Protein AF-0000000087148010 (afdb_homodimer)

Radius of gyration: 25.34 Å; Cα contacts (8 Å, |Δi|>4): 1682; chains: 2; bounding box: 48×74×64 Å

Solvent-accessible surface area (backbone atoms only — not comparable to full-atom values): 30166 Å² total; per-residue (Å²): 120,82,41,73,61,56,65,69,56,42,43,64,47,46,55,69,43,31,36,27,88,56,93,44,54,75,36,42,54,46,77,65,46,60,39,18,32,32,58,48,65,84,44,32,41,23,38,14,45,39,72,41,71,82,51,84,67,62,45,24,39,51,25,52,31,53,16,34,27,38,19,10,29,33,23,17,49,55,39,36,29,35,41,37,40,38,26,46,55,89,53,60,67,60,49,45,51,38,33,48,30,35,16,53,45,26,34,74,71,56,21,22,44,33,32,51,40,74,43,32,37,86,54,32,72,58,55,34,37,33,23,34,19,34,19,52,18,96,44,81,26,42,40,35,42,50,44,66,61,15,31,31,34,40,28,72,26,33,10,31,37,35,23,18,46,42,44,58,83,41,36,90,59,48,91,63,55,70,66,46,41,51,54,16,43,51,28,60,78,48,34,55,31,49,70,59,25,65,68,38,41,86,63,37,36,11,24,41,57,16,36,78,7,0,44,52,30,37,47,32,33,31,12,56,46,31,53,20,18,34,42,37,44,64,86,46,54,48,60,46,69,45,31,51,52,54,27,56,51,72,71,44,58,48,45,29,16,35,6,35,25,18,38,38,34,22,23,49,60,90,43,42,66,60,52,49,49,56,35,45,74,72,71,39,57,64,41,72,26,36,35,30,33,80,49,69,46,19,28,37,39,86,91,41,76,43,74,70,86,54,76,34,50,59,56,63,66,75,72,107,121,81,42,74,63,58,64,69,55,42,43,64,46,45,54,68,42,33,35,26,89,57,92,45,55,74,36,42,53,45,76,65,46,60,39,17,32,31,60,48,65,86,45,30,42,22,38,17,44,39,73,41,70,83,50,83,70,61,45,25,39,50,25,52,30,53,18,34,27,37,19,10,29,33,23,18,48,53,41,37,31,34,40,36,40,39,26,47,54,88,52,60,68,59,50,45,50,38,33,49,31,34,16,52,44,24,34,74,71,57,20,20,45,33,32,52,40,72,42,31,36,85,54,32,71,58,54,34,36,32,21,33,20,35,19,52,17,95,45,83,27,42,42,34,44,50,46,67,60,16,32,30,34,41,29,72,25,33,12,32,37,34,23,18,46,43,44,59,82,40,37,88,58,48,92,63,54,69,68,46,40,52,54,14,43,51,29,59,80,47,33,56,31,51,72,61,24,66,69,38,42,86,62,36,37,10,24,41,58,16,36,77,6,0,45,52,30,37,48,33,32,32,11,56,46,32,54,21,19,35,40,38,44,65,87,47,54,47,60,46,68,45,32,51,52,51,28,56,53,71,72,45,56,48,46,29,16,35,5,35,24,18,39,39,34,22,24,49,59,89,44,42,65,59,51,50,49,55,36,44,76,73,71,41,54,64,39,71,26,38,34,30,33,80,50,72,46,20,28,37,42,86,91,39,78,42,73,70,87,56,77,35,51,60,56,63,66,74,72,107

Sequence (640 aa):
MTGKLDPSVLSDLILSRTGASNPNLLAGPAFGEDAAAIRIDGGTLIASTDPISLAAERIGQLAVAVASNDVAAAGGRPEYLLSTVLLPDADVDRLETITGQLDAEADRLGLTIAGGHTEVVAGLERPLCSLTCLGMADRFVTTGGAAPGDRILLTKGAGIEATGVLATDFRDRLDLSADALDRATAAFDDLSVMPEAAVLAPTATAMHDPTEGGVLEGLIEMALAGGVTLAVDRDAVHVREETRAACAAVGVDPLRVLGSGALLATVDPDDASTALAALHDEGIDAVDVGRVEAGDPAVAMGGARYTDPIRDDMYALWDEMTGKLDPSVLSDLILSRTGASNPNLLAGPAFGEDAAAIRIDGGTLIASTDPISLAAERIGQLAVAVASNDVAAAGGRPEYLLSTVLLPDADVDRLETITGQLDAEADRLGLTIAGGHTEVVAGLERPLCSLTCLGMADRFVTTGGAAPGDRILLTKGAGIEATGVLATDFRDRLDLSADALDRATAAFDDLSVMPEAAVLAPTATAMHDPTEGGVLEGLIEMALAGGVTLAVDRDAVHVREETRAACAAVGVDPLRVLGSGALLATVDPDDASTALAALHDEGIDAVDVGRVEAGDPAVAMGGARYTDPIRDDMYALWDE

Nearest PDB structures (foldseek):
  3vyt-assembly1_C  TM=8.420E-01  e=5.588E-27  Thermococcus kodakarensis KOD1
  2z1u-assembly1_A-2  TM=7.555E-01  e=1.067E-25  Nitratidesulfovibrio vulgaris str. Hildenborough
  3vti-assembly1_C  TM=8.229E-01  e=5.327E-24  Caldanaerobacter subterraneus subsp. tengcongensis MB4
  2z1t-assembly1_A-2  TM=7.813E-01  e=3.382E-25  Nitratidesulfovibrio vulgaris str. Hildenborough
  3mcq-assembly1_A-2  TM=7.908E-01  e=1.610E-20  Methylobacillus flagellatus KT

Foldseek 3Di:
DVDDDDPVCCCVPPVVPDPDDDPQWPDDDDQQQAWTWGDDPPAIKIKGKDKDDPDQPLRLLLQVQVQCQNQLQFQFQWAEKEKEKEAQDPDVVVVCRNVVSNVVNCVVSNHYHPYYYYDYDHPDPGMMMMMMIMGGHRDTAALQQADFQWWKKKWPFFQLVVLLCLLPVVVVLAPDDPVLSVVSVCSSVLQHCNVLSNLCSVFFRGKHQAFAQIQQLSLLSSLQSNQWEWEFEPVQGDDDPSRVRSCVSVVHDRRGAGGRNMMMTIGRPVCVVVSCVSCVVVVIDMTGTTGIRHDGRWYHYPNDTHNDHGHRPCVVVVVD/DVDDDDVVCCCVPPVVPDPDDDPQWPDDDDQQQAWTWGDDPPAIKIKGKDKDDPDQPLRLLLQVQVQCQNQLQFQFQWAEKEKEKEAQDPDVVVVCRNVVSNVVNCVVSNHYHPYYYYDYDHPDPGMMMMMMIMGGHRDTAALQQADFQWWKKKWPFFQLVVLLCLLPVVVVLAPDDPVLSVVSVCSSVLQHCNVLSNLCSVFFRGKHQAFAQIQQLSLLSSLQSNQWEWEFEPVQGDDDPSRVRSCVSVVHDRRGAGGGNMMMTIGRPVCVVVSCVSCVVVVIGMTGTTGIRHDGRWYHYPNDTHNDHGHRPCVVVVVD

Structure (mmCIF, N/CA/C/O backbone):
data_AF-0000000087148010-model_v1
#
loop_
_entity.id
_entity.type
_entity.pdbx_description
1 polymer 'Hydrogenase expression protein'
#
loop_
_atom_site.group_PDB
_atom_site.id
_atom_site.type_symbol
_atom_site.label_atom_id
_atom_site.label_alt_id
_atom_site.label_comp_id
_atom_site.label_asym_id
_atom_site.label_entity_id
_atom_site.label_seq_id
_atom_site.pdbx_PDB_ins_code
_atom_site.Cartn_x
_atom_site.Cartn_y
_atom_site.Cartn_z
_atom_site.occupancy
_atom_site.B_iso_or_equiv
_atom_site.auth_seq_id
_atom_site.auth_comp_id
_atom_site.auth_asym_id
_atom_site.auth_atom_id
_atom_site.pdbx_PDB_model_num
ATOM 1 N N . MET A 1 1 ? -16.766 7.176 15.984 1 29.47 1 MET A N 1
ATOM 2 C CA . MET A 1 1 ? -15.344 7.254 16.344 1 29.47 1 MET A CA 1
ATOM 3 C C . MET A 1 1 ? -14.492 6.41 15.398 1 29.47 1 MET A C 1
ATOM 5 O O . MET A 1 1 ? -14.578 5.18 15.422 1 29.47 1 MET A O 1
ATOM 9 N N . THR A 1 2 ? -14.242 6.625 14.188 1 39.03 2 THR A N 1
ATOM 10 C CA . THR A 1 2 ? -13.492 5.812 13.227 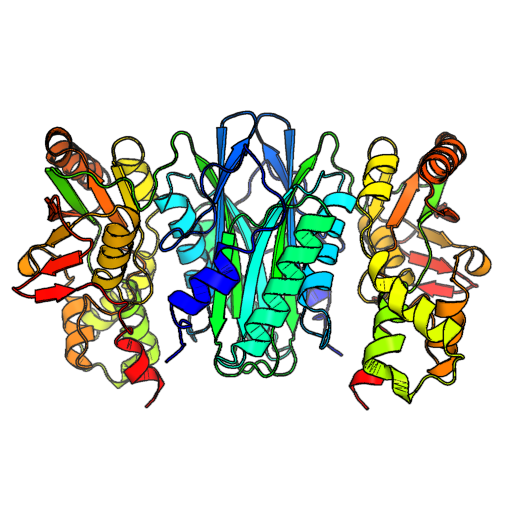1 39.03 2 THR A CA 1
ATOM 11 C C . THR A 1 2 ? -12.18 5.336 13.844 1 39.03 2 THR A C 1
ATOM 13 O O . THR A 1 2 ? -11.297 6.145 14.133 1 39.03 2 THR A O 1
ATOM 16 N N . GLY A 1 3 ? -12.18 4.477 14.883 1 49.12 3 GLY A N 1
ATOM 17 C CA . GLY A 1 3 ? -11.805 4.086 16.234 1 49.12 3 GLY A CA 1
ATOM 18 C C . GLY A 1 3 ? -10.414 3.494 16.328 1 49.12 3 GLY A C 1
ATOM 19 O O . GLY A 1 3 ? -10.117 2.492 15.664 1 49.12 3 GLY A O 1
ATOM 20 N N . LYS A 1 4 ? -9.531 4.547 16.391 1 54.06 4 LYS A N 1
ATOM 21 C CA . LYS A 1 4 ? -8.219 3.994 16.734 1 54.06 4 LYS A CA 1
ATOM 22 C C . LYS A 1 4 ? -8.32 3.049 17.922 1 54.06 4 LYS A C 1
ATOM 24 O O . LYS A 1 4 ? -9.148 3.248 18.812 1 54.06 4 LYS A O 1
ATOM 29 N N . LEU A 1 5 ? -8.062 1.884 17.781 1 61.28 5 LEU A N 1
ATOM 30 C CA . LEU A 1 5 ? -7.891 0.881 18.828 1 61.28 5 LEU A CA 1
ATOM 31 C C . LEU A 1 5 ? -7.105 1.451 20 1 61.28 5 LEU A C 1
ATOM 33 O O . LEU A 1 5 ? -6.391 2.447 19.859 1 61.28 5 LEU A O 1
ATOM 37 N N . ASP A 1 6 ? -7.484 1.076 21.172 1 64.75 6 ASP A N 1
ATOM 38 C CA . ASP A 1 6 ? -6.688 1.39 22.359 1 64.75 6 ASP A CA 1
ATOM 39 C C . ASP A 1 6 ? -5.195 1.312 22.062 1 64.75 6 ASP A C 1
ATOM 41 O O . ASP A 1 6 ? -4.723 0.329 21.484 1 64.75 6 ASP A O 1
ATOM 45 N N . PRO A 1 7 ? -4.609 2.447 22.312 1 67.44 7 PRO A N 1
ATOM 46 C CA . PRO A 1 7 ? -3.184 2.518 21.984 1 67.44 7 PRO A CA 1
ATOM 47 C C . PRO A 1 7 ? -2.387 1.344 22.547 1 67.44 7 PRO A C 1
ATOM 49 O O . PRO A 1 7 ? -1.438 0.875 21.922 1 67.44 7 PRO A O 1
ATOM 52 N N . SER A 1 8 ? -2.793 0.945 23.75 1 71.12 8 SER A N 1
ATOM 53 C CA . SER A 1 8 ? -2.076 -0.187 24.344 1 71.12 8 SER A CA 1
ATOM 54 C C . SER A 1 8 ? -2.283 -1.453 23.516 1 71.12 8 SER A C 1
ATOM 56 O O . SER A 1 8 ? -1.353 -2.24 23.328 1 71.12 8 SER A O 1
ATOM 58 N N . VAL A 1 9 ? -3.465 -1.545 23.062 1 74.94 9 VAL A N 1
ATOM 59 C CA . VAL A 1 9 ? -3.793 -2.697 22.234 1 74.94 9 VAL A CA 1
ATOM 60 C C . VAL A 1 9 ? -3.029 -2.617 20.906 1 74.94 9 VAL A C 1
ATOM 62 O O . VAL A 1 9 ? -2.459 -3.611 20.453 1 74.94 9 VAL A O 1
ATOM 65 N N . LEU A 1 10 ? -2.939 -1.438 20.438 1 75.25 10 LEU A N 1
ATOM 66 C CA . LEU A 1 10 ? -2.236 -1.238 19.172 1 75.25 10 LEU A CA 1
ATOM 67 C C . LEU A 1 10 ? -0.753 -1.56 19.328 1 75.25 10 LEU A C 1
ATOM 69 O O . LEU A 1 10 ? -0.174 -2.236 18.469 1 75.25 10 LEU A O 1
ATOM 73 N N . SER A 1 11 ? -0.289 -1.103 20.422 1 76.38 11 SER A N 1
ATOM 74 C CA . SER A 1 11 ? 1.135 -1.327 20.656 1 76.38 11 SER A CA 1
ATOM 75 C C . SER A 1 11 ? 1.453 -2.816 20.734 1 76.38 11 SER A C 1
ATOM 77 O O . SER A 1 11 ? 2.363 -3.301 20.062 1 76.38 11 SER A O 1
ATOM 79 N N . ASP A 1 12 ? 0.721 -3.545 21.453 1 81.06 12 ASP A N 1
ATOM 80 C CA . ASP A 1 12 ? 0.998 -4.957 21.688 1 81.06 12 ASP A CA 1
ATOM 81 C C . ASP A 1 12 ? 0.714 -5.797 20.453 1 81.06 12 ASP A C 1
ATOM 83 O O . ASP A 1 12 ? 1.472 -6.711 20.125 1 81.06 12 ASP A O 1
ATOM 87 N N . LEU A 1 13 ? -0.253 -5.398 19.719 1 87.12 13 LEU A N 1
ATOM 88 C CA . LEU A 1 13 ? -0.731 -6.301 18.688 1 87.12 13 LEU A CA 1
ATOM 89 C C . LEU A 1 13 ? -0.214 -5.871 17.312 1 87.12 13 LEU A C 1
ATOM 91 O O . LEU A 1 13 ? -0.272 -6.645 16.359 1 87.12 13 LEU A O 1
ATOM 95 N N . ILE A 1 14 ? 0.37 -4.699 17.25 1 86.38 14 ILE A N 1
ATOM 96 C CA . ILE A 1 14 ? 0.789 -4.211 15.93 1 86.38 14 ILE A CA 1
ATOM 97 C C . ILE A 1 14 ? 2.279 -3.877 15.961 1 86.38 14 ILE A C 1
ATOM 99 O O . ILE A 1 14 ? 3.062 -4.453 15.203 1 86.38 14 ILE A O 1
ATOM 103 N N . LEU A 1 15 ? 2.742 -3.146 16.906 1 84.56 15 LEU A N 1
ATOM 104 C CA . LEU A 1 15 ? 4.094 -2.592 16.891 1 84.56 15 LEU A CA 1
ATOM 105 C C . LEU A 1 15 ? 5.117 -3.654 17.281 1 84.56 15 LEU A C 1
ATOM 107 O O . LEU A 1 15 ? 6.297 -3.537 16.938 1 84.56 15 LEU A O 1
ATOM 111 N N . SER A 1 16 ? 4.645 -4.699 17.922 1 87.31 16 SER A N 1
ATOM 112 C CA . SER A 1 16 ? 5.559 -5.766 18.328 1 87.31 16 SER A CA 1
ATOM 113 C C . SER A 1 16 ? 5.555 -6.902 17.312 1 87.31 16 SER A C 1
ATOM 115 O O . SER A 1 16 ? 6.352 -7.836 17.406 1 87.31 16 SER A O 1
ATOM 117 N N . ARG A 1 17 ? 4.703 -6.855 16.375 1 93.69 17 ARG A N 1
ATOM 118 C CA . ARG A 1 17 ? 4.543 -7.91 15.383 1 93.69 17 ARG A CA 1
ATOM 119 C C . ARG A 1 17 ? 5.02 -7.445 14.008 1 93.69 17 ARG A C 1
ATOM 121 O O . ARG A 1 17 ? 4.215 -7.039 13.164 1 93.69 17 ARG A O 1
ATOM 128 N N . THR A 1 18 ? 6.344 -7.559 13.867 1 95.25 18 THR A N 1
ATOM 129 C CA . THR A 1 18 ? 6.926 -6.914 12.695 1 95.25 18 THR A CA 1
ATOM 130 C C . THR A 1 18 ? 7.688 -7.922 11.844 1 95.25 18 THR A C 1
ATOM 132 O O . THR A 1 18 ? 8.492 -7.543 10.992 1 95.25 18 THR A O 1
ATOM 135 N N . GLY A 1 19 ? 7.445 -9.211 12.062 1 97.5 19 GLY A N 1
ATOM 136 C CA . GLY A 1 19 ? 8.125 -10.242 11.289 1 97.5 19 GLY A CA 1
ATOM 137 C C . GLY A 1 19 ? 9.602 -10.359 11.617 1 97.5 19 GLY A C 1
ATOM 138 O O . GLY A 1 19 ? 9.984 -10.328 12.789 1 97.5 19 GLY A O 1
ATOM 139 N N . ALA A 1 20 ? 10.398 -10.57 10.602 1 97.62 20 ALA A N 1
ATOM 140 C CA . ALA A 1 20 ? 11.828 -10.766 10.789 1 97.62 20 ALA A CA 1
ATOM 141 C C . ALA A 1 20 ? 12.539 -9.438 11.016 1 97.62 20 ALA A C 1
ATOM 143 O O . ALA A 1 20 ? 12.172 -8.414 10.43 1 97.62 20 ALA A O 1
ATOM 144 N N . SER A 1 21 ? 13.594 -9.438 11.805 1 95.56 21 SER A N 1
ATOM 145 C CA . SER A 1 21 ? 14.406 -8.242 12.016 1 95.56 21 SER A CA 1
ATOM 146 C C . SER A 1 21 ? 15.289 -7.957 10.805 1 95.56 21 SER A C 1
ATOM 148 O O . SER A 1 21 ? 15.68 -8.875 10.078 1 95.56 21 SER A O 1
ATOM 150 N N . ASN A 1 22 ? 15.508 -6.723 10.57 1 96.69 22 ASN A N 1
ATOM 151 C CA . ASN A 1 22 ? 16.391 -6.258 9.5 1 96.69 22 ASN A CA 1
ATOM 152 C C . ASN A 1 22 ? 17.219 -5.051 9.938 1 96.69 22 ASN A C 1
ATOM 154 O O . ASN A 1 22 ? 16.656 -3.998 10.25 1 96.69 22 ASN A O 1
ATOM 158 N N . PRO A 1 23 ? 18.516 -5.141 9.922 1 95.81 23 PRO A N 1
ATOM 159 C CA . PRO A 1 23 ? 19.375 -4.047 10.406 1 95.81 23 PRO A CA 1
ATOM 160 C C . PRO A 1 23 ? 19.312 -2.814 9.508 1 95.81 23 PRO A C 1
ATOM 162 O O . PRO A 1 23 ? 19.75 -1.732 9.914 1 95.81 23 PRO A O 1
ATOM 165 N N . ASN A 1 24 ? 18.797 -2.996 8.305 1 96.62 24 ASN A N 1
ATOM 166 C CA . ASN A 1 24 ? 18.734 -1.871 7.375 1 96.62 24 ASN A CA 1
ATOM 167 C C . ASN A 1 24 ? 17.469 -1.038 7.598 1 96.62 24 ASN A C 1
ATOM 169 O O . ASN A 1 24 ? 17.312 0.025 6.992 1 96.62 24 ASN A O 1
ATOM 173 N N . LEU A 1 25 ? 16.609 -1.536 8.398 1 96.44 25 LEU A N 1
ATOM 174 C CA . LEU A 1 25 ? 15.453 -0.729 8.781 1 96.44 25 LEU A CA 1
ATOM 175 C C . LEU A 1 25 ? 15.844 0.325 9.812 1 96.44 25 LEU A C 1
ATOM 177 O O . LEU A 1 25 ? 16.078 0.002 10.977 1 96.44 25 LEU A O 1
ATOM 181 N N . LEU A 1 26 ? 15.898 1.563 9.391 1 94.56 26 LEU A N 1
ATOM 182 C CA . LEU A 1 26 ? 16.328 2.666 10.242 1 94.56 26 LEU A CA 1
ATOM 183 C C . LEU A 1 26 ? 15.18 3.131 11.141 1 94.56 26 LEU A C 1
ATOM 185 O O . LEU A 1 26 ? 15.398 3.529 12.281 1 94.56 26 LEU A O 1
ATOM 189 N N . ALA A 1 27 ? 13.984 3.164 10.625 1 93.44 27 ALA A N 1
ATOM 190 C CA . ALA A 1 27 ? 12.75 3.502 11.328 1 93.44 27 ALA A CA 1
ATOM 191 C C . ALA A 1 27 ? 11.594 2.635 10.844 1 93.44 27 ALA A C 1
ATOM 193 O O . ALA A 1 27 ? 11.359 2.514 9.641 1 93.44 27 ALA A O 1
ATOM 194 N N . GLY A 1 28 ? 10.992 1.993 11.766 1 91.94 28 GLY A N 1
ATOM 195 C CA . GLY A 1 28 ? 9.852 1.126 11.492 1 91.94 28 GLY A CA 1
ATOM 196 C C . GLY A 1 28 ? 8.609 1.509 12.273 1 91.94 28 GLY A C 1
ATOM 197 O O . GLY A 1 28 ? 8.438 2.67 12.648 1 91.94 28 GLY A O 1
ATOM 198 N N . PRO A 1 29 ? 7.75 0.575 12.461 1 88 29 PRO A N 1
ATOM 199 C CA . PRO A 1 29 ? 6.492 0.872 13.148 1 88 29 PRO A CA 1
ATOM 200 C C . PRO A 1 29 ? 6.703 1.402 14.562 1 88 29 PRO A C 1
ATOM 202 O O . PRO A 1 29 ? 7.406 0.778 15.359 1 88 29 PRO A O 1
ATOM 205 N N . ALA A 1 30 ? 6.16 2.506 14.773 1 82.94 30 ALA A N 1
ATOM 206 C CA . ALA A 1 30 ? 6.172 3.148 16.078 1 82.94 30 ALA A CA 1
ATOM 207 C C . ALA A 1 30 ? 5.07 4.199 16.188 1 82.94 30 ALA A C 1
ATOM 209 O O . ALA A 1 30 ? 4.535 4.652 15.172 1 82.94 30 ALA A O 1
ATOM 210 N N . PHE A 1 31 ? 4.73 4.543 17.391 1 79.12 31 PHE A N 1
ATOM 211 C CA . PHE A 1 31 ? 3.719 5.574 17.594 1 79.12 31 PHE A CA 1
ATOM 212 C C . PHE A 1 31 ? 4.152 6.887 16.953 1 79.12 31 PHE A C 1
ATOM 214 O O . PHE A 1 31 ? 5.277 7.344 17.156 1 79.12 31 PHE A O 1
ATOM 221 N N . GLY A 1 32 ? 3.322 7.375 16.125 1 76.75 32 GLY A N 1
ATOM 222 C CA . GLY A 1 32 ? 3.572 8.672 15.508 1 76.75 32 GLY A CA 1
ATOM 223 C C . GLY A 1 32 ? 4.438 8.586 14.266 1 76.75 32 GLY A C 1
ATOM 224 O O . GLY A 1 32 ? 4.652 9.586 13.578 1 76.75 32 GLY A O 1
ATOM 225 N N . GLU A 1 33 ? 4.961 7.426 14.008 1 83 33 GLU A N 1
ATOM 226 C CA . GLU A 1 33 ? 5.777 7.25 12.805 1 83 33 GLU A CA 1
ATOM 227 C C . GLU A 1 33 ? 4.93 6.809 11.617 1 83 33 GLU A C 1
ATOM 229 O O . GLU A 1 33 ? 4.387 5.703 11.617 1 83 33 GLU A O 1
ATOM 234 N N . ASP A 1 34 ? 4.93 7.625 10.602 1 88.69 34 ASP A N 1
ATOM 235 C CA . ASP A 1 34 ? 4.004 7.398 9.492 1 88.69 34 ASP A CA 1
ATOM 236 C C . ASP A 1 34 ? 4.738 6.879 8.266 1 88.69 34 ASP A C 1
ATOM 238 O O . ASP A 1 34 ? 4.121 6.637 7.223 1 88.69 34 ASP A O 1
ATOM 242 N N . ALA A 1 35 ? 6.039 6.82 8.391 1 95.12 35 ALA A N 1
ATOM 243 C CA . ALA A 1 35 ? 6.816 6.324 7.258 1 95.12 35 ALA A CA 1
ATOM 244 C C . ALA A 1 35 ? 7.953 5.422 7.727 1 95.12 35 ALA A C 1
ATOM 246 O O . ALA A 1 35 ? 8.461 5.586 8.844 1 95.12 35 ALA A O 1
ATOM 247 N N . ALA A 1 36 ? 8.281 4.523 6.922 1 97 36 ALA A N 1
ATOM 248 C CA . ALA A 1 36 ? 9.461 3.691 7.145 1 97 36 ALA A CA 1
ATOM 249 C C . ALA A 1 36 ? 10.695 4.293 6.473 1 97 36 ALA A C 1
ATOM 251 O O . ALA A 1 36 ? 10.586 4.93 5.422 1 97 36 ALA A O 1
ATOM 252 N N . ALA A 1 37 ? 11.797 4.137 7.098 1 97.81 37 ALA A N 1
ATOM 253 C CA . ALA A 1 37 ? 13.086 4.496 6.52 1 97.81 37 ALA A CA 1
ATOM 254 C C . ALA A 1 37 ? 13.992 3.271 6.395 1 97.81 37 ALA A C 1
ATOM 256 O O . ALA A 1 37 ? 14.305 2.619 7.395 1 97.81 37 ALA A O 1
ATOM 257 N N . ILE A 1 38 ? 14.383 2.98 5.176 1 97.62 38 ILE A N 1
ATOM 258 C CA . ILE A 1 38 ? 15.156 1.78 4.879 1 97.62 38 ILE A CA 1
ATOM 259 C C . ILE A 1 38 ? 16.469 2.168 4.223 1 97.62 38 ILE A C 1
ATOM 261 O O . ILE A 1 38 ? 16.484 2.844 3.189 1 97.62 38 ILE A O 1
ATOM 265 N N . ARG A 1 39 ? 17.578 1.774 4.816 1 96.31 39 ARG A N 1
ATOM 266 C CA . ARG A 1 39 ? 18.875 1.989 4.195 1 96.31 39 ARG A CA 1
ATOM 267 C C . ARG A 1 39 ? 19.062 1.095 2.973 1 96.31 39 ARG A C 1
ATOM 269 O O . ARG A 1 39 ? 18.875 -0.123 3.059 1 96.31 39 ARG A O 1
ATOM 276 N N . ILE A 1 40 ? 19.234 1.629 1.823 1 93.44 40 ILE A N 1
ATOM 277 C CA . ILE A 1 40 ? 19.562 0.877 0.617 1 93.44 40 ILE A CA 1
ATOM 278 C C . ILE A 1 40 ? 20.844 1.44 -0.008 1 93.44 40 ILE A C 1
ATOM 280 O O . ILE A 1 40 ? 21.344 2.48 0.422 1 93.44 40 ILE A O 1
ATOM 284 N N . ASP A 1 41 ? 21.375 0.711 -1.005 1 87.25 41 ASP A N 1
ATOM 285 C CA . ASP A 1 41 ? 22.562 1.236 -1.688 1 87.25 41 ASP A CA 1
ATOM 286 C C . ASP A 1 41 ? 22.25 2.574 -2.357 1 87.25 41 ASP A C 1
ATOM 288 O O . ASP A 1 41 ? 21.297 2.688 -3.125 1 87.25 41 ASP A O 1
ATOM 292 N N . GLY A 1 42 ? 22.922 3.656 -1.993 1 83.31 42 GLY A N 1
ATOM 293 C CA . GLY A 1 42 ? 22.734 4.957 -2.609 1 83.31 42 GLY A CA 1
ATOM 294 C C . GLY A 1 42 ? 21.922 5.91 -1.753 1 83.31 42 GLY A C 1
ATOM 295 O O . GLY A 1 42 ? 21.688 7.059 -2.139 1 83.31 42 GLY A O 1
ATOM 296 N N . GLY A 1 43 ? 21.406 5.414 -0.645 1 90.5 43 GLY A N 1
ATOM 297 C CA . GLY A 1 43 ? 20.703 6.34 0.229 1 90.5 43 GLY A CA 1
ATOM 298 C C . GLY A 1 43 ? 19.672 5.66 1.108 1 90.5 43 GLY A C 1
ATOM 299 O O . GLY A 1 43 ? 19.875 4.527 1.552 1 90.5 43 GLY A O 1
ATOM 300 N N . THR A 1 44 ? 18.656 6.438 1.494 1 96.31 44 THR A N 1
ATOM 301 C CA . THR A 1 44 ? 17.562 5.969 2.354 1 96.31 44 THR A CA 1
ATOM 302 C C . THR A 1 44 ? 16.234 6.004 1.612 1 96.31 44 THR A C 1
ATOM 304 O O . THR A 1 44 ? 15.844 7.043 1.075 1 96.31 44 THR A O 1
ATOM 307 N N . LEU A 1 45 ? 15.617 4.863 1.507 1 97.81 45 LEU A N 1
ATOM 308 C CA . LEU A 1 45 ? 14.273 4.781 0.945 1 97.81 45 LEU A CA 1
ATOM 309 C C . LEU A 1 45 ? 13.219 5.051 2.014 1 97.81 45 LEU A C 1
ATOM 311 O O . LEU A 1 45 ? 13.219 4.41 3.066 1 97.81 45 LEU A O 1
ATOM 315 N N . ILE A 1 46 ? 12.391 6.039 1.763 1 98.38 46 ILE A N 1
ATOM 316 C CA . ILE A 1 46 ? 11.242 6.312 2.617 1 98.38 46 ILE A CA 1
ATOM 317 C C . ILE A 1 46 ? 9.977 5.738 1.979 1 98.38 46 ILE A C 1
ATOM 319 O O . ILE A 1 46 ? 9.742 5.914 0.782 1 98.38 46 ILE A O 1
ATOM 323 N N . ALA A 1 47 ? 9.188 5.008 2.75 1 98.56 47 ALA A N 1
ATOM 324 C CA . ALA A 1 47 ? 7.953 4.395 2.273 1 98.56 47 ALA A CA 1
ATOM 325 C C . ALA A 1 47 ? 6.812 4.617 3.264 1 98.56 47 ALA A C 1
ATOM 327 O O . ALA A 1 47 ? 7 4.488 4.477 1 98.56 47 ALA A O 1
ATOM 328 N N . SER A 1 48 ? 5.688 4.977 2.768 1 98 48 SER A N 1
ATOM 329 C CA . SER A 1 48 ? 4.5 5.168 3.596 1 98 48 SER A CA 1
ATOM 330 C C . SER A 1 48 ? 3.246 4.664 2.891 1 98 48 SER A C 1
ATOM 332 O O . SER A 1 48 ? 3.146 4.734 1.665 1 98 48 SER A O 1
ATOM 334 N N . THR A 1 49 ? 2.316 4.109 3.652 1 97.5 49 THR A N 1
ATOM 335 C CA . THR A 1 49 ? 1.009 3.723 3.133 1 97.5 49 THR A CA 1
ATOM 336 C C . THR A 1 49 ? -0.107 4.277 4.016 1 97.5 49 THR A C 1
ATOM 338 O O . THR A 1 49 ? 0.031 4.328 5.238 1 97.5 49 THR A O 1
ATOM 341 N N . ASP A 1 50 ? -1.117 4.742 3.365 1 94.81 50 ASP A N 1
ATOM 342 C CA . ASP A 1 50 ? -2.227 5.344 4.098 1 94.81 50 ASP A CA 1
ATOM 343 C C . ASP A 1 50 ? -3.533 5.219 3.316 1 94.81 50 ASP A C 1
ATOM 345 O O . ASP A 1 50 ? -3.59 5.57 2.137 1 94.81 50 ASP A O 1
ATOM 349 N N . PRO A 1 51 ? -4.566 4.742 3.975 1 93.44 51 PRO A N 1
ATOM 350 C CA . PRO A 1 51 ? -5.891 4.688 3.348 1 93.44 51 PRO A CA 1
ATOM 351 C C . PRO A 1 51 ? -6.719 5.945 3.607 1 93.44 51 PRO A C 1
ATOM 353 O O . PRO A 1 51 ? -6.543 6.602 4.637 1 93.44 51 PRO A O 1
ATOM 356 N N . ILE A 1 52 ? -7.539 6.297 2.656 1 87.25 52 ILE A N 1
ATOM 357 C CA . ILE A 1 52 ? -8.562 7.324 2.809 1 87.25 52 ILE A CA 1
ATOM 358 C C . ILE A 1 52 ? -9.953 6.68 2.756 1 87.25 52 ILE A C 1
ATOM 360 O O . ILE A 1 52 ? -10.328 6.09 1.739 1 87.25 52 ILE A O 1
ATOM 364 N N . SER A 1 53 ? -10.742 6.789 3.871 1 77.31 53 SER A N 1
ATOM 365 C CA . SER A 1 53 ? -12.016 6.078 3.943 1 77.31 53 SER A CA 1
ATOM 366 C C . SER A 1 53 ? -13.164 7.039 4.219 1 77.31 53 SER A C 1
ATOM 368 O O . SER A 1 53 ? -14.336 6.691 4.027 1 77.31 53 SER A O 1
ATOM 370 N N . LEU A 1 54 ? -12.898 8.227 4.641 1 65.12 54 LEU A N 1
ATOM 371 C CA . LEU A 1 54 ? -13.969 9.094 5.125 1 65.12 54 LEU A CA 1
ATOM 372 C C . LEU A 1 54 ? -14.352 10.125 4.066 1 65.12 54 LEU A C 1
ATOM 374 O O . LEU A 1 54 ? -15.406 10.758 4.164 1 65.12 54 LEU A O 1
ATOM 378 N N . ALA A 1 55 ? -13.547 10.242 3.107 1 64.5 55 ALA A N 1
ATOM 379 C CA . ALA A 1 55 ? -13.828 11.312 2.154 1 64.5 55 ALA A CA 1
ATOM 380 C C . ALA A 1 55 ? -14.836 10.859 1.104 1 64.5 55 ALA A C 1
ATOM 382 O O . ALA A 1 55 ? -14.695 9.789 0.514 1 64.5 55 ALA A O 1
ATOM 383 N N . ALA A 1 56 ? -15.805 11.617 1.063 1 64.38 56 ALA A N 1
ATOM 384 C CA . ALA A 1 56 ? -16.828 11.305 0.075 1 64.38 56 ALA A CA 1
ATOM 385 C C . ALA A 1 56 ? -16.5 11.914 -1.281 1 64.38 56 ALA A C 1
ATOM 387 O O . ALA A 1 56 ? -16.672 11.281 -2.32 1 64.38 56 ALA A O 1
ATOM 388 N N . GLU A 1 57 ? -16.016 13.148 -1.031 1 81.5 57 GLU A N 1
ATOM 389 C CA . GLU A 1 57 ? -15.633 13.836 -2.26 1 81.5 57 GLU A CA 1
ATOM 390 C C . GLU A 1 57 ? -14.117 13.984 -2.363 1 81.5 57 GLU A C 1
ATOM 392 O O . GLU A 1 57 ? -13.414 13.93 -1.353 1 81.5 57 GLU A O 1
ATOM 397 N N . ARG A 1 58 ? -13.453 13.867 -3.477 1 91.12 58 ARG A N 1
ATOM 398 C CA . ARG A 1 58 ? -12.055 14.141 -3.812 1 91.12 58 ARG A CA 1
ATOM 399 C C . ARG A 1 58 ? -11.133 13.078 -3.223 1 91.12 58 ARG A C 1
ATOM 401 O O . ARG A 1 58 ? -10.016 13.383 -2.805 1 91.12 58 ARG A O 1
ATOM 408 N N . ILE A 1 59 ? -11.648 11.891 -2.971 1 92.81 59 ILE A N 1
ATOM 409 C CA . ILE A 1 59 ? -10.914 10.812 -2.318 1 92.81 59 ILE A CA 1
ATOM 410 C C . ILE A 1 59 ? -9.57 10.602 -3.023 1 92.81 59 ILE A C 1
ATOM 412 O O . ILE A 1 59 ? -8.547 10.375 -2.371 1 92.81 59 ILE A O 1
ATOM 416 N N . GLY A 1 60 ? -9.531 10.719 -4.363 1 95.25 60 GLY A N 1
ATOM 417 C CA . GLY A 1 60 ? -8.297 10.531 -5.109 1 95.25 60 GLY A CA 1
ATOM 418 C C . GLY A 1 60 ? -7.266 11.617 -4.84 1 95.25 60 GLY A C 1
ATOM 419 O O . GLY A 1 60 ? -6.086 11.32 -4.645 1 95.25 60 GLY A O 1
ATOM 420 N N . GLN A 1 61 ? -7.719 12.828 -4.82 1 96 61 GLN A N 1
ATOM 421 C CA . GLN A 1 61 ? -6.844 13.961 -4.543 1 96 61 GLN A CA 1
ATOM 422 C C . GLN A 1 61 ? -6.258 13.867 -3.135 1 96 61 GLN A C 1
ATOM 424 O O . GLN A 1 61 ? -5.059 14.062 -2.943 1 96 61 GLN A O 1
ATOM 429 N N . LEU A 1 62 ? -7.102 13.578 -2.189 1 94.81 62 LEU A N 1
ATOM 430 C CA . LEU A 1 62 ? -6.684 13.484 -0.794 1 94.81 62 LEU A CA 1
ATOM 431 C C . LEU A 1 62 ? -5.699 12.336 -0.596 1 94.81 62 LEU A C 1
ATOM 433 O O . LEU A 1 62 ? -4.715 12.477 0.136 1 94.81 62 LEU A O 1
ATOM 437 N N . ALA A 1 63 ? -5.977 11.281 -1.237 1 96.06 63 ALA A N 1
ATOM 438 C CA . ALA A 1 63 ? -5.117 10.109 -1.094 1 96.06 63 ALA A CA 1
ATOM 439 C C . ALA A 1 63 ? -3.695 10.414 -1.561 1 96.06 63 ALA A C 1
ATOM 441 O O . ALA A 1 63 ? -2.725 10.062 -0.885 1 96.06 63 ALA A O 1
ATOM 442 N N . VAL A 1 64 ? -3.561 11.086 -2.693 1 97.81 64 VAL A N 1
ATOM 443 C CA . VAL A 1 64 ? -2.248 11.43 -3.23 1 97.81 64 VAL A CA 1
ATOM 444 C C . VAL A 1 64 ? -1.53 12.375 -2.277 1 97.81 64 VAL A C 1
ATOM 446 O O . VAL A 1 64 ? -0.363 12.164 -1.941 1 97.81 64 VAL A O 1
ATOM 449 N N . ALA A 1 65 ? -2.232 13.32 -1.814 1 96.75 65 ALA A N 1
ATOM 450 C CA . ALA A 1 65 ? -1.634 14.336 -0.95 1 96.75 65 ALA A CA 1
ATOM 451 C C . ALA A 1 65 ? -1.162 13.727 0.366 1 96.75 65 ALA A C 1
ATOM 453 O O . ALA A 1 65 ? -0.023 13.945 0.786 1 96.75 65 ALA A O 1
ATOM 454 N N . VAL A 1 66 ? -1.97 12.961 0.987 1 95.19 66 VAL A N 1
ATOM 455 C CA . VAL A 1 66 ? -1.678 12.422 2.312 1 95.19 66 VAL A CA 1
ATOM 456 C C . VAL A 1 66 ? -0.49 11.469 2.234 1 95.19 66 VAL A C 1
ATOM 458 O O . VAL A 1 66 ? 0.446 11.562 3.031 1 95.19 66 VAL A O 1
ATOM 461 N N . ALA A 1 67 ? -0.499 10.625 1.288 1 96.88 67 ALA A N 1
ATOM 462 C CA . ALA A 1 67 ? 0.577 9.648 1.162 1 96.88 67 ALA A CA 1
ATOM 463 C C . ALA A 1 67 ? 1.907 10.328 0.855 1 96.88 67 ALA A C 1
ATOM 465 O O . ALA A 1 67 ? 2.945 9.953 1.401 1 96.88 67 ALA A O 1
ATOM 466 N N . SER A 1 68 ? 1.907 11.281 -0.023 1 98.56 68 SER A N 1
ATOM 467 C CA . SER A 1 68 ? 3.139 11.977 -0.377 1 98.56 68 SER A CA 1
ATOM 468 C C . SER A 1 68 ? 3.623 12.859 0.769 1 98.56 68 SER A C 1
ATOM 470 O O . SER A 1 68 ? 4.828 13.016 0.974 1 98.56 68 SER A O 1
ATOM 472 N N . ASN A 1 69 ? 2.666 13.414 1.539 1 98.56 69 ASN A N 1
ATOM 473 C CA . ASN A 1 69 ? 3.027 14.219 2.699 1 98.56 69 ASN A CA 1
ATOM 474 C C . ASN A 1 69 ? 3.795 13.398 3.734 1 98.56 69 ASN A C 1
ATOM 476 O O . ASN A 1 69 ? 4.75 13.891 4.336 1 98.56 69 ASN A O 1
ATOM 480 N N . ASP A 1 70 ? 3.371 12.219 3.961 1 97.81 70 ASP A N 1
ATOM 481 C CA . ASP A 1 70 ? 4.043 11.344 4.914 1 97.81 70 ASP A CA 1
ATOM 482 C C . ASP A 1 70 ? 5.512 11.148 4.547 1 97.81 70 ASP A C 1
ATOM 484 O O . ASP A 1 70 ? 6.387 11.203 5.41 1 97.81 70 ASP A O 1
ATOM 488 N N . VAL A 1 71 ? 5.785 10.898 3.297 1 98.56 71 VAL A N 1
ATOM 489 C CA . VAL A 1 71 ? 7.148 10.68 2.818 1 98.56 71 VAL A CA 1
ATOM 490 C C . VAL A 1 71 ? 7.945 11.977 2.926 1 98.56 71 VAL A C 1
ATOM 492 O O . VAL A 1 71 ? 9.094 11.969 3.387 1 98.56 71 VAL A O 1
ATOM 495 N N . ALA A 1 72 ? 7.316 13.062 2.523 1 98.75 72 ALA A N 1
ATOM 496 C CA . ALA A 1 72 ? 7.977 14.359 2.586 1 98.75 72 ALA A CA 1
ATOM 497 C C . ALA A 1 72 ? 8.336 14.727 4.023 1 98.75 72 ALA A C 1
ATOM 499 O O . ALA A 1 72 ? 9.445 15.188 4.297 1 98.75 72 ALA A O 1
ATOM 500 N N . ALA A 1 73 ? 7.418 14.516 4.949 1 98.5 73 ALA A N 1
ATOM 501 C CA . ALA A 1 73 ? 7.613 14.875 6.352 1 98.5 73 ALA A CA 1
ATOM 502 C C . ALA A 1 73 ? 8.758 14.062 6.965 1 98.5 73 ALA A C 1
ATOM 504 O O . ALA A 1 73 ? 9.32 14.461 7.988 1 98.5 73 ALA A O 1
ATOM 505 N N . ALA A 1 74 ? 9.109 12.945 6.332 1 98.12 74 ALA A N 1
ATOM 506 C CA . ALA A 1 74 ? 10.219 12.109 6.809 1 98.12 74 ALA A CA 1
ATOM 507 C C . ALA A 1 74 ? 11.523 12.492 6.125 1 98.12 74 ALA A C 1
ATOM 509 O O . ALA A 1 74 ? 12.547 11.82 6.297 1 98.12 74 ALA A O 1
ATOM 510 N N . GLY A 1 75 ? 11.477 13.531 5.332 1 98.06 75 GLY A N 1
ATOM 511 C CA . GLY A 1 75 ? 12.672 14.023 4.668 1 98.06 75 GLY A CA 1
ATOM 512 C C . GLY A 1 75 ? 12.852 13.461 3.27 1 98.06 75 GLY A C 1
ATOM 513 O O . GLY A 1 75 ? 13.82 13.781 2.584 1 98.06 75 GLY A O 1
ATOM 514 N N . GLY A 1 76 ? 11.914 12.656 2.816 1 98.12 76 GLY A N 1
ATOM 515 C CA . GLY A 1 76 ? 12 12.047 1.498 1 98.12 76 GLY A CA 1
ATOM 516 C C . GLY A 1 76 ? 11.523 12.969 0.388 1 98.12 76 GLY A C 1
ATOM 517 O O . GLY A 1 76 ? 10.82 13.945 0.645 1 98.12 76 GLY A O 1
ATOM 518 N N . ARG A 1 77 ? 11.953 12.695 -0.795 1 97.81 77 ARG A N 1
ATOM 519 C CA . ARG A 1 77 ? 11.398 13.266 -2.018 1 97.81 77 ARG A CA 1
ATOM 520 C C . ARG A 1 77 ? 10.398 12.305 -2.66 1 97.81 77 ARG A C 1
ATOM 522 O O . ARG A 1 77 ? 10.781 11.438 -3.449 1 97.81 77 ARG A O 1
ATOM 529 N N . PRO A 1 78 ? 9.086 12.539 -2.35 1 98.69 78 PRO A N 1
ATOM 530 C CA . PRO A 1 78 ? 8.102 11.633 -2.955 1 98.69 78 PRO A CA 1
ATOM 531 C C . PRO A 1 78 ? 8.234 11.555 -4.477 1 98.69 78 PRO A C 1
ATOM 533 O O . PRO A 1 78 ? 8.367 12.578 -5.145 1 98.69 78 PRO A O 1
ATOM 536 N N . GLU A 1 79 ? 8.125 10.32 -5 1 98.56 79 GLU A N 1
ATOM 537 C CA . GLU A 1 79 ? 8.32 10.18 -6.438 1 98.56 79 GLU A CA 1
ATOM 538 C C . GLU A 1 79 ? 7.355 9.164 -7.039 1 98.56 79 GLU A C 1
ATOM 540 O O . GLU A 1 79 ? 6.871 9.352 -8.156 1 98.56 79 GLU A O 1
ATOM 545 N N . TYR A 1 80 ? 7.078 8.062 -6.363 1 98.75 80 TYR A N 1
ATOM 546 C CA . TYR A 1 80 ? 6.277 6.98 -6.918 1 98.75 80 TYR A CA 1
ATOM 547 C C . TYR A 1 80 ? 5.09 6.664 -6.016 1 98.75 80 TYR A C 1
ATOM 549 O O . TYR A 1 80 ? 5.199 6.723 -4.789 1 98.75 80 TYR A O 1
ATOM 557 N N . LEU A 1 81 ? 4 6.305 -6.625 1 98.69 81 LEU A N 1
ATOM 558 C CA . LEU A 1 81 ? 2.785 5.898 -5.93 1 98.69 81 LEU A CA 1
ATOM 559 C C . LEU A 1 81 ? 2.338 4.512 -6.387 1 98.69 81 LEU A C 1
ATOM 561 O O . LEU A 1 81 ? 2.438 4.18 -7.57 1 98.69 81 LEU A O 1
ATOM 565 N N . LEU A 1 82 ? 1.948 3.688 -5.449 1 98.38 82 LEU A N 1
ATOM 566 C CA . LEU A 1 82 ? 1.123 2.514 -5.719 1 98.38 82 LEU A CA 1
ATOM 567 C C . LEU A 1 82 ? -0.292 2.711 -5.188 1 98.38 82 LEU A C 1
ATOM 569 O O . LEU A 1 82 ? -0.478 3.025 -4.008 1 98.38 82 LEU A O 1
ATOM 573 N N . SER A 1 83 ? -1.264 2.484 -6.062 1 96.75 83 SER A N 1
ATOM 574 C CA . SER A 1 83 ? -2.635 2.828 -5.695 1 96.75 83 SER A CA 1
ATOM 575 C C . SER A 1 83 ? -3.512 1.584 -5.613 1 96.75 83 SER A C 1
ATOM 577 O O . SER A 1 83 ? -3.578 0.798 -6.562 1 96.75 83 SER A O 1
ATOM 579 N N . THR A 1 84 ? -4.16 1.402 -4.512 1 95.81 84 THR A N 1
ATOM 580 C CA . THR A 1 84 ? -5.199 0.392 -4.34 1 95.81 84 THR A CA 1
ATOM 581 C C . THR A 1 84 ? -6.574 1.044 -4.23 1 95.81 84 THR A C 1
ATOM 583 O O . THR A 1 84 ? -6.859 1.749 -3.262 1 95.81 84 THR A O 1
ATOM 586 N N . VAL A 1 85 ? -7.395 0.818 -5.238 1 94.25 85 VAL A N 1
ATOM 587 C CA . VAL A 1 85 ? -8.742 1.379 -5.273 1 94.25 85 VAL A CA 1
ATOM 588 C C . VAL A 1 85 ? -9.773 0.268 -5.07 1 94.25 85 VAL A C 1
ATOM 590 O O . VAL A 1 85 ? -9.859 -0.659 -5.879 1 94.25 85 VAL A O 1
ATOM 593 N N . LEU A 1 86 ? -10.5 0.354 -4.012 1 92.88 86 LEU A N 1
ATOM 594 C CA . LEU A 1 86 ? -11.555 -0.593 -3.676 1 92.88 86 LEU A CA 1
ATOM 595 C C . LEU A 1 86 ? -12.93 0.047 -3.836 1 92.88 86 LEU A C 1
ATOM 597 O O . LEU A 1 86 ? -13.211 1.08 -3.225 1 92.88 86 LEU A O 1
ATOM 601 N N . LEU A 1 87 ? -13.719 -0.573 -4.641 1 92.19 87 LEU A N 1
ATOM 602 C CA . LEU A 1 87 ? -15.008 0.004 -5 1 92.19 87 LEU A CA 1
ATOM 603 C C . LEU A 1 87 ? -16.156 -0.852 -4.465 1 92.19 87 LEU A C 1
ATOM 605 O O . LEU A 1 87 ? -16.047 -2.08 -4.422 1 92.19 87 LEU A O 1
ATOM 609 N N . PRO A 1 88 ? -17.297 -0.202 -4.117 1 91 88 PRO A N 1
ATOM 610 C CA . PRO A 1 88 ? -18.469 -0.961 -3.654 1 91 88 PRO A CA 1
ATOM 611 C C . PRO A 1 88 ? -19.234 -1.623 -4.801 1 91 88 PRO A C 1
ATOM 613 O O . PRO A 1 88 ? -20 -2.555 -4.574 1 91 88 PRO A O 1
ATOM 616 N N . ASP A 1 89 ? -19.062 -1.046 -6.035 1 89.44 89 ASP A N 1
ATOM 617 C CA . ASP A 1 89 ? -19.75 -1.545 -7.223 1 89.44 89 ASP A CA 1
ATOM 618 C C . ASP A 1 89 ? -18.953 -1.244 -8.484 1 89.44 89 ASP A C 1
ATOM 620 O O . ASP A 1 89 ? -17.875 -0.659 -8.422 1 89.44 89 ASP A O 1
ATOM 624 N N . ALA A 1 90 ? -19.422 -1.737 -9.555 1 87.38 90 ALA A N 1
ATOM 625 C CA . ALA A 1 90 ? -18.703 -1.579 -10.828 1 87.38 90 ALA A CA 1
ATOM 626 C C . ALA A 1 90 ? -19.156 -0.317 -11.555 1 87.38 90 ALA A C 1
ATOM 628 O O . ALA A 1 90 ? -19.219 -0.293 -12.781 1 87.38 90 ALA A O 1
ATOM 629 N N . ASP A 1 91 ? -19.531 0.712 -10.789 1 89.94 91 ASP A N 1
ATOM 630 C CA . ASP A 1 91 ? -19.938 1.982 -11.383 1 89.94 91 ASP A CA 1
ATOM 631 C C . ASP A 1 91 ? -18.766 2.674 -12.062 1 89.94 91 ASP A C 1
ATOM 633 O O . ASP A 1 91 ? -17.859 3.186 -11.398 1 89.94 91 ASP A O 1
ATOM 637 N N . VAL A 1 92 ? -18.844 2.809 -13.352 1 90.56 92 VAL A N 1
ATOM 638 C CA . VAL A 1 92 ? -17.766 3.328 -14.172 1 90.56 92 VAL A CA 1
ATOM 639 C C . VAL A 1 92 ? -17.547 4.812 -13.875 1 90.56 92 VAL A C 1
ATOM 641 O O . VAL A 1 92 ? -16.422 5.297 -13.891 1 90.56 92 VAL A O 1
ATOM 644 N N . ASP A 1 93 ? -18.609 5.504 -13.609 1 92.5 93 ASP A N 1
ATOM 645 C CA . ASP A 1 93 ? -18.5 6.93 -13.328 1 92.5 93 ASP A CA 1
ATOM 646 C C . ASP A 1 93 ? -17.703 7.176 -12.047 1 92.5 93 ASP A C 1
ATOM 648 O O . ASP A 1 93 ? -16.906 8.117 -11.977 1 92.5 93 ASP A O 1
ATOM 652 N N . ARG A 1 94 ? -17.969 6.398 -11.102 1 91.44 94 ARG A N 1
ATOM 653 C CA . ARG A 1 94 ? -17.219 6.492 -9.844 1 91.44 94 ARG A CA 1
ATOM 654 C C . ARG A 1 94 ? -15.742 6.215 -10.062 1 91.44 94 ARG A C 1
ATOM 656 O O . ARG A 1 94 ? -14.883 6.926 -9.539 1 91.44 94 ARG A O 1
ATOM 663 N N . LEU A 1 95 ? -15.508 5.184 -10.797 1 92.31 95 LEU A N 1
ATOM 664 C CA . LEU A 1 95 ? -14.125 4.836 -11.125 1 92.31 95 LEU A CA 1
ATOM 665 C C . LEU A 1 95 ? -13.438 5.969 -11.875 1 92.31 95 LEU A C 1
ATOM 667 O O . LEU A 1 95 ? -12.305 6.332 -11.555 1 92.31 95 LEU A O 1
ATOM 671 N N . GLU A 1 96 ? -14.102 6.469 -12.867 1 93.69 96 GLU A N 1
ATOM 672 C CA . GLU A 1 96 ? -13.57 7.574 -13.656 1 93.69 96 GLU A CA 1
ATOM 673 C C . GLU A 1 96 ? -13.227 8.773 -12.781 1 93.69 96 GLU A C 1
ATOM 675 O O . GLU A 1 96 ? -12.188 9.398 -12.953 1 93.69 96 GLU A O 1
ATOM 680 N N . THR A 1 97 ? -14.094 9.047 -11.875 1 93.94 97 THR A N 1
ATOM 681 C CA . THR A 1 97 ? -13.898 10.18 -10.977 1 93.94 97 THR A CA 1
ATOM 682 C C . THR A 1 97 ? -12.656 9.961 -10.102 1 93.94 97 THR A C 1
ATOM 684 O O . THR A 1 97 ? -11.789 10.836 -10.031 1 93.94 97 THR A O 1
ATOM 687 N N . ILE A 1 98 ? -12.578 8.852 -9.492 1 94.19 98 ILE A N 1
ATOM 688 C CA . ILE A 1 98 ? -11.5 8.57 -8.547 1 94.19 98 ILE A CA 1
ATOM 689 C C . ILE A 1 98 ? -10.164 8.531 -9.281 1 94.19 98 ILE A C 1
ATOM 691 O O . ILE A 1 98 ? -9.195 9.164 -8.867 1 94.19 98 ILE A O 1
ATOM 695 N N . THR A 1 99 ? -10.094 7.824 -10.391 1 95.56 99 THR A N 1
ATOM 696 C CA . THR A 1 99 ? -8.844 7.691 -11.117 1 95.56 99 THR A CA 1
ATOM 697 C C . THR A 1 99 ? -8.461 9.016 -11.773 1 95.56 99 THR A C 1
ATOM 699 O O . THR A 1 99 ? -7.273 9.32 -11.914 1 95.56 99 THR A O 1
ATOM 702 N N . GLY A 1 100 ? -9.461 9.742 -12.211 1 96.69 100 GLY A N 1
ATOM 703 C CA . GLY A 1 100 ? -9.18 11.086 -12.695 1 96.69 100 GLY A CA 1
ATOM 704 C C . GLY A 1 100 ? -8.531 11.969 -11.648 1 96.69 100 GLY A C 1
ATOM 705 O O . GLY A 1 100 ? -7.59 12.703 -11.953 1 96.69 100 GLY A O 1
ATOM 706 N N . GLN A 1 101 ? -9.047 11.945 -10.461 1 96.44 101 GLN A N 1
ATOM 707 C CA . GLN A 1 101 ? -8.484 12.703 -9.352 1 96.44 101 GLN A CA 1
ATOM 708 C C . GLN A 1 101 ? -7.059 12.258 -9.047 1 96.44 101 GLN A C 1
ATOM 710 O O . GLN A 1 101 ? -6.176 13.094 -8.836 1 96.44 101 GLN A O 1
ATOM 715 N N . LEU A 1 102 ? -6.867 10.93 -9.016 1 97.44 102 LEU A N 1
ATOM 716 C CA . LEU A 1 102 ? -5.535 10.383 -8.773 1 97.44 102 LEU A CA 1
ATOM 717 C C . LEU A 1 102 ? -4.547 10.891 -9.82 1 97.44 102 LEU A C 1
ATOM 719 O O . LEU A 1 102 ? -3.467 11.375 -9.477 1 97.44 102 LEU A O 1
ATOM 723 N N . ASP A 1 103 ? -4.953 10.797 -11.039 1 98 103 ASP A N 1
ATOM 724 C CA . ASP A 1 103 ? -4.117 11.188 -12.164 1 98 103 ASP A CA 1
ATOM 725 C C . ASP A 1 103 ? -3.779 12.672 -12.117 1 98 103 ASP A C 1
ATOM 727 O O . ASP A 1 103 ? -2.607 13.055 -12.195 1 98 103 ASP A O 1
ATOM 731 N N . ALA A 1 104 ? -4.73 13.453 -11.977 1 97.81 104 ALA A N 1
ATOM 732 C CA . ALA A 1 104 ? -4.559 14.906 -12 1 97.81 104 ALA A CA 1
ATOM 733 C C . ALA A 1 104 ? -3.682 15.375 -10.844 1 97.81 104 ALA A C 1
ATOM 735 O O . ALA A 1 104 ? -2.785 16.203 -11.031 1 97.81 104 ALA A O 1
ATOM 736 N N . GLU A 1 105 ? -3.938 14.883 -9.672 1 97.94 105 GLU A N 1
ATOM 737 C CA . GLU A 1 105 ? -3.176 15.32 -8.508 1 97.94 105 GLU A CA 1
ATOM 738 C C . GLU A 1 105 ? -1.738 14.812 -8.57 1 97.94 105 GLU A C 1
ATOM 740 O O . GLU A 1 105 ? -0.804 15.539 -8.219 1 97.94 105 GLU A O 1
ATOM 745 N N . ALA A 1 106 ? -1.558 13.555 -8.969 1 98.56 106 ALA A N 1
ATOM 746 C CA . ALA A 1 106 ? -0.209 13.023 -9.125 1 98.56 106 ALA A CA 1
ATO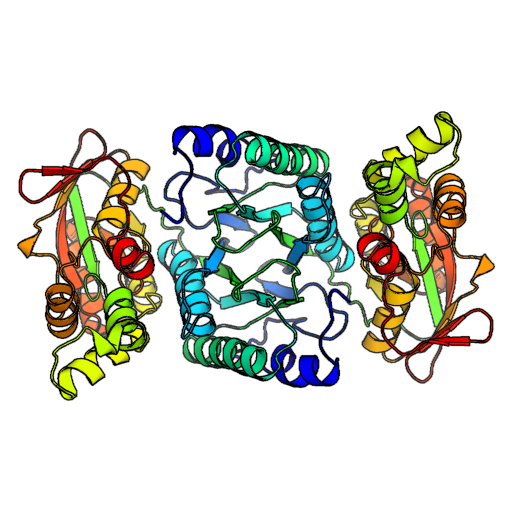M 747 C C . ALA A 1 106 ? 0.585 13.828 -10.148 1 98.56 106 ALA A C 1
ATOM 749 O O . ALA A 1 106 ? 1.744 14.18 -9.906 1 98.56 106 ALA A O 1
ATOM 750 N N . ASP A 1 107 ? -0.049 14.109 -11.203 1 98.44 107 ASP A N 1
ATOM 751 C CA . ASP A 1 107 ? 0.601 14.914 -12.234 1 98.44 107 ASP A CA 1
ATOM 752 C C . ASP A 1 107 ? 0.975 16.297 -11.703 1 98.44 107 ASP A C 1
ATOM 754 O O . ASP A 1 107 ? 2.094 16.766 -11.914 1 98.44 107 ASP A O 1
ATOM 758 N N . ARG A 1 108 ? 0.06 16.891 -11.07 1 98 108 ARG A N 1
ATOM 759 C CA . ARG A 1 108 ? 0.27 18.219 -10.508 1 98 108 ARG A CA 1
ATOM 760 C C . ARG A 1 108 ? 1.47 18.234 -9.562 1 98 108 ARG A C 1
ATOM 762 O O . ARG A 1 108 ? 2.248 19.188 -9.555 1 98 108 ARG A O 1
ATOM 769 N N . LEU A 1 109 ? 1.687 17.172 -8.828 1 98.19 109 LEU A N 1
ATOM 770 C CA . LEU A 1 109 ? 2.734 17.125 -7.812 1 98.19 109 LEU A CA 1
ATOM 771 C C . LEU A 1 109 ? 3.996 16.469 -8.367 1 98.19 109 LEU A C 1
ATOM 773 O O . LEU A 1 109 ? 4.984 16.312 -7.648 1 98.19 109 LEU A O 1
ATOM 777 N N . GLY A 1 110 ? 3.98 16.047 -9.57 1 98.31 110 GLY A N 1
ATOM 778 C CA . GLY A 1 110 ? 5.141 15.438 -10.203 1 98.31 110 GLY A CA 1
ATOM 779 C C . GLY A 1 110 ? 5.383 14.008 -9.758 1 98.31 110 GLY A C 1
ATOM 780 O O . GLY A 1 110 ? 6.527 13.555 -9.703 1 98.31 110 GLY A O 1
ATOM 781 N N . LEU A 1 111 ? 4.355 13.352 -9.391 1 98.69 111 LEU A N 1
ATOM 782 C CA . LEU A 1 111 ? 4.449 11.977 -8.906 1 98.69 111 LEU A CA 1
ATOM 783 C C . LEU A 1 111 ? 4.016 10.992 -9.992 1 98.69 111 LEU A C 1
ATOM 785 O O . LEU A 1 111 ? 3.164 11.305 -10.82 1 98.69 111 LEU A O 1
ATOM 789 N N . THR A 1 112 ? 4.566 9.82 -9.945 1 98.56 112 THR A N 1
ATOM 790 C CA . THR A 1 112 ? 4.258 8.773 -10.906 1 98.56 112 THR A CA 1
ATOM 791 C C . THR A 1 112 ? 3.512 7.621 -10.227 1 98.56 112 THR A C 1
ATOM 793 O O . THR A 1 112 ? 3.984 7.066 -9.234 1 98.56 112 THR A O 1
ATOM 796 N N . ILE A 1 113 ? 2.346 7.328 -10.727 1 98.12 113 ILE A N 1
ATOM 797 C CA . ILE A 1 113 ? 1.668 6.109 -10.305 1 98.12 113 ILE A CA 1
ATOM 798 C C . ILE A 1 113 ? 2.295 4.902 -11 1 98.12 113 ILE A C 1
ATOM 800 O O . ILE A 1 113 ? 2.062 4.672 -12.188 1 98.12 113 ILE A O 1
ATOM 804 N N . ALA A 1 114 ? 3.031 4.152 -10.219 1 97.56 114 ALA A N 1
ATOM 805 C CA . ALA A 1 114 ? 3.891 3.115 -10.781 1 97.56 114 ALA A CA 1
ATOM 806 C C . ALA A 1 114 ? 3.166 1.775 -10.852 1 97.56 114 ALA A C 1
ATOM 808 O O . ALA A 1 114 ? 3.605 0.857 -11.547 1 97.56 114 ALA A O 1
ATOM 809 N N . GLY A 1 115 ? 2.145 1.614 -10.125 1 95 115 GLY A N 1
ATOM 810 C CA . GLY A 1 115 ? 1.375 0.383 -10.055 1 95 115 GLY A CA 1
ATOM 811 C C . GLY A 1 115 ? 0.191 0.473 -9.109 1 95 115 GLY A C 1
ATOM 812 O O . GLY A 1 115 ? -0.109 1.547 -8.578 1 95 115 GLY A O 1
ATOM 813 N N . GLY A 1 116 ? -0.457 -0.718 -9.008 1 93.94 116 GLY A N 1
ATOM 814 C CA . GLY A 1 116 ? -1.597 -0.713 -8.102 1 93.94 116 GLY A CA 1
ATOM 815 C C . GLY A 1 116 ? -2.549 -1.87 -8.336 1 93.94 116 GLY A C 1
ATOM 816 O O . GLY A 1 116 ? -2.16 -2.896 -8.898 1 93.94 116 GLY A O 1
ATOM 817 N N . HIS A 1 117 ? -3.697 -1.695 -7.723 1 91.75 117 HIS A N 1
ATOM 818 C CA . HIS A 1 117 ? -4.773 -2.678 -7.785 1 91.75 117 HIS A CA 1
ATOM 819 C C . HIS A 1 117 ? -6.141 -2.008 -7.672 1 91.75 117 HIS A C 1
ATOM 821 O O . HIS A 1 117 ? -6.32 -1.089 -6.871 1 91.75 117 HIS A O 1
ATOM 827 N N . THR A 1 118 ? -7.023 -2.447 -8.5 1 90.5 118 THR A N 1
ATOM 828 C CA . THR A 1 118 ? -8.398 -1.972 -8.438 1 90.5 118 THR A CA 1
ATOM 829 C C . THR A 1 118 ? -9.375 -3.143 -8.445 1 90.5 118 THR A C 1
ATOM 831 O O . THR A 1 118 ? -9.266 -4.043 -9.281 1 90.5 118 THR A O 1
ATOM 834 N N . GLU A 1 119 ? -10.336 -3.133 -7.52 1 88.31 119 GLU A N 1
ATOM 835 C CA . GLU A 1 119 ? -11.328 -4.203 -7.504 1 88.31 119 GLU A CA 1
ATOM 836 C C . GLU A 1 119 ? -12.625 -3.748 -6.844 1 88.31 119 GLU A C 1
ATOM 838 O O . GLU A 1 119 ? -12.641 -2.752 -6.113 1 88.31 119 GLU A O 1
ATOM 843 N N . VAL A 1 120 ? -13.672 -4.441 -7.203 1 88.94 120 VAL A N 1
ATOM 844 C CA . VAL A 1 120 ? -14.938 -4.305 -6.484 1 88.94 120 VAL A CA 1
ATOM 845 C C . VAL A 1 120 ? -14.945 -5.238 -5.273 1 88.94 120 VAL A C 1
ATOM 847 O O . VAL A 1 120 ? -14.617 -6.418 -5.391 1 88.94 120 VAL A O 1
ATOM 850 N N . VAL A 1 121 ? -15.234 -4.734 -4.152 1 87.12 121 VAL A N 1
ATOM 851 C CA . VAL A 1 121 ? -15.25 -5.5 -2.912 1 87.12 121 VAL A CA 1
ATOM 852 C C . VAL A 1 121 ? -16.688 -5.609 -2.393 1 87.12 121 VAL A C 1
ATOM 854 O O . VAL A 1 121 ? -17.312 -4.598 -2.082 1 87.12 121 VAL A O 1
ATOM 857 N N . ALA A 1 122 ? -17.078 -6.852 -2.254 1 82.94 122 ALA A N 1
ATOM 858 C CA . ALA A 1 122 ? -18.406 -7.09 -1.686 1 82.94 122 ALA A CA 1
ATOM 859 C C . ALA A 1 122 ? -18.469 -6.656 -0.223 1 82.94 122 ALA A C 1
ATOM 861 O O . ALA A 1 122 ? -17.547 -6.949 0.552 1 82.94 122 ALA A O 1
ATOM 862 N N . GLY A 1 123 ? -19.516 -5.941 0.152 1 85 123 GLY A N 1
ATOM 863 C CA . GLY A 1 123 ? -19.672 -5.531 1.537 1 85 123 GLY A CA 1
ATOM 864 C C . GLY A 1 123 ? -19.016 -4.203 1.846 1 85 123 GLY A C 1
ATOM 865 O O . GLY A 1 123 ? -18.906 -3.812 3.01 1 85 123 GLY A O 1
ATOM 866 N N . LEU A 1 124 ? -18.469 -3.604 0.908 1 88.44 124 LEU A N 1
ATOM 867 C CA . LEU A 1 124 ? -17.969 -2.24 1.04 1 88.44 124 LEU A CA 1
ATOM 868 C C . LEU A 1 124 ? -19.031 -1.227 0.657 1 88.44 124 LEU A C 1
ATOM 870 O O . LEU A 1 124 ? -19.641 -1.326 -0.415 1 88.44 124 LEU A O 1
ATOM 874 N N . GLU A 1 125 ? -19.297 -0.25 1.504 1 89.25 125 GLU A N 1
ATOM 875 C CA . GLU A 1 125 ? -20.391 0.69 1.264 1 89.25 125 GLU A CA 1
ATOM 876 C C . GLU A 1 125 ? -19.891 1.926 0.516 1 89.25 125 GLU A C 1
ATOM 878 O O . GLU A 1 125 ? -20.656 2.568 -0.203 1 89.25 125 GLU A O 1
ATOM 883 N N . ARG A 1 126 ? -18.641 2.279 0.752 1 89.19 126 ARG A N 1
ATOM 884 C CA . ARG A 1 126 ? -18.047 3.449 0.127 1 89.19 126 ARG A CA 1
ATOM 885 C C . ARG A 1 126 ? -16.672 3.111 -0.45 1 89.19 126 ARG A C 1
ATOM 887 O O . ARG A 1 126 ? -16 2.191 0.027 1 89.19 126 ARG A O 1
ATOM 894 N N . PRO A 1 127 ? -16.266 3.896 -1.476 1 91.75 127 PRO A N 1
ATOM 895 C CA . PRO A 1 127 ? -14.938 3.625 -2.031 1 91.75 127 PRO A CA 1
ATOM 896 C C . PRO A 1 127 ? -13.812 3.857 -1.021 1 91.75 127 PRO A C 1
ATOM 898 O O . PRO A 1 127 ? -13.945 4.699 -0.128 1 91.75 127 PRO A O 1
ATOM 901 N N . LEU A 1 128 ? -12.797 3.088 -1.146 1 92.75 128 LEU A N 1
ATOM 902 C CA . LEU A 1 128 ? -11.562 3.246 -0.385 1 92.75 128 LEU A CA 1
ATOM 903 C C . LEU A 1 128 ? -10.359 3.371 -1.316 1 92.75 128 LEU A C 1
ATOM 905 O O . LEU A 1 128 ? -10.273 2.664 -2.322 1 92.75 128 LEU A O 1
ATOM 909 N N . CYS A 1 129 ? -9.547 4.332 -1.053 1 94.5 129 CYS A N 1
ATOM 910 C CA . CYS A 1 129 ? -8.297 4.508 -1.777 1 94.5 129 CYS A CA 1
ATOM 911 C C . CYS A 1 129 ? -7.102 4.434 -0.832 1 94.5 129 CYS A C 1
ATOM 913 O O . CYS A 1 129 ? -7 5.227 0.105 1 94.5 129 CYS A O 1
ATOM 915 N N . SER A 1 130 ? -6.285 3.473 -1.012 1 95.62 130 SER A N 1
ATOM 916 C CA . SER A 1 130 ? -5.059 3.33 -0.238 1 95.62 130 SER A CA 1
ATOM 917 C C . SER A 1 130 ? -3.826 3.521 -1.116 1 95.62 130 SER A C 1
ATOM 919 O O . SER A 1 130 ? -3.645 2.809 -2.105 1 95.62 130 SER A O 1
ATOM 921 N N . LEU A 1 131 ? -3.018 4.484 -0.736 1 97.81 131 LEU A N 1
ATOM 922 C CA . LEU A 1 131 ? -1.82 4.734 -1.529 1 97.81 131 LEU A CA 1
ATOM 923 C C . LEU A 1 131 ? -0.561 4.461 -0.714 1 97.81 131 LEU A C 1
ATOM 925 O O . LEU A 1 131 ? -0.51 4.77 0.479 1 97.81 131 LEU A O 1
ATOM 929 N N . THR A 1 132 ? 0.361 3.852 -1.351 1 98.56 132 THR A N 1
ATOM 930 C CA . THR A 1 132 ? 1.741 3.785 -0.883 1 98.56 132 THR A CA 1
ATOM 931 C C . THR A 1 132 ? 2.623 4.758 -1.663 1 98.56 132 THR A C 1
ATOM 933 O O . THR A 1 132 ? 2.562 4.809 -2.893 1 98.56 132 THR A O 1
ATOM 936 N N . CYS A 1 133 ? 3.332 5.547 -0.978 1 98.81 133 CYS A N 1
ATOM 937 C CA . CYS A 1 133 ? 4.25 6.492 -1.604 1 98.81 133 CYS A CA 1
ATOM 938 C C . CYS A 1 133 ? 5.699 6.133 -1.29 1 98.81 133 CYS A C 1
ATOM 940 O O . CYS A 1 133 ? 6.016 5.742 -0.166 1 98.81 133 CYS A O 1
ATOM 942 N N . LEU A 1 134 ? 6.57 6.207 -2.303 1 98.62 134 LEU A N 1
ATOM 943 C CA . LEU A 1 134 ? 8 5.934 -2.193 1 98.62 134 LEU A CA 1
ATOM 944 C C . LEU A 1 134 ? 8.82 7.156 -2.594 1 98.62 134 LEU A C 1
ATOM 946 O O . LEU A 1 134 ? 8.461 7.867 -3.539 1 98.62 134 LEU A O 1
ATOM 950 N N . GLY A 1 135 ? 9.891 7.355 -1.91 1 97.69 135 GLY A N 1
ATOM 951 C CA . GLY A 1 135 ? 10.836 8.406 -2.25 1 97.69 135 GLY A CA 1
ATOM 952 C C . GLY A 1 135 ? 12.18 8.242 -1.557 1 97.69 135 GLY A C 1
ATOM 953 O O . GLY A 1 135 ? 12.258 7.656 -0.473 1 97.69 135 GLY A O 1
ATOM 954 N N . MET A 1 136 ? 13.219 8.766 -2.148 1 97.12 136 MET A N 1
ATOM 955 C CA . MET A 1 136 ? 14.555 8.727 -1.558 1 97.12 136 MET A CA 1
ATOM 956 C C . MET A 1 136 ? 14.797 9.953 -0.68 1 97.12 136 MET A C 1
ATOM 958 O O . MET A 1 136 ? 14.25 11.023 -0.939 1 97.12 136 MET A O 1
ATOM 962 N N . ALA A 1 137 ? 15.531 9.781 0.323 1 97 137 ALA A N 1
ATOM 963 C CA . ALA A 1 137 ? 15.938 10.883 1.19 1 97 137 ALA A CA 1
ATOM 964 C C . ALA A 1 137 ? 17.453 10.969 1.302 1 97 137 ALA A C 1
ATOM 966 O O . ALA A 1 137 ? 18.141 9.945 1.395 1 97 137 ALA A O 1
ATOM 967 N N . ASP A 1 138 ? 18 12.172 1.242 1 94.25 138 ASP A N 1
ATOM 968 C CA . ASP A 1 138 ? 19.391 12.383 1.601 1 94.25 138 ASP A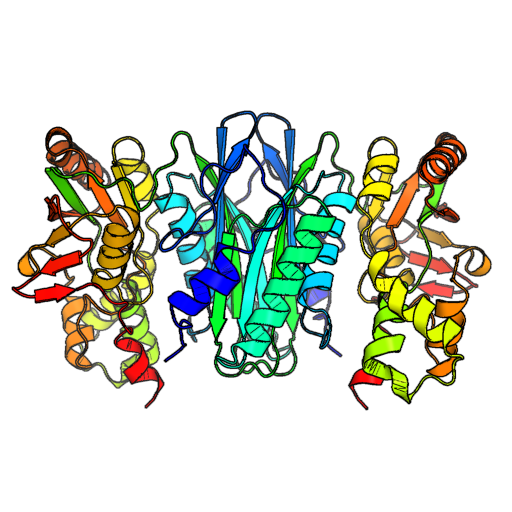 CA 1
ATOM 969 C C . ASP A 1 138 ? 19.594 12.281 3.111 1 94.25 138 ASP A C 1
ATOM 971 O O . ASP A 1 138 ? 20.594 11.727 3.574 1 94.25 138 ASP A O 1
ATOM 975 N N . ARG A 1 139 ? 18.641 12.828 3.764 1 94.31 139 ARG A N 1
ATOM 976 C CA . ARG A 1 139 ? 18.594 12.797 5.223 1 94.31 139 ARG A CA 1
ATOM 977 C C . ARG A 1 139 ? 17.203 12.453 5.727 1 94.31 139 ARG A C 1
ATOM 979 O O . ARG A 1 139 ? 16.234 13.125 5.391 1 94.31 139 ARG A O 1
ATOM 986 N N . PHE A 1 140 ? 17.234 11.367 6.512 1 95.44 140 PHE A N 1
ATOM 987 C CA . PHE A 1 140 ? 15.992 10.984 7.164 1 95.44 140 PHE A CA 1
ATOM 988 C C . PHE A 1 140 ? 15.688 11.906 8.336 1 95.44 140 PHE A C 1
ATOM 990 O O . PHE A 1 140 ? 16.562 12.195 9.156 1 95.44 140 PHE A O 1
ATOM 997 N N . VAL A 1 141 ? 14.391 12.445 8.367 1 97.25 141 VAL A N 1
ATOM 998 C CA . VAL A 1 141 ? 13.945 13.281 9.477 1 97.25 141 VAL A CA 1
ATOM 999 C C . VAL A 1 141 ? 12.867 12.547 10.273 1 97.25 141 VAL A C 1
ATOM 1001 O O . VAL A 1 141 ? 11.797 12.234 9.742 1 97.25 141 VAL A O 1
ATOM 1004 N N . THR A 1 142 ? 13.086 12.281 11.516 1 95.06 142 THR A N 1
ATOM 1005 C CA . THR A 1 142 ? 12.156 11.516 12.344 1 95.06 142 THR A CA 1
ATOM 1006 C C . THR A 1 142 ? 11.094 12.43 12.953 1 95.06 142 THR A C 1
ATOM 1008 O O . THR A 1 142 ? 11.289 13.648 13.023 1 95.06 142 THR A O 1
ATOM 1011 N N . THR A 1 143 ? 9.969 11.836 13.352 1 95.88 143 THR A N 1
ATOM 1012 C CA . THR A 1 143 ? 8.945 12.539 14.117 1 95.88 143 THR A CA 1
ATOM 1013 C C . THR A 1 143 ? 9.438 12.844 15.531 1 95.88 143 THR A C 1
ATOM 1015 O O . THR A 1 143 ? 9.07 13.859 16.125 1 95.88 143 THR A O 1
ATOM 1018 N N . GLY A 1 144 ? 10.328 12.023 16.078 1 95.75 144 GLY A N 1
ATOM 1019 C CA . GLY A 1 144 ? 10.711 12.094 17.484 1 95.75 144 GLY A CA 1
ATOM 1020 C C . GLY A 1 144 ? 12.047 12.766 17.703 1 95.75 144 GLY A C 1
ATOM 1021 O O . GLY A 1 144 ? 12.664 12.617 18.75 1 95.75 144 GLY A O 1
ATOM 1022 N N . GLY A 1 145 ? 12.5 13.516 16.734 1 96.56 145 GLY A N 1
ATOM 1023 C CA . GLY A 1 145 ? 13.844 14.07 16.828 1 96.56 145 GLY A CA 1
ATOM 1024 C C . GLY A 1 145 ? 13.898 15.406 17.547 1 96.56 145 GLY A C 1
ATOM 1025 O O . GLY A 1 145 ? 14.969 15.984 17.703 1 96.56 145 GLY A O 1
ATOM 1026 N N . ALA A 1 146 ? 12.727 15.859 18.016 1 97.88 146 ALA A N 1
ATOM 1027 C CA . ALA A 1 146 ? 12.664 17.156 18.688 1 97.88 146 ALA A CA 1
ATOM 1028 C C . ALA A 1 146 ? 13.531 17.156 19.938 1 97.88 146 ALA A C 1
ATOM 1030 O O . ALA A 1 146 ? 13.555 16.188 20.703 1 97.88 146 ALA A O 1
ATOM 1031 N N . ALA A 1 147 ? 14.242 18.234 20.125 1 97.81 147 ALA A N 1
ATOM 1032 C CA . ALA A 1 147 ? 15.125 18.359 21.281 1 97.81 147 ALA A CA 1
ATOM 1033 C C . ALA A 1 147 ? 14.789 19.609 22.094 1 97.81 147 ALA A C 1
ATOM 1035 O O . ALA A 1 147 ? 14.438 20.656 21.516 1 97.81 147 ALA A O 1
ATOM 1036 N N . PRO A 1 148 ? 14.977 19.453 23.469 1 98.62 148 PRO A N 1
ATOM 1037 C CA . PRO A 1 148 ? 14.75 20.656 24.281 1 98.62 148 PRO A CA 1
ATOM 1038 C C . PRO A 1 148 ? 15.523 21.859 23.75 1 98.62 148 PRO A C 1
ATOM 1040 O O . PRO A 1 148 ? 16.719 21.766 23.453 1 98.62 148 PRO A O 1
ATOM 1043 N N . GLY A 1 149 ? 14.828 22.984 23.641 1 98.69 149 GLY A N 1
ATOM 1044 C CA . GLY A 1 149 ? 15.422 24.188 23.109 1 98.69 149 GLY A CA 1
ATOM 1045 C C . GLY A 1 149 ? 14.992 24.484 21.672 1 98.69 149 GLY A C 1
ATOM 1046 O O . GLY A 1 149 ? 15.023 25.625 21.234 1 98.69 149 GLY A O 1
ATOM 1047 N N . ASP A 1 150 ? 14.594 23.516 20.922 1 98.88 150 ASP A N 1
ATOM 1048 C CA . ASP A 1 150 ? 14.141 23.672 19.547 1 98.88 150 ASP A CA 1
ATOM 1049 C C . ASP A 1 150 ? 12.93 24.609 19.469 1 98.88 150 ASP A C 1
ATOM 1051 O O . ASP A 1 150 ? 12.117 24.656 20.406 1 98.88 150 ASP A O 1
ATOM 1055 N N . ARG A 1 151 ? 12.875 25.328 18.391 1 98.94 151 ARG A N 1
ATOM 1056 C CA . ARG A 1 151 ? 11.664 26.078 18.062 1 98.94 151 ARG A CA 1
ATOM 1057 C C . ARG A 1 151 ? 10.695 25.203 17.266 1 98.94 151 ARG A C 1
ATOM 1059 O O . ARG A 1 151 ? 11.109 24.328 16.5 1 98.94 151 ARG A O 1
ATOM 1066 N N . ILE A 1 152 ? 9.422 25.406 17.516 1 98.94 152 ILE A N 1
ATOM 1067 C CA . ILE A 1 152 ? 8.367 24.688 16.812 1 98.94 152 ILE A CA 1
ATOM 1068 C C . ILE A 1 152 ? 7.781 25.578 15.719 1 98.94 152 ILE A C 1
ATOM 1070 O O . ILE A 1 152 ? 7.25 26.656 16 1 98.94 152 ILE A O 1
ATOM 1074 N N . LEU A 1 153 ? 7.867 25.156 14.484 1 98.94 153 LEU A N 1
ATOM 1075 C CA . LEU A 1 153 ? 7.344 25.891 13.344 1 98.94 153 LEU A CA 1
ATOM 1076 C C . LEU A 1 153 ? 6.102 25.203 12.773 1 98.94 153 LEU A C 1
ATOM 1078 O O . LEU A 1 153 ? 6.012 23.984 12.773 1 98.94 153 LEU A O 1
ATOM 1082 N N . LEU A 1 154 ? 5.168 25.969 12.359 1 98.88 154 LEU A N 1
ATOM 1083 C CA . LEU A 1 154 ? 3.967 25.531 11.664 1 98.88 154 LEU A CA 1
ATOM 1084 C C . LEU A 1 154 ? 3.844 26.234 10.312 1 98.88 154 LEU A C 1
ATOM 1086 O O . LEU A 1 154 ? 3.895 27.453 10.227 1 98.88 154 LEU A O 1
ATOM 1090 N N . THR A 1 155 ? 3.752 25.453 9.25 1 98.81 155 THR A N 1
ATOM 1091 C CA . THR A 1 155 ? 3.568 26.031 7.93 1 98.81 155 THR A CA 1
ATOM 1092 C C . THR A 1 155 ? 2.084 26.156 7.59 1 98.81 155 THR A C 1
ATOM 1094 O O . THR A 1 155 ? 1.269 25.359 8.07 1 98.81 155 THR A O 1
ATOM 1097 N N . LYS A 1 156 ? 1.656 27.234 6.766 1 98.25 156 LYS A N 1
ATOM 1098 C CA . LYS A 1 156 ? 0.353 27.562 6.191 1 98.25 156 LYS A CA 1
ATOM 1099 C C . LYS A 1 156 ? -0.677 27.828 7.285 1 98.25 156 LYS A C 1
ATOM 1101 O O . LYS A 1 156 ? -1.238 28.922 7.355 1 98.25 156 LYS A O 1
ATOM 1106 N N . GLY A 1 157 ? -0.908 26.812 8.242 1 98.19 157 GLY A N 1
ATOM 1107 C CA . GLY A 1 157 ? -1.871 27.016 9.312 1 98.19 157 GLY A CA 1
ATOM 1108 C C . GLY A 1 157 ? -2.686 25.766 9.625 1 98.19 157 GLY A C 1
ATOM 1109 O O . GLY A 1 157 ? -2.525 24.734 8.977 1 98.19 157 GLY A O 1
ATOM 1110 N N . ALA A 1 158 ? -3.576 25.891 10.594 1 98.5 158 ALA A N 1
ATOM 1111 C CA . ALA A 1 158 ? -4.383 24.766 11.07 1 98.5 158 ALA A CA 1
ATOM 1112 C C . ALA A 1 158 ? -5.633 24.578 10.211 1 98.5 158 ALA A C 1
ATOM 1114 O O . ALA A 1 158 ? -6.164 25.562 9.664 1 98.5 158 ALA A O 1
ATOM 1115 N N . GLY A 1 159 ? -6.047 23.359 10.047 1 98.19 159 GLY A N 1
ATOM 1116 C CA . GLY A 1 159 ? -7.367 23 9.555 1 98.19 159 GLY A CA 1
ATOM 1117 C C . GLY A 1 159 ? -7.516 23.203 8.055 1 98.19 159 GLY A C 1
ATOM 1118 O O . GLY A 1 159 ? -8.617 23.453 7.562 1 98.19 159 GLY A O 1
ATOM 1119 N N . ILE A 1 160 ? -6.445 23.125 7.324 1 97.62 160 ILE A N 1
ATOM 1120 C CA . ILE A 1 160 ? -6.484 23.391 5.891 1 97.62 160 ILE A CA 1
ATOM 1121 C C . ILE A 1 160 ? -7.41 22.391 5.203 1 97.62 160 ILE A C 1
ATOM 1123 O O . ILE A 1 160 ? -8.336 22.781 4.488 1 97.62 160 ILE A O 1
ATOM 1127 N N . GLU A 1 161 ? -7.219 21.141 5.402 1 96 161 GLU A N 1
ATOM 1128 C CA . GLU A 1 161 ? -8.07 20.125 4.793 1 96 161 GLU A CA 1
ATOM 1129 C C . GLU A 1 161 ? -9.516 20.266 5.258 1 96 161 GLU A C 1
ATOM 1131 O O . GLU A 1 161 ? -10.445 20.188 4.449 1 96 161 GLU A O 1
ATOM 1136 N N . ALA A 1 162 ? -9.664 20.453 6.523 1 96.12 162 ALA A N 1
ATOM 1137 C CA . ALA A 1 162 ? -11.016 20.594 7.07 1 96.12 162 ALA A CA 1
ATOM 1138 C C . ALA A 1 162 ? -11.766 21.734 6.395 1 96.12 162 ALA A C 1
ATOM 1140 O O . ALA A 1 162 ? -12.977 21.656 6.18 1 96.12 162 ALA A O 1
ATOM 1141 N N . THR A 1 163 ? -11.07 22.797 6.133 1 97.19 163 THR A N 1
ATOM 1142 C CA . THR A 1 163 ? -11.68 23.953 5.484 1 97.19 163 THR A CA 1
ATOM 1143 C C . THR A 1 163 ? -12.305 23.547 4.152 1 97.19 163 THR A C 1
ATOM 1145 O O . THR A 1 163 ? -13.453 23.906 3.867 1 97.19 163 THR A O 1
ATOM 1148 N N . GLY A 1 164 ? -11.523 22.828 3.352 1 95.5 164 GLY A N 1
ATOM 1149 C CA . GLY A 1 164 ? -12.055 22.344 2.084 1 95.5 164 GLY A CA 1
ATOM 1150 C C . GLY A 1 164 ? -13.227 21.406 2.248 1 95.5 164 GLY A C 1
ATOM 1151 O O . GLY A 1 164 ? -14.227 21.516 1.538 1 95.5 164 GLY A O 1
ATOM 1152 N N . VAL A 1 165 ? -13.102 20.453 3.15 1 93.56 165 VAL A N 1
ATOM 1153 C CA . VAL A 1 165 ? -14.141 19.469 3.381 1 93.56 165 VAL A CA 1
ATOM 1154 C C . VAL A 1 165 ? -15.422 20.156 3.836 1 93.56 165 VAL A C 1
ATOM 1156 O O . VAL A 1 165 ? -16.516 19.859 3.348 1 93.56 165 VAL A O 1
ATOM 1159 N N . LEU A 1 166 ? -15.312 21.094 4.758 1 95 166 LEU A N 1
ATOM 1160 C CA . LEU A 1 166 ? -16.469 21.844 5.238 1 95 166 LEU A CA 1
ATOM 1161 C C . LEU A 1 166 ? -17.156 22.594 4.094 1 95 166 LEU A C 1
ATOM 1163 O O . LEU A 1 166 ? -18.375 22.594 3.979 1 95 166 LEU A O 1
ATOM 1167 N N . ALA A 1 167 ? -16.406 23.188 3.191 1 95.12 167 ALA A N 1
ATOM 1168 C CA . ALA A 1 167 ? -16.906 24.031 2.113 1 95.12 167 ALA A CA 1
ATOM 1169 C C . ALA A 1 167 ? -17.609 23.188 1.042 1 95.12 167 ALA A C 1
ATOM 1171 O O . ALA A 1 167 ? -18.328 23.734 0.204 1 95.12 167 ALA A O 1
ATOM 1172 N N . THR A 1 168 ? -17.359 21.906 1.072 1 92.06 168 THR A N 1
ATOM 1173 C CA . THR A 1 168 ? -17.922 21.047 0.039 1 92.06 168 THR A CA 1
ATOM 1174 C C . THR A 1 168 ? -18.938 20.078 0.638 1 92.06 168 THR A C 1
ATOM 1176 O O . THR A 1 168 ? -20.141 20.188 0.38 1 92.06 168 THR A O 1
ATOM 1179 N N . ASP A 1 169 ? -18.516 19.266 1.58 1 88.81 169 ASP A N 1
ATOM 1180 C CA . ASP A 1 169 ? -19.359 18.203 2.121 1 88.81 169 ASP A CA 1
ATOM 1181 C C . ASP A 1 169 ? -20.406 18.766 3.072 1 88.81 169 ASP A C 1
ATOM 1183 O O . ASP A 1 169 ? -21.469 18.156 3.279 1 88.81 169 ASP A O 1
ATOM 1187 N N . PHE A 1 170 ? -20.141 19.906 3.67 1 92.31 170 PHE A N 1
ATOM 1188 C CA . PHE A 1 170 ? -21.062 20.5 4.641 1 92.31 170 PHE A CA 1
ATOM 1189 C C . PHE A 1 170 ? -21.438 21.922 4.234 1 92.31 170 PHE A C 1
ATOM 1191 O O . PHE A 1 170 ? -21.641 22.781 5.086 1 92.31 170 PHE A O 1
ATOM 1198 N N . ARG A 1 171 ? -21.469 22.156 2.986 1 92.94 171 ARG A N 1
ATOM 1199 C CA . ARG A 1 171 ? -21.703 23.484 2.439 1 92.94 171 ARG A CA 1
ATOM 1200 C C . ARG A 1 171 ? -23 24.062 2.965 1 92.94 171 ARG A C 1
ATOM 1202 O O . ARG A 1 171 ? -23.109 25.266 3.199 1 92.94 171 ARG A O 1
ATOM 1209 N N . ASP A 1 172 ? -23.969 23.281 3.164 1 93.56 172 ASP A N 1
ATOM 1210 C CA . ASP A 1 172 ? -25.312 23.719 3.58 1 93.56 172 ASP A CA 1
ATOM 1211 C C . ASP A 1 172 ? -25.281 24.25 5.008 1 93.56 172 ASP A C 1
ATOM 1213 O O . ASP A 1 172 ? -26.203 24.953 5.426 1 93.56 172 ASP A O 1
ATOM 1217 N N . ARG A 1 173 ? -24.266 23.938 5.703 1 93.81 173 ARG A N 1
ATOM 1218 C CA . ARG A 1 173 ? -24.156 24.359 7.094 1 93.81 173 ARG A CA 1
ATOM 1219 C C . ARG A 1 173 ? -23.344 25.641 7.215 1 93.81 173 ARG A C 1
ATOM 1221 O O . ARG A 1 173 ? -23.219 26.203 8.305 1 93.81 173 ARG A O 1
ATOM 1228 N N . LEU A 1 174 ? -22.859 26.047 6.141 1 95.19 174 LEU A N 1
ATOM 1229 C CA . LEU A 1 174 ? -21.984 27.203 6.168 1 95.19 174 LEU A CA 1
ATOM 1230 C C . LEU A 1 174 ? -22.719 28.469 5.723 1 95.19 174 LEU A C 1
ATOM 1232 O O . LEU A 1 174 ? -23.188 28.547 4.586 1 95.19 174 LEU A O 1
ATOM 1236 N N . ASP A 1 175 ? -22.906 29.359 6.652 1 93.75 175 ASP A N 1
ATOM 1237 C CA . ASP A 1 175 ? -23.422 30.688 6.305 1 93.75 175 ASP A CA 1
ATOM 1238 C C . ASP A 1 175 ? -22.297 31.656 5.98 1 93.75 175 ASP A C 1
ATOM 1240 O O . ASP A 1 175 ? -21.969 32.531 6.777 1 93.75 175 ASP A O 1
ATOM 1244 N N . LEU A 1 176 ? -21.656 31.438 4.844 1 95.12 176 LEU A N 1
ATOM 1245 C CA . LEU A 1 176 ? -20.516 32.25 4.41 1 95.12 176 LEU A CA 1
ATOM 1246 C C . LEU A 1 176 ? -20.812 32.906 3.078 1 95.12 176 LEU A C 1
ATOM 1248 O O . LEU A 1 176 ? -21.656 32.469 2.314 1 95.12 176 LEU A O 1
ATOM 1252 N N . SER A 1 177 ? -20.172 34 2.83 1 94.81 177 SER A N 1
ATOM 1253 C CA . SER A 1 177 ? -20.266 34.656 1.53 1 94.81 177 SER A CA 1
ATOM 1254 C C . SER A 1 177 ? -19.75 33.75 0.417 1 94.81 177 SER A C 1
ATOM 1256 O O . SER A 1 177 ? -19 32.812 0.677 1 94.81 177 SER A O 1
ATOM 1258 N N . ALA A 1 178 ? -20.109 34.031 -0.786 1 94.38 178 ALA A N 1
ATOM 1259 C CA . ALA A 1 178 ? -19.641 33.281 -1.944 1 94.38 178 ALA A CA 1
ATOM 1260 C C . ALA A 1 178 ? -18.125 33.344 -2.053 1 94.38 178 ALA A C 1
ATOM 1262 O O . ALA A 1 178 ? -17.484 32.312 -2.359 1 94.38 178 ALA A O 1
ATOM 1263 N N . ASP A 1 179 ? -17.656 34.438 -1.793 1 95.19 179 ASP A N 1
ATOM 1264 C CA . ASP A 1 179 ? -16.203 34.594 -1.854 1 95.19 179 ASP A CA 1
ATOM 1265 C C . ASP A 1 179 ? -15.5 33.75 -0.804 1 95.19 179 ASP A C 1
ATOM 1267 O O . ASP A 1 179 ? -14.477 33.125 -1.088 1 95.19 179 ASP A O 1
ATOM 1271 N N . ALA A 1 180 ? -16 33.75 0.376 1 94.31 180 ALA A N 1
ATOM 1272 C CA . ALA A 1 180 ? -15.438 32.938 1.457 1 94.31 180 ALA A CA 1
ATOM 1273 C C . ALA A 1 180 ? -15.531 31.453 1.144 1 94.31 180 ALA A C 1
ATOM 1275 O O . ALA A 1 180 ? -14.617 30.688 1.452 1 94.31 180 ALA A O 1
ATOM 1276 N N . LEU A 1 181 ? -16.594 31.125 0.531 1 96 181 LEU A N 1
ATOM 1277 C CA . LEU A 1 181 ? -16.797 29.734 0.154 1 96 181 LEU A CA 1
ATOM 1278 C C . LEU A 1 181 ? -15.805 29.312 -0.936 1 96 181 LEU A C 1
ATOM 1280 O O . LEU A 1 181 ? -15.297 28.203 -0.92 1 96 181 LEU A O 1
ATOM 1284 N N . ASP A 1 182 ? -15.625 30.172 -1.834 1 96.31 182 ASP A N 1
ATOM 1285 C CA . ASP A 1 182 ? -14.664 29.906 -2.895 1 96.31 182 ASP A CA 1
ATOM 1286 C C . ASP A 1 182 ? -13.258 29.734 -2.328 1 96.31 182 ASP A C 1
ATOM 1288 O O . ASP A 1 182 ? -12.531 28.812 -2.713 1 96.31 182 ASP A O 1
ATOM 1292 N N . ARG A 1 183 ? -12.883 30.578 -1.445 1 96.12 183 ARG A N 1
ATOM 1293 C CA . ARG A 1 183 ? -11.578 30.484 -0.8 1 96.12 183 ARG A CA 1
ATOM 1294 C C . ARG A 1 183 ? -11.453 29.203 0.015 1 96.12 183 ARG A C 1
ATOM 1296 O O . ARG A 1 183 ? -10.406 28.547 0.015 1 96.12 183 ARG A O 1
ATOM 1303 N N . ALA A 1 184 ? -12.516 28.906 0.725 1 96.94 184 ALA A N 1
ATOM 1304 C CA . ALA A 1 184 ? -12.523 27.688 1.529 1 96.94 184 ALA A CA 1
ATOM 1305 C C . ALA A 1 184 ? -12.375 26.453 0.651 1 96.94 184 ALA A C 1
ATOM 1307 O O . ALA A 1 184 ? -11.641 25.531 0.993 1 96.94 184 ALA A O 1
ATOM 1308 N N . THR A 1 185 ? -13.023 26.484 -0.441 1 95.31 185 THR A N 1
ATOM 1309 C CA . THR A 1 185 ? -12.93 25.359 -1.371 1 95.31 185 THR A CA 1
ATOM 1310 C C . THR A 1 185 ? -11.516 25.25 -1.942 1 95.31 185 THR A C 1
ATOM 1312 O O . THR A 1 185 ? -11.008 24.141 -2.15 1 95.31 185 THR A O 1
ATOM 1315 N N . ALA A 1 186 ? -10.875 26.359 -2.154 1 96.19 186 ALA A N 1
ATOM 1316 C CA . ALA A 1 186 ? -9.539 26.406 -2.742 1 96.19 186 ALA A CA 1
ATOM 1317 C C . ALA A 1 186 ? -8.484 25.875 -1.767 1 96.19 186 ALA A C 1
ATOM 1319 O O . ALA A 1 186 ? -7.34 25.625 -2.15 1 96.19 186 ALA A O 1
ATOM 1320 N N . ALA A 1 187 ? -8.922 25.609 -0.512 1 96.38 187 ALA A N 1
ATOM 1321 C CA . ALA A 1 187 ? -8.008 25.062 0.487 1 96.38 187 ALA A CA 1
ATOM 1322 C C . ALA A 1 187 ? -7.453 23.719 0.038 1 96.38 187 ALA A C 1
ATOM 1324 O O . ALA A 1 187 ? -6.332 23.344 0.395 1 96.38 187 ALA A O 1
ATOM 1325 N N . PHE A 1 188 ? -8.133 23.016 -0.839 1 94.81 188 PHE A N 1
ATOM 1326 C CA . PHE A 1 188 ? -7.695 21.719 -1.348 1 94.81 188 PHE A CA 1
ATOM 1327 C C . PHE A 1 188 ? -6.422 21.859 -2.17 1 94.81 188 PHE A C 1
ATOM 1329 O O . PHE A 1 188 ? -5.645 20.906 -2.297 1 94.81 188 PHE A O 1
ATOM 1336 N N . ASP A 1 189 ? -6.172 23.031 -2.678 1 95.38 189 ASP A N 1
ATOM 1337 C CA . ASP A 1 189 ? -4.984 23.281 -3.49 1 95.38 189 ASP A CA 1
ATOM 1338 C C . ASP A 1 189 ? -3.727 23.328 -2.625 1 95.38 189 ASP A C 1
ATOM 1340 O O . ASP A 1 189 ? -2.609 23.25 -3.141 1 95.38 189 ASP A O 1
ATOM 1344 N N . ASP A 1 190 ? -3.945 23.391 -1.313 1 97.19 190 ASP A N 1
ATOM 1345 C CA . ASP A 1 190 ? -2.822 23.609 -0.408 1 97.19 190 ASP A CA 1
ATOM 1346 C C . ASP A 1 190 ? -2.582 22.391 0.475 1 97.19 190 ASP A C 1
ATOM 1348 O O . ASP A 1 190 ? -1.961 22.484 1.534 1 97.19 190 ASP A O 1
ATOM 1352 N N . LEU A 1 191 ? -2.949 21.234 0.031 1 97.25 191 LEU A N 1
ATOM 1353 C CA . LEU A 1 191 ? -2.904 20.047 0.868 1 97.25 191 LEU A CA 1
ATOM 1354 C C . LEU A 1 191 ? -1.488 19.484 0.931 1 97.25 191 LEU A C 1
ATOM 1356 O O . LEU A 1 191 ? -1.132 18.797 1.892 1 97.25 191 LEU A O 1
ATOM 1360 N N . SER A 1 192 ? -0.672 19.719 -0.06 1 98.44 192 SER A N 1
ATOM 1361 C CA . SER A 1 192 ? 0.67 19.156 -0.111 1 98.44 192 SER A CA 1
ATOM 1362 C C . SER A 1 192 ? 1.637 19.938 0.771 1 98.44 192 SER A C 1
ATOM 1364 O O . SER A 1 192 ? 1.585 21.172 0.819 1 98.44 192 SER A O 1
ATOM 1366 N N . VAL A 1 193 ? 2.564 19.219 1.397 1 98.75 193 VAL A N 1
ATOM 1367 C CA . VAL A 1 193 ? 3.6 19.875 2.191 1 98.75 193 VAL A CA 1
ATOM 1368 C C . VAL A 1 193 ? 4.973 19.578 1.585 1 98.75 193 VAL A C 1
ATOM 1370 O O . VAL A 1 193 ? 6 19.781 2.236 1 98.75 193 VAL A O 1
ATOM 1373 N N . MET A 1 194 ? 5.023 19.078 0.362 1 98.56 194 MET A N 1
ATOM 1374 C CA . MET A 1 194 ? 6.277 18.688 -0.284 1 98.56 194 MET A CA 1
ATOM 1375 C C . MET A 1 194 ? 7.23 19.875 -0.375 1 98.56 194 MET A C 1
ATOM 1377 O O . MET A 1 194 ? 8.406 19.766 -0.041 1 98.56 194 MET A O 1
ATOM 1381 N N . PRO A 1 195 ? 6.77 21.109 -0.768 1 98.38 195 PRO A N 1
ATOM 1382 C CA . PRO A 1 195 ? 7.703 22.234 -0.817 1 98.38 195 PRO A CA 1
ATOM 1383 C C . PRO A 1 195 ? 8.227 22.625 0.562 1 98.38 195 PRO A C 1
ATOM 1385 O O . PRO A 1 195 ? 9.422 22.922 0.714 1 98.38 195 PRO A O 1
ATOM 1388 N N . GLU A 1 196 ? 7.371 22.641 1.564 1 98.75 196 GLU A N 1
ATOM 1389 C CA . GLU A 1 196 ? 7.77 22.953 2.936 1 98.75 196 GLU A CA 1
ATOM 1390 C C . GLU A 1 196 ? 8.844 21.984 3.424 1 98.75 196 GLU A C 1
ATOM 1392 O O . GLU A 1 196 ? 9.859 22.406 3.984 1 98.75 196 GLU A O 1
ATOM 1397 N N . ALA A 1 197 ? 8.586 20.688 3.209 1 98.75 197 ALA A N 1
ATOM 1398 C CA . ALA A 1 197 ? 9.5 19.656 3.666 1 98.75 197 ALA A CA 1
ATOM 1399 C C . ALA A 1 197 ? 10.852 19.766 2.975 1 98.75 197 ALA A C 1
ATOM 1401 O O . ALA A 1 197 ? 11.898 19.547 3.598 1 98.75 197 ALA A O 1
ATOM 1402 N N . ALA A 1 198 ? 10.828 20.078 1.687 1 98.25 198 ALA A N 1
ATOM 1403 C CA . ALA A 1 198 ? 12.07 20.234 0.938 1 98.25 198 ALA A CA 1
ATOM 1404 C C . ALA A 1 198 ? 12.938 21.344 1.533 1 98.25 198 ALA A C 1
ATOM 1406 O O . ALA A 1 198 ? 14.156 21.219 1.611 1 98.25 198 ALA A O 1
ATOM 1407 N N . VAL A 1 199 ? 12.312 22.406 1.952 1 98.5 199 VAL A N 1
ATOM 1408 C CA . VAL A 1 199 ? 13.023 23.547 2.518 1 98.5 199 VAL A CA 1
ATOM 1409 C C . VAL A 1 199 ? 13.562 23.188 3.898 1 98.5 199 VAL A C 1
ATOM 1411 O O . VAL A 1 199 ? 14.695 23.547 4.242 1 98.5 199 VAL A O 1
ATOM 1414 N N . LEU A 1 200 ? 12.844 22.438 4.684 1 98.75 200 LEU A N 1
ATOM 1415 C CA . LEU A 1 200 ? 13.141 22.281 6.102 1 98.75 200 LEU A CA 1
ATOM 1416 C C . LEU A 1 200 ? 13.977 21.031 6.352 1 98.75 200 LEU A C 1
ATOM 1418 O O . LEU A 1 200 ? 14.688 20.953 7.355 1 98.75 200 LEU A O 1
ATOM 1422 N N . ALA A 1 201 ? 13.914 20.016 5.496 1 98.12 201 ALA A N 1
ATOM 1423 C CA . ALA A 1 201 ? 14.5 18.703 5.707 1 98.12 201 ALA A CA 1
ATOM 1424 C C . ALA A 1 201 ? 15.992 18.812 6.012 1 98.12 201 ALA A C 1
ATOM 1426 O O . ALA A 1 201 ? 16.516 18.078 6.867 1 98.12 201 ALA A O 1
ATOM 1427 N N . PRO A 1 202 ? 16.734 19.766 5.398 1 97.25 202 PRO A N 1
ATOM 1428 C CA . PRO A 1 202 ? 18.172 19.828 5.652 1 97.25 202 PRO A CA 1
ATOM 1429 C C . PRO A 1 202 ? 18.5 20.234 7.086 1 97.25 202 PRO A C 1
ATOM 1431 O O . PRO A 1 202 ? 19.594 19.922 7.59 1 97.25 202 PRO A O 1
ATOM 1434 N N . THR A 1 203 ? 17.531 20.875 7.805 1 97.5 203 THR A N 1
ATOM 1435 C CA . THR A 1 203 ? 17.938 21.453 9.078 1 97.5 203 THR A CA 1
ATOM 1436 C C . THR A 1 203 ? 16.984 21.047 10.195 1 97.5 203 THR A C 1
ATOM 1438 O O . THR A 1 203 ? 17.312 21.141 11.375 1 97.5 203 THR A O 1
ATOM 1441 N N . ALA A 1 204 ? 15.805 20.547 9.883 1 98.62 204 ALA A N 1
ATOM 1442 C CA . ALA A 1 204 ? 14.797 20.234 10.891 1 98.62 204 ALA A CA 1
ATOM 1443 C C . ALA A 1 204 ? 15.258 19.094 11.789 1 98.62 204 ALA A C 1
ATOM 1445 O O . ALA A 1 204 ? 15.859 18.125 11.312 1 98.62 204 ALA A O 1
ATOM 1446 N N . THR A 1 205 ? 14.961 19.188 13.039 1 98.69 205 THR A N 1
ATOM 1447 C CA . THR A 1 205 ? 15.227 18.109 13.977 1 98.69 205 THR A CA 1
ATOM 1448 C C . THR A 1 205 ? 14.086 17.094 13.961 1 98.69 205 THR A C 1
ATOM 1450 O O . THR A 1 205 ? 14.305 15.906 14.227 1 98.69 205 THR A O 1
ATOM 1453 N N . ALA A 1 206 ? 12.938 17.547 13.719 1 98.44 206 ALA A N 1
ATOM 1454 C CA . ALA A 1 206 ? 11.75 16.703 13.555 1 98.44 206 ALA A CA 1
ATOM 1455 C C . ALA A 1 206 ? 10.766 17.344 12.586 1 98.44 206 ALA A C 1
ATOM 1457 O O . ALA A 1 206 ? 10.727 18.562 12.438 1 98.44 206 ALA A O 1
ATOM 1458 N N . MET A 1 207 ? 10.031 16.562 11.922 1 98.69 207 MET A N 1
ATOM 1459 C CA . MET A 1 207 ? 8.914 17.016 11.094 1 98.69 207 MET A CA 1
ATOM 1460 C C . MET A 1 207 ? 7.73 16.062 11.227 1 98.69 207 MET A C 1
ATOM 1462 O O . MET A 1 207 ? 7.914 14.867 11.5 1 98.69 207 MET A O 1
ATOM 1466 N N . HIS A 1 208 ? 6.566 16.531 11.055 1 98.25 208 HIS A N 1
ATOM 1467 C CA . HIS A 1 208 ? 5.332 15.766 11.094 1 98.25 208 HIS A CA 1
ATOM 1468 C C . HIS A 1 208 ? 4.199 16.484 10.375 1 98.25 208 HIS A C 1
ATOM 1470 O O . HIS A 1 208 ? 4.055 17.703 10.516 1 98.25 208 HIS A O 1
ATOM 1476 N N . ASP A 1 209 ? 3.498 15.812 9.586 1 97.88 209 ASP A N 1
ATOM 1477 C CA . ASP A 1 209 ? 2.326 16.406 8.945 1 97.88 209 ASP A CA 1
ATOM 1478 C C . ASP A 1 209 ? 1.043 15.992 9.672 1 97.88 209 ASP A C 1
ATOM 1480 O O . ASP A 1 209 ? 0.604 14.844 9.562 1 97.88 209 ASP A O 1
ATOM 1484 N N . PRO A 1 210 ? 0.377 16.938 10.305 1 95.94 210 PRO A N 1
ATOM 1485 C CA . PRO A 1 210 ? -0.869 16.625 11.008 1 95.94 210 PRO A CA 1
ATOM 1486 C C . PRO A 1 210 ? -1.979 16.156 10.062 1 95.94 210 PRO A C 1
ATOM 1488 O O . PRO A 1 210 ? -2.117 16.703 8.961 1 95.94 210 PRO A O 1
ATOM 1491 N N . THR A 1 211 ? -2.705 15.164 10.43 1 93.19 211 THR A N 1
ATOM 1492 C CA . THR A 1 211 ? -3.873 14.68 9.695 1 93.19 211 THR A CA 1
ATOM 1493 C C . THR A 1 211 ? -5.105 14.672 10.602 1 93.19 211 THR A C 1
ATOM 1495 O O . THR A 1 211 ? -5.629 15.727 10.953 1 93.19 211 THR A O 1
ATOM 1498 N N . GLU A 1 212 ? -5.551 13.5 11.016 1 91.38 212 GLU A N 1
ATOM 1499 C CA . GLU A 1 212 ? -6.684 13.414 11.938 1 91.38 212 GLU A CA 1
ATOM 1500 C C . GLU A 1 212 ? -6.336 13.992 13.305 1 91.38 212 GLU A C 1
ATOM 1502 O O . GLU A 1 212 ? -5.254 13.734 13.836 1 91.38 212 GLU A O 1
ATOM 1507 N N . GLY A 1 213 ? -7.211 14.758 13.812 1 94.62 213 GLY A N 1
ATOM 1508 C CA . GLY A 1 213 ? -6.98 15.406 15.102 1 94.62 213 GLY A CA 1
ATOM 1509 C C . GLY A 1 213 ? -6.277 16.75 14.977 1 94.62 213 GLY A C 1
ATOM 1510 O O . GLY A 1 213 ? -6.168 17.484 15.953 1 94.62 213 GLY A O 1
ATOM 1511 N N . GLY A 1 214 ? -5.793 17.047 13.758 1 97 214 GLY A N 1
ATOM 1512 C CA . GLY A 1 214 ? -5.281 18.359 13.406 1 97 214 GLY A CA 1
ATOM 1513 C C . GLY A 1 214 ? -3.916 18.656 14.008 1 97 214 GLY A C 1
ATOM 1514 O O . GLY A 1 214 ? -3.16 17.734 14.312 1 97 214 GLY A O 1
ATOM 1515 N N . VAL A 1 215 ? -3.648 19.953 14.086 1 98.38 215 VAL A N 1
ATOM 1516 C CA . VAL A 1 215 ? -2.355 20.422 14.57 1 98.38 215 VAL A CA 1
ATOM 1517 C C . VAL A 1 215 ? -2.121 19.938 15.992 1 98.38 215 VAL A C 1
ATOM 1519 O O . VAL A 1 215 ? -1.01 19.531 16.344 1 98.38 215 VAL A O 1
ATOM 1522 N N . LEU A 1 216 ? -3.158 19.938 16.797 1 98.12 216 LEU A N 1
ATOM 1523 C CA . LEU A 1 216 ? -3.006 19.5 18.188 1 98.12 216 LEU A CA 1
ATOM 1524 C C . LEU A 1 216 ? -2.582 18.047 18.25 1 98.12 216 LEU A C 1
ATOM 1526 O O . LEU A 1 216 ? -1.643 17.703 18.969 1 98.12 216 LEU A O 1
ATOM 1530 N N . GLU A 1 217 ? -3.246 17.188 17.547 1 96.31 217 GLU A N 1
ATOM 1531 C CA . GLU A 1 217 ? -2.867 15.781 17.531 1 96.31 217 GLU A CA 1
ATOM 1532 C C . GLU A 1 217 ? -1.449 15.594 17 1 96.31 217 GLU A C 1
ATOM 1534 O O . GLU A 1 217 ? -0.691 14.773 17.516 1 96.31 217 GLU A O 1
ATOM 1539 N N . GLY A 1 218 ? -1.115 16.312 15.922 1 97 218 GLY A N 1
ATOM 1540 C CA . GLY A 1 218 ? 0.243 16.25 15.414 1 97 218 GLY A CA 1
ATOM 1541 C C . GLY A 1 218 ? 1.291 16.594 16.453 1 97 218 GLY A C 1
ATOM 1542 O O . GLY A 1 218 ? 2.316 15.922 16.562 1 97 218 GLY A O 1
ATOM 1543 N N . LEU A 1 219 ? 1.009 17.609 17.219 1 98.38 219 LEU A N 1
ATOM 1544 C CA . LEU A 1 219 ? 1.916 18 18.281 1 98.38 219 LEU A CA 1
ATOM 1545 C C . LEU A 1 219 ? 2.02 16.922 19.344 1 98.38 219 LEU A C 1
ATOM 1547 O O . LEU A 1 219 ? 3.109 16.641 19.844 1 98.38 219 LEU A O 1
ATOM 1551 N N . ILE A 1 220 ? 0.932 16.312 19.688 1 96.69 220 ILE A N 1
ATOM 1552 C CA . ILE A 1 220 ? 0.917 15.258 20.688 1 96.69 220 ILE A CA 1
ATOM 1553 C C . ILE A 1 220 ? 1.771 14.086 20.203 1 96.69 220 ILE A C 1
ATOM 1555 O O . ILE A 1 220 ? 2.582 13.547 20.969 1 96.69 220 ILE A O 1
ATOM 1559 N N . GLU A 1 221 ? 1.606 13.766 18.984 1 95.38 221 GLU A N 1
ATOM 1560 C CA . GLU A 1 221 ? 2.377 12.664 18.406 1 95.38 221 GLU A CA 1
ATOM 1561 C C . GLU A 1 221 ? 3.871 12.969 18.438 1 95.38 221 GLU A C 1
ATOM 1563 O O . GLU A 1 221 ? 4.684 12.086 18.734 1 95.38 221 GLU A O 1
ATOM 1568 N N . MET A 1 222 ? 4.227 14.18 18.094 1 97.19 222 MET A N 1
ATOM 1569 C CA . MET A 1 222 ? 5.629 14.586 18.141 1 97.19 222 MET A CA 1
ATOM 1570 C C . MET A 1 222 ? 6.168 14.531 19.562 1 97.19 222 MET A C 1
ATOM 1572 O O . MET A 1 222 ? 7.285 14.062 19.797 1 97.19 222 MET A O 1
ATOM 1576 N N . ALA A 1 223 ? 5.383 14.984 20.516 1 97.44 223 ALA A N 1
ATOM 1577 C CA . ALA A 1 223 ? 5.793 14.969 21.922 1 97.44 223 ALA A CA 1
ATOM 1578 C C . ALA A 1 223 ? 6.031 13.547 22.406 1 97.44 223 ALA A C 1
ATOM 1580 O O . ALA A 1 223 ? 7.051 13.266 23.047 1 97.44 223 ALA A O 1
ATOM 1581 N N . LEU A 1 224 ? 5.125 12.711 22.094 1 93.56 224 LEU A N 1
ATOM 1582 C CA . LEU A 1 224 ? 5.211 11.32 22.516 1 93.56 224 LEU A CA 1
ATOM 1583 C C . LEU A 1 224 ? 6.402 10.625 21.859 1 93.56 224 LEU A C 1
ATOM 1585 O O . LEU A 1 224 ? 7.152 9.914 22.531 1 93.56 224 LEU A O 1
ATOM 1589 N N . ALA A 1 225 ? 6.578 10.875 20.625 1 92.94 225 ALA A N 1
ATOM 1590 C CA . ALA A 1 225 ? 7.668 10.25 19.891 1 92.94 225 ALA A CA 1
ATOM 1591 C C . ALA A 1 225 ? 9.023 10.727 20.406 1 92.94 225 ALA A C 1
ATOM 1593 O O . ALA A 1 225 ? 9.977 9.938 20.484 1 92.94 225 ALA A O 1
ATOM 1594 N N . GLY A 1 226 ? 9.117 11.953 20.75 1 94.94 226 GLY A N 1
ATOM 1595 C CA . GLY A 1 226 ? 10.391 12.531 21.156 1 94.94 226 GLY A CA 1
ATOM 1596 C C . GLY A 1 226 ? 10.633 12.438 22.656 1 94.94 226 GLY A C 1
ATOM 1597 O O . GLY A 1 226 ? 11.758 12.648 23.109 1 94.94 226 GLY A O 1
ATOM 1598 N N . GLY A 1 227 ? 9.609 12.102 23.359 1 95.88 227 GLY A N 1
ATOM 1599 C CA . GLY A 1 227 ? 9.734 12.094 24.812 1 95.88 227 GLY A CA 1
ATOM 1600 C C . GLY A 1 227 ? 9.992 13.469 25.391 1 95.88 227 GLY A C 1
ATOM 1601 O O . GLY A 1 227 ? 10.859 13.625 26.266 1 95.88 227 GLY A O 1
ATOM 1602 N N . VAL A 1 228 ? 9.266 14.469 24.922 1 98.12 228 VAL A N 1
ATOM 1603 C CA . VAL A 1 228 ? 9.516 15.852 25.312 1 98.12 228 VAL A CA 1
ATOM 1604 C C . VAL A 1 228 ? 8.188 16.562 25.547 1 98.12 228 VAL A C 1
ATOM 1606 O O . VAL A 1 228 ? 7.117 16.016 25.25 1 98.12 228 VAL A O 1
ATOM 1609 N N . THR A 1 229 ? 8.258 17.719 26.094 1 98.69 229 THR A N 1
ATOM 1610 C CA . THR A 1 229 ? 7.109 18.609 26.203 1 98.69 229 THR A CA 1
ATOM 1611 C C . THR A 1 229 ? 7.172 19.703 25.141 1 98.69 229 THR A C 1
ATOM 1613 O O . THR A 1 229 ? 8.203 20.359 24.969 1 98.69 229 THR A O 1
ATOM 1616 N N . LEU A 1 230 ? 6.121 19.844 24.422 1 98.88 230 LEU A N 1
ATOM 1617 C CA . LEU A 1 230 ? 5.996 20.953 23.469 1 98.88 230 LEU A CA 1
ATOM 1618 C C . LEU A 1 230 ? 5.184 22.094 24.078 1 98.88 230 LEU A C 1
ATOM 1620 O O . LEU A 1 230 ? 3.979 21.953 24.281 1 98.88 230 LEU A O 1
ATOM 1624 N N . ALA A 1 231 ? 5.836 23.156 24.359 1 98.88 231 ALA A N 1
ATOM 1625 C CA . ALA A 1 231 ? 5.164 24.375 24.828 1 98.88 231 ALA A CA 1
ATOM 1626 C C . ALA A 1 231 ? 4.738 25.25 23.656 1 98.88 231 ALA A C 1
ATOM 1628 O O . ALA A 1 231 ? 5.578 25.828 22.969 1 98.88 231 ALA A O 1
ATOM 1629 N N . VAL A 1 232 ? 3.41 25.391 23.5 1 98.81 232 VAL A N 1
ATOM 1630 C CA . VAL A 1 232 ? 2.877 26.031 22.297 1 98.81 232 VAL A CA 1
ATOM 1631 C C . VAL A 1 232 ? 2.033 27.25 22.688 1 98.81 232 VAL A C 1
ATOM 1633 O O . VAL A 1 232 ? 1.225 27.172 23.625 1 98.81 232 VAL A O 1
ATOM 1636 N N . ASP A 1 233 ? 2.225 28.375 22.031 1 98.56 233 ASP A N 1
ATOM 1637 C CA . ASP A 1 233 ? 1.344 29.531 22.141 1 98.56 233 ASP A CA 1
ATOM 1638 C C . ASP A 1 233 ? 0.15 29.391 21.188 1 98.56 233 ASP A C 1
ATOM 1640 O O . ASP A 1 233 ? 0.284 29.594 19.984 1 98.56 233 ASP A O 1
ATOM 1644 N N . ARG A 1 234 ? -0.961 29.141 21.781 1 97.75 234 ARG A N 1
ATOM 1645 C CA . ARG A 1 234 ? -2.16 28.891 20.984 1 97.75 234 ARG A CA 1
ATOM 1646 C C . ARG A 1 234 ? -2.445 30.078 20.047 1 97.75 234 ARG A C 1
ATOM 1648 O O . ARG A 1 234 ? -2.893 29.875 18.922 1 97.75 234 ARG A O 1
ATOM 1655 N N . ASP A 1 235 ? -2.213 31.281 20.516 1 97.19 235 ASP A N 1
ATOM 1656 C CA . ASP A 1 235 ? -2.514 32.469 19.75 1 97.19 235 ASP A CA 1
ATOM 1657 C C . ASP A 1 235 ? -1.555 32.625 18.562 1 97.19 235 ASP A C 1
ATOM 1659 O O . ASP A 1 235 ? -1.845 33.375 17.609 1 97.19 235 ASP A O 1
ATOM 1663 N N . ALA A 1 236 ? -0.437 31.969 18.656 1 98.06 236 ALA A N 1
ATOM 1664 C CA . ALA A 1 236 ? 0.548 32.062 17.578 1 98.06 236 ALA A CA 1
ATOM 1665 C C . ALA A 1 236 ? 0.194 31.109 16.438 1 98.06 236 ALA A C 1
ATOM 1667 O O . ALA A 1 236 ? 0.717 31.234 15.328 1 98.06 236 ALA A O 1
ATOM 1668 N N . VAL A 1 237 ? -0.656 30.125 16.688 1 98.5 237 VAL A N 1
ATOM 1669 C CA . VAL A 1 237 ? -1.04 29.172 15.656 1 98.5 237 VAL A CA 1
ATOM 1670 C C . VAL A 1 237 ? -1.869 29.875 14.586 1 98.5 237 VAL A C 1
ATOM 1672 O O . VAL A 1 237 ? -2.969 30.359 14.859 1 98.5 237 VAL A O 1
ATOM 1675 N N . HIS A 1 238 ? -1.331 29.922 13.445 1 98.12 238 HIS A N 1
ATOM 1676 C CA . HIS A 1 238 ? -2.01 30.594 12.344 1 98.12 238 HIS A CA 1
ATOM 1677 C C . HIS A 1 238 ? -3.27 29.844 11.922 1 98.12 238 HIS A C 1
ATOM 1679 O O . HIS A 1 238 ? -3.246 28.625 11.781 1 98.12 238 HIS A O 1
ATOM 1685 N N . VAL A 1 239 ? -4.34 30.5 11.82 1 98.5 239 VAL A N 1
ATOM 1686 C CA . VAL A 1 239 ? -5.605 30.031 11.258 1 98.5 239 VAL A CA 1
ATOM 1687 C C . VAL A 1 239 ? -6.094 31.016 10.195 1 98.5 239 VAL A C 1
ATOM 1689 O O . VAL A 1 239 ? -6.352 32.188 10.484 1 98.5 239 VAL A O 1
ATOM 1692 N N . ARG A 1 240 ? -6.195 30.531 8.977 1 97.69 240 ARG A N 1
ATOM 1693 C CA . ARG A 1 240 ? -6.652 31.391 7.887 1 97.69 240 ARG A CA 1
ATOM 1694 C C . ARG A 1 240 ? -8.07 31.891 8.141 1 97.69 240 ARG A C 1
ATOM 1696 O O . ARG A 1 240 ? -8.844 31.25 8.852 1 97.69 240 ARG A O 1
ATOM 1703 N N . GLU A 1 241 ? -8.406 33 7.508 1 97 241 GLU A N 1
ATOM 1704 C CA . GLU A 1 241 ? -9.703 33.625 7.711 1 97 241 GLU A CA 1
ATOM 1705 C C . GLU A 1 241 ? -10.844 32.688 7.309 1 97 241 GLU A C 1
ATOM 1707 O O . GLU A 1 241 ? -11.82 32.531 8.039 1 97 241 GLU A O 1
ATOM 1712 N N . GLU A 1 242 ? -10.711 32.125 6.164 1 97.12 242 GLU A N 1
ATOM 1713 C CA . GLU A 1 242 ? -11.75 31.203 5.684 1 97.12 242 GLU A CA 1
ATOM 1714 C C . GLU A 1 242 ? -11.875 29.984 6.578 1 97.12 242 GLU A C 1
ATOM 1716 O O . GLU A 1 242 ? -12.969 29.438 6.742 1 97.12 242 GLU A O 1
ATOM 1721 N N . THR A 1 243 ? -10.734 29.516 7.16 1 97.94 243 THR A N 1
ATOM 1722 C CA . THR A 1 243 ? -10.758 28.391 8.094 1 97.94 243 THR A CA 1
ATOM 1723 C C . THR A 1 243 ? -11.5 28.766 9.375 1 97.94 243 THR A C 1
ATOM 1725 O O . THR A 1 243 ? -12.344 28.016 9.852 1 97.94 243 THR A O 1
ATOM 1728 N N . ARG A 1 244 ? -11.156 29.906 9.875 1 97.56 244 ARG A N 1
ATOM 1729 C CA . ARG A 1 244 ? -11.828 30.406 11.078 1 97.56 244 ARG A CA 1
ATOM 1730 C C . ARG A 1 244 ? -13.336 30.5 10.859 1 97.56 244 ARG A C 1
ATOM 1732 O O . ARG A 1 244 ? -14.117 30.062 11.703 1 97.56 244 ARG A O 1
ATOM 1739 N N . ALA A 1 245 ? -13.703 31.062 9.781 1 97.25 245 ALA A N 1
ATOM 1740 C CA . ALA A 1 245 ? -15.117 31.266 9.469 1 97.25 245 ALA A CA 1
ATOM 1741 C C . ALA A 1 245 ? -15.844 29.938 9.32 1 97.25 245 ALA A C 1
ATOM 1743 O O . ALA A 1 245 ? -16.922 29.75 9.875 1 97.25 245 ALA A O 1
ATOM 1744 N N . ALA A 1 246 ? -15.258 29.047 8.562 1 97.56 246 ALA A N 1
ATOM 1745 C CA . ALA A 1 246 ? -15.883 27.75 8.305 1 97.56 246 ALA A CA 1
ATOM 1746 C C . ALA A 1 246 ? -16.016 26.953 9.602 1 97.56 246 ALA A C 1
ATOM 1748 O O . ALA A 1 246 ? -17.078 26.375 9.867 1 97.56 246 ALA A O 1
ATOM 1749 N N . CYS A 1 247 ? -14.961 26.891 10.375 1 97.69 247 CYS A N 1
ATOM 1750 C CA . CYS A 1 247 ? -14.984 26.141 11.633 1 97.69 247 CYS A CA 1
ATOM 1751 C C . CYS A 1 247 ? -15.984 26.75 12.609 1 97.69 247 CYS A C 1
ATOM 1753 O O . CYS A 1 247 ? -16.719 26.031 13.289 1 97.69 247 CYS A O 1
ATOM 1755 N N . ALA A 1 248 ? -16.016 28.031 12.688 1 97.25 248 ALA A N 1
ATOM 1756 C CA . ALA A 1 248 ? -16.938 28.719 13.578 1 97.25 248 ALA A CA 1
ATOM 1757 C C . ALA A 1 248 ? -18.391 28.406 13.203 1 97.25 248 ALA A C 1
ATOM 1759 O O . ALA A 1 248 ? -19.234 28.25 14.086 1 97.25 248 ALA A O 1
ATOM 1760 N N . ALA A 1 249 ? -18.672 28.312 11.945 1 96.44 249 ALA A N 1
ATOM 1761 C CA . ALA A 1 249 ? -20.016 28.078 11.445 1 96.44 249 ALA A CA 1
ATOM 1762 C C . ALA A 1 249 ? -20.562 26.734 11.938 1 96.44 249 ALA A C 1
ATOM 1764 O O . ALA A 1 249 ? -21.766 26.578 12.094 1 96.44 249 ALA A O 1
ATOM 1765 N N . VAL A 1 250 ? -19.656 25.828 12.18 1 96.25 250 VAL A N 1
ATOM 1766 C CA . VAL A 1 250 ? -20.125 24.5 12.562 1 96.25 250 VAL A CA 1
ATOM 1767 C C . VAL A 1 250 ? -19.688 24.188 13.984 1 96.25 250 VAL A C 1
ATOM 1769 O O . VAL A 1 250 ? -19.875 23.062 14.469 1 96.25 250 VAL A O 1
ATOM 1772 N N . GLY A 1 251 ? -19 25.062 14.641 1 96.62 251 GLY A N 1
ATOM 1773 C CA . GLY A 1 251 ? -18.672 24.953 16.062 1 96.62 251 GLY A CA 1
ATOM 1774 C C . GLY A 1 251 ? -17.547 23.984 16.344 1 96.62 251 GLY A C 1
ATOM 1775 O O . GLY A 1 251 ? -17.609 23.234 17.312 1 96.62 251 GLY A O 1
ATOM 1776 N N . VAL A 1 252 ? -16.547 23.969 15.5 1 97.19 252 VAL A N 1
ATOM 1777 C CA . VAL A 1 252 ? -15.414 23.078 15.75 1 97.19 252 VAL A CA 1
ATOM 1778 C C . VAL A 1 252 ? -14.148 23.906 15.953 1 97.19 252 VAL A C 1
ATOM 1780 O O . VAL A 1 252 ? -14.094 25.078 15.578 1 97.19 252 VAL A O 1
ATOM 1783 N N . ASP A 1 253 ? -13.172 23.359 16.672 1 97.94 253 ASP A N 1
ATOM 1784 C CA . ASP A 1 253 ? -11.875 23.984 16.922 1 97.94 253 ASP A CA 1
ATOM 1785 C C . ASP A 1 253 ? -10.906 23.719 15.766 1 97.94 253 ASP A C 1
ATOM 1787 O O . ASP A 1 253 ? -10.539 22.578 15.508 1 97.94 253 ASP A O 1
ATOM 1791 N N . PRO A 1 254 ? -10.422 24.797 15.102 1 98.25 254 PRO A N 1
ATOM 1792 C CA . PRO A 1 254 ? -9.539 24.625 13.945 1 98.25 254 PRO A CA 1
ATOM 1793 C C . PRO A 1 254 ? -8.281 23.828 14.281 1 98.25 254 PRO A C 1
ATOM 1795 O O . PRO A 1 254 ? -7.637 23.266 13.391 1 98.25 254 PRO A O 1
ATOM 1798 N N . LEU A 1 255 ? -7.871 23.719 15.539 1 98.31 255 LEU A N 1
ATOM 1799 C CA . LEU A 1 255 ? -6.668 22.984 15.93 1 98.31 255 LEU A CA 1
ATOM 1800 C C . LEU A 1 255 ? -6.965 21.5 16.109 1 98.31 255 LEU A C 1
ATOM 1802 O O . LEU A 1 255 ? -6.047 20.688 16.281 1 98.31 255 LEU A O 1
ATOM 1806 N N . ARG A 1 256 ? -8.25 21.078 16.031 1 97.88 256 ARG A N 1
ATOM 1807 C CA . ARG A 1 256 ? -8.656 19.719 16.328 1 97.88 256 ARG A CA 1
ATOM 1808 C C . ARG A 1 256 ? -9.398 19.094 15.148 1 97.88 256 ARG A C 1
ATOM 1810 O O . ARG A 1 256 ? -10.281 18.25 15.336 1 97.88 256 ARG A O 1
ATOM 1817 N N . VAL A 1 257 ? -9.172 19.578 13.969 1 97.12 257 VAL A N 1
ATOM 1818 C CA . VAL A 1 257 ? -9.828 19.078 12.773 1 97.12 257 VAL A CA 1
ATOM 1819 C C . VAL A 1 257 ? -8.789 18.641 11.75 1 97.12 257 VAL A C 1
ATOM 1821 O O . VAL A 1 257 ? -7.586 18.828 11.953 1 97.12 257 VAL A O 1
ATOM 1824 N N . LEU A 1 258 ? -9.188 18.016 10.656 1 95.31 258 LEU A N 1
ATOM 1825 C CA . LEU A 1 258 ? -8.289 17.5 9.633 1 95.31 258 LEU A CA 1
ATOM 1826 C C . LEU A 1 258 ? -7.223 18.531 9.273 1 95.31 258 LEU A C 1
ATOM 1828 O O . LEU A 1 258 ? -7.539 19.609 8.781 1 95.31 258 LEU A O 1
ATOM 1832 N N . GLY A 1 259 ? -5.992 18.125 9.477 1 96.25 259 GLY A N 1
ATOM 1833 C CA . GLY A 1 259 ? -4.926 19.125 9.438 1 96.25 259 GLY A CA 1
ATOM 1834 C C . GLY A 1 259 ? -4.047 19 8.211 1 96.25 259 GLY A C 1
ATOM 1835 O O . GLY A 1 259 ? -3.107 19.766 8.031 1 96.25 259 GLY A O 1
ATOM 1836 N N . SER A 1 260 ? -4.324 18.031 7.266 1 96.19 260 SER A N 1
ATOM 1837 C CA . SER A 1 260 ? -3.49 17.906 6.074 1 96.19 260 SER A CA 1
ATOM 1838 C C . SER A 1 260 ? -3.303 19.266 5.387 1 96.19 260 SER A C 1
ATOM 1840 O O . SER A 1 260 ? -4.246 20.047 5.285 1 96.19 260 SER A O 1
ATOM 1842 N N . GLY A 1 261 ? -2.105 19.469 4.906 1 97.62 261 GLY A N 1
ATOM 1843 C CA . GLY A 1 261 ? -1.714 20.766 4.355 1 97.62 261 GLY A CA 1
ATOM 1844 C C . GLY A 1 261 ? -0.69 21.484 5.207 1 97.62 261 GLY A C 1
ATOM 1845 O O . GLY A 1 261 ? 0.095 22.297 4.695 1 97.62 261 GLY A O 1
ATOM 1846 N N . ALA A 1 262 ? -0.721 21.219 6.449 1 98.5 262 ALA A N 1
ATOM 1847 C CA . ALA A 1 262 ? 0.221 21.828 7.383 1 98.5 262 ALA A CA 1
ATOM 1848 C C . ALA A 1 262 ? 1.418 20.922 7.637 1 98.5 262 ALA A C 1
ATOM 1850 O O . ALA A 1 262 ? 1.292 19.703 7.594 1 98.5 262 ALA A O 1
ATOM 1851 N N . LEU A 1 263 ? 2.543 21.5 7.902 1 98.88 263 LEU A N 1
ATOM 1852 C CA . LEU A 1 263 ? 3.736 20.797 8.359 1 98.88 263 LEU A CA 1
ATOM 1853 C C . LEU A 1 263 ? 4.242 21.375 9.672 1 98.88 263 LEU A C 1
ATOM 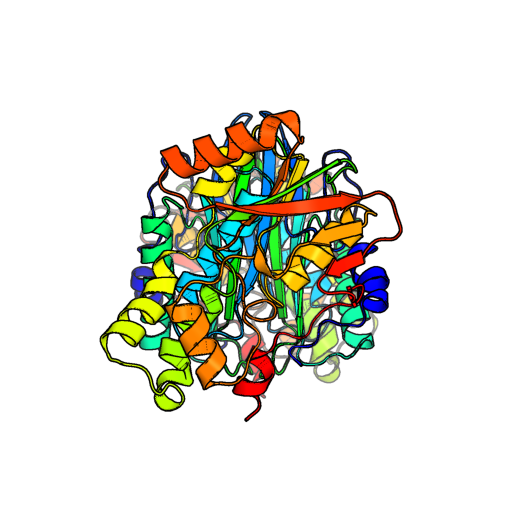1855 O O . LEU A 1 263 ? 4.383 22.594 9.805 1 98.88 263 LEU A O 1
ATOM 1859 N N . LEU A 1 264 ? 4.359 20.516 10.648 1 98.88 264 LEU A N 1
ATOM 1860 C CA . LEU A 1 264 ? 5.047 20.844 11.891 1 98.88 264 LEU A CA 1
ATOM 1861 C C . LEU A 1 264 ? 6.527 20.484 11.805 1 98.88 264 LEU A C 1
ATOM 1863 O O . LEU A 1 264 ? 6.887 19.438 11.281 1 98.88 264 LEU A O 1
ATOM 1867 N N . ALA A 1 265 ? 7.359 21.391 12.273 1 98.88 265 ALA A N 1
ATOM 1868 C CA . ALA A 1 265 ? 8.797 21.125 12.297 1 98.88 265 ALA A CA 1
ATOM 1869 C C . ALA A 1 265 ? 9.445 21.719 13.547 1 98.88 265 ALA A C 1
ATOM 1871 O O . ALA A 1 265 ? 8.992 22.75 14.055 1 98.88 265 ALA A O 1
ATOM 1872 N N . THR A 1 266 ? 10.375 21.031 14.055 1 98.88 266 THR A N 1
ATOM 1873 C CA . THR A 1 266 ? 11.25 21.625 15.062 1 98.88 266 THR A CA 1
ATOM 1874 C C . THR A 1 266 ? 12.633 21.906 14.477 1 98.88 266 THR A C 1
ATOM 1876 O O . THR A 1 266 ? 13.117 21.141 13.633 1 98.88 266 THR A O 1
ATOM 1879 N N . VAL A 1 267 ? 13.242 22.969 14.883 1 98.81 267 VAL A N 1
ATOM 1880 C CA . VAL A 1 267 ? 14.562 23.391 14.414 1 98.81 267 VAL A CA 1
ATOM 1881 C C . VAL A 1 267 ? 15.375 23.938 15.578 1 98.81 267 VAL A C 1
ATOM 1883 O O . VAL A 1 267 ? 14.812 24.438 16.562 1 98.81 267 VAL A O 1
ATOM 1886 N N . ASP A 1 268 ? 16.688 23.828 15.406 1 98.56 268 ASP A N 1
ATOM 1887 C CA . ASP A 1 268 ? 17.562 24.516 16.344 1 98.56 268 ASP A CA 1
ATOM 1888 C C . ASP A 1 268 ? 17.203 26 16.453 1 98.56 268 ASP A C 1
ATOM 1890 O O . ASP A 1 268 ? 16.906 26.641 15.445 1 98.56 268 ASP A O 1
ATOM 1894 N N . PRO A 1 269 ? 17.234 26.516 17.688 1 98.12 269 PRO A N 1
ATOM 1895 C CA . PRO A 1 269 ? 16.859 27.938 17.844 1 98.12 269 PRO A CA 1
ATOM 1896 C C . PRO A 1 269 ? 17.719 28.859 16.984 1 98.12 269 PRO A C 1
ATOM 1898 O O . PRO A 1 269 ? 17.219 29.891 16.516 1 98.12 269 PRO A O 1
ATOM 1901 N N . ASP A 1 270 ? 18.938 28.5 16.719 1 98.06 270 ASP A N 1
ATOM 1902 C CA . ASP A 1 270 ? 19.828 29.328 15.914 1 98.06 270 ASP A CA 1
ATOM 1903 C C . ASP A 1 270 ? 19.438 29.281 14.438 1 98.06 270 ASP A C 1
ATOM 1905 O O . ASP A 1 270 ? 19.859 30.141 13.664 1 98.06 270 ASP A O 1
ATOM 1909 N N . ASP A 1 271 ? 18.609 28.297 14.047 1 97.75 271 ASP A N 1
ATOM 1910 C CA . ASP A 1 271 ? 18.234 28.125 12.641 1 97.75 271 ASP A CA 1
ATOM 1911 C C . ASP A 1 271 ? 16.812 28.609 12.383 1 97.75 271 ASP A C 1
ATOM 1913 O O . ASP A 1 271 ? 16.375 28.656 11.234 1 97.75 271 ASP A O 1
ATOM 1917 N N . ALA A 1 272 ? 16.094 28.984 13.391 1 98.19 272 ALA A N 1
ATOM 1918 C CA . ALA A 1 272 ? 14.664 29.266 13.273 1 98.19 272 ALA A CA 1
ATOM 1919 C C . ALA A 1 272 ? 14.406 30.406 12.305 1 98.19 272 ALA A C 1
ATOM 1921 O O . ALA A 1 272 ? 13.57 30.297 11.406 1 98.19 272 ALA A O 1
ATOM 1922 N N . SER A 1 273 ? 15.117 31.484 12.5 1 98.31 273 SER A N 1
ATOM 1923 C CA . SER A 1 273 ? 14.914 32.656 11.648 1 98.31 273 SER A CA 1
ATOM 1924 C C . SER A 1 273 ? 15.266 32.344 10.195 1 98.31 273 SER A C 1
ATOM 1926 O O . SER A 1 273 ? 14.555 32.781 9.281 1 98.31 273 SER A O 1
ATOM 1928 N N . THR A 1 274 ? 16.359 31.656 10.008 1 98.31 274 THR A N 1
ATOM 1929 C CA . THR A 1 274 ? 16.797 31.281 8.664 1 98.31 274 THR A CA 1
ATOM 1930 C C . THR A 1 274 ? 15.773 30.359 8.016 1 98.31 274 THR A C 1
ATOM 1932 O O . THR A 1 274 ? 15.484 30.469 6.82 1 98.31 274 THR A O 1
ATOM 1935 N N . ALA A 1 275 ? 15.25 29.438 8.773 1 98.56 275 ALA A N 1
ATOM 1936 C CA . ALA A 1 275 ? 14.242 28.516 8.258 1 98.56 275 ALA A CA 1
ATOM 1937 C C . ALA A 1 275 ? 12.984 29.25 7.824 1 98.56 275 ALA A C 1
ATOM 1939 O O . ALA A 1 275 ? 12.438 29 6.75 1 98.56 275 ALA A O 1
ATOM 1940 N N . LEU A 1 276 ? 12.539 30.172 8.633 1 98.69 276 LEU A N 1
ATOM 1941 C CA . LEU A 1 276 ? 11.352 30.969 8.32 1 98.69 276 LEU A CA 1
ATOM 1942 C C . LEU A 1 276 ? 11.57 31.812 7.078 1 98.69 276 LEU A C 1
ATOM 1944 O O . LEU A 1 276 ? 10.68 31.922 6.23 1 98.69 276 LEU A O 1
ATOM 1948 N N . ALA A 1 277 ? 12.719 32.344 6.984 1 98.56 277 ALA A N 1
ATOM 1949 C CA . ALA A 1 277 ? 13.062 33.156 5.82 1 98.56 277 ALA A CA 1
ATOM 1950 C C . ALA A 1 277 ? 13.086 32.312 4.547 1 98.56 277 ALA A C 1
ATOM 1952 O O . ALA A 1 277 ? 12.617 32.75 3.496 1 98.56 277 ALA A O 1
ATOM 1953 N N . ALA A 1 278 ? 13.672 31.141 4.621 1 98.56 278 ALA A N 1
ATOM 1954 C CA . ALA A 1 278 ? 13.742 30.234 3.475 1 98.56 278 ALA A CA 1
ATOM 1955 C C . ALA A 1 278 ? 12.344 29.844 3.002 1 98.56 278 ALA A C 1
ATOM 1957 O O . ALA A 1 278 ? 12.086 29.781 1.798 1 98.56 278 ALA A O 1
ATOM 1958 N N . LEU A 1 279 ? 11.453 29.578 3.941 1 98.75 279 LEU A N 1
ATOM 1959 C CA . LEU A 1 279 ? 10.07 29.281 3.598 1 98.75 279 LEU A CA 1
ATOM 1960 C C . LEU A 1 279 ? 9.398 30.469 2.93 1 98.75 279 LEU A C 1
ATOM 1962 O O . LEU A 1 279 ? 8.727 30.312 1.909 1 98.75 279 LEU A O 1
ATOM 1966 N N . HIS A 1 280 ? 9.625 31.609 3.502 1 98.25 280 HIS A N 1
ATOM 1967 C CA . HIS A 1 280 ? 9.055 32.844 2.947 1 98.25 280 HIS A CA 1
ATOM 1968 C C . HIS A 1 280 ? 9.555 33.062 1.525 1 98.25 280 HIS A C 1
ATOM 1970 O O . HIS A 1 280 ? 8.781 33.5 0.659 1 98.25 280 HIS A O 1
ATOM 1976 N N . ASP A 1 281 ? 10.805 32.844 1.296 1 98.25 281 ASP A N 1
ATOM 1977 C CA . ASP A 1 281 ? 11.398 33.031 -0.023 1 98.25 281 ASP A CA 1
ATOM 1978 C C . ASP A 1 281 ? 10.727 32.125 -1.06 1 98.25 281 ASP A C 1
ATOM 1980 O O . ASP A 1 281 ? 10.703 32.438 -2.248 1 98.25 281 ASP A O 1
ATOM 1984 N N . GLU A 1 282 ? 10.172 31 -0.615 1 97.81 282 GLU A N 1
ATOM 1985 C CA . GLU A 1 282 ? 9.469 30.094 -1.503 1 97.81 282 GLU A CA 1
ATOM 1986 C C . GLU A 1 282 ? 7.973 30.391 -1.539 1 97.81 282 GLU A C 1
ATOM 1988 O O . GLU A 1 282 ? 7.191 29.641 -2.115 1 97.81 282 GLU A O 1
ATOM 1993 N N . GLY A 1 283 ? 7.566 31.469 -0.849 1 97.88 283 GLY A N 1
ATOM 1994 C CA . GLY A 1 283 ? 6.168 31.875 -0.832 1 97.88 283 GLY A CA 1
ATOM 1995 C C . GLY A 1 283 ? 5.324 31.062 0.127 1 97.88 283 GLY A C 1
ATOM 1996 O O . GLY A 1 283 ? 4.109 30.938 -0.05 1 97.88 283 GLY A O 1
ATOM 1997 N N . ILE A 1 284 ? 5.91 30.438 1.069 1 98.12 284 ILE A N 1
ATOM 1998 C CA . ILE A 1 284 ? 5.211 29.594 2.021 1 98.12 284 ILE A CA 1
ATOM 1999 C C . ILE A 1 284 ? 5.074 30.312 3.361 1 98.12 284 ILE A C 1
ATOM 2001 O O . ILE A 1 284 ? 6.078 30.672 3.986 1 98.12 284 ILE A O 1
ATOM 2005 N N . ASP A 1 285 ? 3.848 30.5 3.775 1 97.88 285 ASP A N 1
ATOM 2006 C CA . ASP A 1 285 ? 3.598 31.078 5.094 1 97.88 285 ASP A CA 1
ATOM 2007 C C . ASP A 1 285 ? 4.016 30.109 6.199 1 97.88 285 ASP A C 1
ATOM 2009 O O . ASP A 1 285 ? 3.789 28.906 6.098 1 97.88 285 ASP A O 1
ATOM 2013 N N . ALA A 1 286 ? 4.664 30.625 7.219 1 98.62 286 ALA A N 1
ATOM 2014 C CA . ALA A 1 286 ? 5.07 29.828 8.375 1 98.62 286 ALA A CA 1
ATOM 2015 C C . ALA A 1 286 ? 5.238 30.703 9.609 1 98.62 286 ALA A C 1
ATOM 2017 O O . ALA A 1 286 ? 5.512 31.906 9.5 1 98.62 286 ALA A O 1
ATOM 2018 N N . VAL A 1 287 ? 5.008 30.125 10.742 1 98.62 287 VAL A N 1
ATOM 2019 C CA . VAL A 1 287 ? 5.082 30.875 11.992 1 98.62 287 VAL A CA 1
ATOM 2020 C C . VAL A 1 287 ? 5.789 30.031 13.062 1 98.62 287 VAL A C 1
ATOM 2022 O O . VAL A 1 287 ? 5.785 28.797 12.992 1 98.62 287 VAL A O 1
ATOM 2025 N N . ASP A 1 288 ? 6.484 30.688 13.906 1 98.75 288 ASP A N 1
ATOM 2026 C CA . ASP A 1 288 ? 7.004 30.094 15.133 1 98.75 288 ASP A CA 1
ATOM 2027 C C . ASP A 1 288 ? 5.922 30.016 16.203 1 98.75 288 ASP A C 1
ATOM 2029 O O . ASP A 1 288 ? 5.395 31.047 16.641 1 98.75 288 ASP A O 1
ATOM 2033 N N . VAL A 1 289 ? 5.648 28.797 16.703 1 98.81 289 VAL A N 1
ATOM 2034 C CA . VAL A 1 289 ? 4.469 28.688 17.547 1 98.81 289 VAL A CA 1
ATOM 2035 C C . VAL A 1 289 ? 4.891 28.281 18.969 1 98.81 289 VAL A C 1
ATOM 2037 O O . VAL A 1 289 ? 4.047 28.172 19.859 1 98.81 289 VAL A O 1
ATOM 2040 N N . GLY A 1 290 ? 6.117 28.047 19.172 1 98.75 290 GLY A N 1
ATOM 2041 C CA . GLY A 1 290 ? 6.496 27.656 20.516 1 98.75 290 GLY A CA 1
ATOM 2042 C C . GLY A 1 290 ? 7.883 27.031 20.594 1 98.75 290 GLY A C 1
ATOM 2043 O O . GLY A 1 290 ? 8.742 27.328 19.766 1 98.75 290 GLY A O 1
ATOM 2044 N N . ARG A 1 291 ? 8.094 26.266 21.703 1 98.75 291 ARG A N 1
ATOM 2045 C CA . ARG A 1 291 ? 9.414 25.719 21.969 1 98.75 291 ARG A CA 1
ATOM 2046 C C . ARG A 1 291 ? 9.312 24.328 22.594 1 98.75 291 ARG A C 1
ATOM 2048 O O . ARG A 1 291 ? 8.32 24 23.234 1 98.75 291 ARG A O 1
ATOM 2055 N N . VAL A 1 292 ? 10.336 23.562 22.328 1 98.88 292 VAL A N 1
ATOM 2056 C CA . VAL A 1 292 ? 10.445 22.234 22.938 1 98.88 292 VAL A CA 1
ATOM 2057 C C . VAL A 1 292 ? 11.086 22.359 24.312 1 98.88 292 VAL A C 1
ATOM 2059 O O . VAL A 1 292 ? 12.078 23.078 24.484 1 98.88 292 VAL A O 1
ATOM 2062 N N . GLU A 1 293 ? 10.547 21.688 25.25 1 98.75 293 GLU A N 1
ATOM 2063 C CA . GLU A 1 293 ? 11.062 21.688 26.625 1 98.75 293 GLU A CA 1
ATOM 2064 C C . GLU A 1 293 ? 11.32 20.266 27.109 1 98.75 293 GLU A C 1
ATOM 2066 O O . GLU A 1 293 ? 10.703 19.328 26.625 1 98.75 293 GLU A O 1
ATOM 2071 N N . ALA A 1 294 ? 12.25 20.203 28.062 1 97.94 294 ALA A N 1
ATOM 2072 C CA . ALA A 1 294 ? 12.438 18.922 28.75 1 97.94 294 ALA A CA 1
ATOM 2073 C C . ALA A 1 294 ? 11.242 18.609 29.641 1 97.94 294 ALA A C 1
ATOM 2075 O O . ALA A 1 294 ? 10.641 19.5 30.234 1 97.94 294 ALA A O 1
ATOM 2076 N N . GLY A 1 295 ? 10.898 17.375 29.766 1 96.56 295 GLY A N 1
ATOM 2077 C CA . GLY A 1 295 ? 9.789 16.938 30.609 1 96.56 295 GLY A CA 1
ATOM 2078 C C . GLY A 1 295 ? 9.047 15.742 30.047 1 96.56 295 GLY A C 1
ATOM 2079 O O . GLY A 1 295 ? 9.453 15.164 29.031 1 96.56 295 GLY A O 1
ATOM 2080 N N . ASP A 1 296 ? 7.973 15.398 30.781 1 96.88 296 ASP A N 1
ATOM 2081 C CA . ASP A 1 296 ? 7.137 14.297 30.312 1 96.88 296 ASP A CA 1
ATOM 2082 C C . ASP A 1 296 ? 6.461 14.648 28.984 1 96.88 296 ASP A C 1
ATOM 2084 O O . ASP A 1 296 ? 6.117 15.805 28.75 1 96.88 296 ASP A O 1
ATOM 2088 N N . PRO A 1 297 ? 6.34 13.719 28.125 1 97.25 297 PRO A N 1
ATOM 2089 C CA . PRO A 1 297 ? 5.703 13.969 26.828 1 97.25 297 PRO A CA 1
ATOM 2090 C C . PRO A 1 297 ? 4.312 14.586 26.969 1 97.25 297 PRO A C 1
ATOM 2092 O O . PRO A 1 297 ? 3.438 14.016 27.625 1 97.25 297 PRO A O 1
ATOM 2095 N N . ALA A 1 298 ? 4.141 15.734 26.406 1 98.19 298 ALA A N 1
ATOM 2096 C CA . ALA A 1 298 ? 2.867 16.453 26.438 1 98.19 298 ALA A CA 1
ATOM 2097 C C . ALA A 1 298 ? 2.926 17.719 25.578 1 98.19 298 ALA A C 1
ATOM 2099 O O . ALA A 1 298 ? 4.008 18.156 25.188 1 98.19 298 ALA A O 1
ATOM 2100 N N . VAL A 1 299 ? 1.77 18.188 25.266 1 98.62 299 VAL A N 1
ATOM 2101 C CA . VAL A 1 299 ? 1.629 19.516 24.688 1 98.62 299 VAL A CA 1
ATOM 2102 C C . VAL A 1 299 ? 1.086 20.484 25.734 1 98.62 299 VAL A C 1
ATOM 2104 O O . VAL A 1 299 ? 0.002 20.266 26.281 1 98.62 299 VAL A O 1
ATOM 2107 N N . ALA A 1 300 ? 1.847 21.391 26.062 1 98.69 300 ALA A N 1
ATOM 2108 C CA . ALA A 1 300 ? 1.395 22.469 26.938 1 98.69 300 ALA A CA 1
ATOM 2109 C C . ALA A 1 300 ? 0.876 23.656 26.125 1 98.69 300 ALA A C 1
ATOM 2111 O O . ALA A 1 300 ? 1.637 24.297 25.391 1 98.69 300 ALA A O 1
ATOM 2112 N N . MET A 1 301 ? -0.406 23.953 26.234 1 97.94 301 MET A N 1
ATOM 2113 C CA . MET A 1 301 ? -1.029 25 25.438 1 97.94 301 MET A CA 1
ATOM 2114 C C . MET A 1 301 ? -2.207 25.625 26.188 1 97.94 301 MET A C 1
ATOM 2116 O O . MET A 1 301 ? -3.105 24.906 26.641 1 97.94 301 MET A O 1
ATOM 2120 N N . GLY A 1 302 ? -2.273 26.953 26.328 1 94.56 302 GLY A N 1
ATOM 2121 C CA . GLY A 1 302 ? -3.379 27.656 26.953 1 94.56 302 GLY A CA 1
ATOM 2122 C C . GLY A 1 302 ? -3.617 27.25 28.391 1 94.56 302 GLY A C 1
ATOM 2123 O O . GLY A 1 302 ? -4.766 27.109 28.828 1 94.56 302 GLY A O 1
ATOM 2124 N N . GLY A 1 303 ? -2.676 26.828 29.062 1 94.06 303 GLY A N 1
ATOM 2125 C CA . GLY A 1 303 ? -2.793 26.453 30.469 1 94.06 303 GLY A CA 1
ATOM 2126 C C . GLY A 1 303 ? -3.17 24.984 30.641 1 94.06 303 GLY A C 1
ATOM 2127 O O . GLY A 1 303 ? -3.281 24.516 31.781 1 94.06 303 GLY A O 1
ATOM 2128 N N . ALA A 1 304 ? -3.338 24.328 29.578 1 95.88 304 ALA A N 1
ATOM 2129 C CA . ALA A 1 304 ? -3.699 22.922 29.625 1 95.88 304 ALA A CA 1
ATOM 2130 C C . ALA A 1 304 ? -2.547 22.047 29.156 1 95.88 304 ALA A C 1
ATOM 2132 O O . ALA A 1 304 ? -1.613 22.531 28.5 1 95.88 304 ALA A O 1
ATOM 2133 N N . ARG A 1 305 ? -2.598 20.797 29.594 1 96.94 305 ARG A N 1
ATOM 2134 C CA . ARG A 1 305 ? -1.645 19.781 29.172 1 96.94 305 ARG A CA 1
ATOM 2135 C C . ARG A 1 305 ? -2.35 18.641 28.438 1 96.94 305 ARG A C 1
ATOM 2137 O O . ARG A 1 305 ? -3.291 18.047 28.969 1 96.94 305 ARG A O 1
ATOM 2144 N N . TYR A 1 306 ? -1.923 18.375 27.188 1 97.12 306 TYR A N 1
ATOM 2145 C CA . TYR A 1 306 ? -2.529 17.344 26.359 1 97.12 306 TYR A CA 1
ATOM 2146 C C . TYR A 1 306 ? -1.581 16.156 26.172 1 97.12 306 TYR A C 1
ATOM 2148 O O . TYR A 1 306 ? -0.442 16.344 25.734 1 97.12 306 TYR A O 1
ATOM 2156 N N . THR A 1 307 ? -2.053 14.93 26.516 1 93.44 307 THR A N 1
ATOM 2157 C CA . THR A 1 307 ? -1.208 13.75 26.422 1 93.44 307 THR A CA 1
ATOM 2158 C C . THR A 1 307 ? -1.916 12.641 25.641 1 93.44 307 THR A C 1
ATOM 2160 O O . THR A 1 307 ? -1.27 11.727 25.125 1 93.44 307 THR A O 1
ATOM 2163 N N . ASP A 1 308 ? -3.262 12.688 25.578 1 90.25 308 ASP A N 1
ATOM 2164 C CA . ASP A 1 308 ? -4.062 11.625 24.969 1 90.25 308 ASP A CA 1
ATOM 2165 C C . ASP A 1 308 ? -4.43 11.969 23.531 1 90.25 308 ASP A C 1
ATOM 2167 O O . ASP A 1 308 ? -4.555 13.141 23.188 1 90.25 308 ASP A O 1
ATOM 2171 N N . PRO A 1 309 ? -4.59 10.961 22.734 1 87.38 309 PRO A N 1
ATOM 2172 C CA . PRO A 1 309 ? -5.055 11.219 21.375 1 87.38 309 PRO A CA 1
ATOM 2173 C C . PRO A 1 309 ? -6.371 11.984 21.328 1 87.38 309 PRO A C 1
ATOM 2175 O O . PRO A 1 309 ? -7.223 11.805 22.203 1 87.38 309 PRO A O 1
ATOM 2178 N N . ILE A 1 310 ? -6.457 12.734 20.25 1 87.69 310 ILE A N 1
ATOM 2179 C CA . ILE A 1 310 ? -7.621 13.586 20.047 1 87.69 310 ILE A CA 1
ATOM 2180 C C . ILE A 1 310 ? -8.586 12.922 19.078 1 87.69 310 ILE A C 1
ATOM 2182 O O . ILE A 1 310 ? -8.164 12.32 18.078 1 87.69 310 ILE A O 1
ATOM 2186 N N . ARG A 1 311 ? -9.875 13.008 19.438 1 87.88 311 ARG A N 1
ATOM 2187 C CA . ARG A 1 311 ? -10.898 12.719 18.438 1 87.88 311 ARG A CA 1
ATOM 2188 C C . ARG A 1 311 ? -11.141 13.93 17.547 1 87.88 311 ARG A C 1
ATOM 2190 O O . ARG A 1 311 ? -11.492 15.008 18.031 1 87.88 311 ARG A O 1
ATOM 2197 N N . ASP A 1 312 ? -10.992 13.75 16.312 1 92.75 312 ASP A N 1
ATOM 2198 C CA . ASP A 1 312 ? -11.195 14.844 15.375 1 92.75 312 ASP A CA 1
ATOM 2199 C C . ASP A 1 312 ? -12.617 15.406 15.5 1 92.75 312 ASP A C 1
ATOM 2201 O O . ASP A 1 312 ? -13.586 14.648 15.5 1 92.75 312 ASP A O 1
ATOM 2205 N N . ASP A 1 313 ? -12.766 16.656 15.516 1 94.12 313 ASP A N 1
ATOM 2206 C CA . ASP A 1 313 ? -14.055 17.297 15.758 1 94.12 313 ASP A CA 1
ATOM 2207 C C . ASP A 1 313 ? -15 17.078 14.57 1 94.12 313 ASP A C 1
ATOM 2209 O O . ASP A 1 313 ? -16.219 17.203 14.719 1 94.12 313 ASP A O 1
ATOM 2213 N N . MET A 1 314 ? -14.414 16.812 13.422 1 91.38 314 MET A N 1
ATOM 2214 C CA . MET A 1 314 ? -15.227 16.625 12.219 1 91.38 314 MET A CA 1
ATOM 2215 C C . MET A 1 314 ? -16.125 15.406 12.352 1 91.38 314 MET A C 1
ATOM 2217 O O . MET A 1 314 ? -17.141 15.297 11.672 1 91.38 314 MET A O 1
ATOM 2221 N N . TYR A 1 315 ? -15.719 14.43 13.156 1 88.31 315 TYR A N 1
ATOM 2222 C CA . TYR A 1 315 ? -16.453 13.18 13.273 1 88.31 315 TYR A CA 1
ATOM 2223 C C . TYR A 1 315 ? -17.875 13.422 13.781 1 88.31 315 TYR A C 1
ATOM 2225 O O . TYR A 1 315 ? -18.812 12.711 13.398 1 88.31 315 TYR A O 1
ATOM 2233 N N . ALA A 1 316 ? -18.016 14.43 14.594 1 87.5 316 ALA A N 1
ATOM 2234 C CA . ALA A 1 316 ? -19.344 14.766 15.117 1 87.5 316 ALA A CA 1
ATOM 2235 C C . ALA A 1 316 ? -20.281 15.195 13.992 1 87.5 316 ALA A C 1
ATOM 2237 O O . ALA A 1 316 ? -21.484 14.969 14.07 1 87.5 316 ALA A O 1
ATOM 2238 N N . LEU A 1 317 ? -19.734 15.789 12.977 1 87.88 317 LEU A N 1
ATOM 2239 C CA . LEU A 1 317 ? -20.531 16.266 11.844 1 87.88 317 LEU A CA 1
ATOM 2240 C C . LEU A 1 317 ? -21 15.094 10.984 1 87.88 317 LEU A C 1
ATOM 2242 O O . LEU A 1 317 ? -22.109 15.133 10.43 1 87.88 317 LEU A O 1
ATOM 2246 N N . TRP A 1 318 ? -20.25 14.055 10.844 1 81 318 TRP A N 1
ATOM 2247 C CA . TRP A 1 318 ? -20.594 12.898 10.023 1 81 318 TRP A CA 1
ATOM 2248 C C . TRP A 1 318 ? -21.562 11.984 10.758 1 81 318 TRP A C 1
ATOM 2250 O O . TRP A 1 318 ? -22.297 11.211 10.125 1 81 318 TRP A O 1
ATOM 2260 N N . ASP A 1 319 ? -21.641 11.977 12.062 1 77.25 319 ASP A N 1
ATOM 2261 C CA . ASP A 1 319 ? -22.531 11.156 12.875 1 77.25 319 ASP A CA 1
ATOM 2262 C C . ASP A 1 319 ? -23.938 11.742 12.906 1 77.25 319 ASP A C 1
ATOM 2264 O O . ASP A 1 319 ? -24.891 11.055 13.305 1 77.25 319 ASP A O 1
ATOM 2268 N N . GLU A 1 320 ? -24.156 12.867 12.57 1 70.75 320 GLU A N 1
ATOM 2269 C CA . GLU A 1 320 ? -25.469 13.508 12.555 1 70.75 320 GLU A CA 1
ATOM 2270 C C . GLU A 1 320 ? -26.266 13.109 11.32 1 70.75 320 GLU A C 1
ATOM 2272 O O . GLU A 1 320 ? -27.469 12.891 11.398 1 70.75 320 GLU A O 1
ATOM 2277 N N . MET B 1 1 ? -19.547 -11.938 -8.828 1 29.31 1 MET B N 1
ATOM 2278 C CA . MET B 1 1 ? -18.391 -11.742 -9.719 1 29.31 1 MET B CA 1
ATOM 2279 C C . MET B 1 1 ? -17.422 -10.719 -9.141 1 29.31 1 MET B C 1
ATOM 2281 O O . MET B 1 1 ? -17.75 -9.539 -9.047 1 29.31 1 MET B O 1
ATOM 2285 N N . THR B 1 2 ? -16.656 -10.859 -8.148 1 39.41 2 THR B N 1
ATOM 2286 C CA . THR B 1 2 ? -15.727 -9.914 -7.555 1 39.41 2 THR B CA 1
ATOM 2287 C C . THR B 1 2 ? -14.922 -9.195 -8.633 1 39.41 2 THR B C 1
ATOM 2289 O O . THR B 1 2 ? -14.133 -9.82 -9.352 1 39.41 2 THR B O 1
ATOM 2292 N N . GLY B 1 3 ? -15.555 -8.461 -9.547 1 48.59 3 GLY B N 1
ATOM 2293 C CA . GLY B 1 3 ? -15.836 -8.055 -10.914 1 48.59 3 GLY B CA 1
ATOM 2294 C C . GLY B 1 3 ? -14.766 -7.16 -11.508 1 48.59 3 GLY B C 1
ATOM 2295 O O . GLY B 1 3 ? -14.5 -6.074 -10.984 1 48.59 3 GLY B O 1
ATOM 2296 N N . LYS B 1 4 ? -13.766 -7.961 -11.977 1 53.84 4 LYS B N 1
ATOM 2297 C CA . LYS B 1 4 ? -12.859 -7.137 -12.766 1 53.84 4 LYS B CA 1
ATOM 2298 C C . LYS B 1 4 ? -13.625 -6.285 -13.773 1 53.84 4 LYS B C 1
ATOM 2300 O O . LYS B 1 4 ? -14.656 -6.707 -14.297 1 53.84 4 LYS B O 1
ATOM 2305 N N . LEU B 1 5 ? -13.602 -5.07 -13.664 1 61.03 5 LEU B N 1
ATOM 2306 C CA . LEU B 1 5 ? -14.078 -4.09 -14.633 1 61.03 5 LEU B CA 1
ATOM 2307 C C . LEU B 1 5 ? -13.695 -4.5 -16.047 1 61.03 5 LEU B C 1
ATOM 2309 O O . LEU B 1 5 ? -12.766 -5.289 -16.25 1 61.03 5 LEU B O 1
ATOM 2313 N N . ASP B 1 6 ? -14.57 -4.273 -16.969 1 64.69 6 ASP B N 1
ATOM 2314 C CA . ASP B 1 6 ? -14.242 -4.43 -18.391 1 64.69 6 ASP B CA 1
ATOM 2315 C C . ASP B 1 6 ? -12.812 -3.986 -18.672 1 64.69 6 ASP B C 1
ATOM 2317 O O . ASP B 1 6 ? -12.398 -2.896 -18.266 1 64.69 6 ASP B O 1
ATOM 2321 N N . PRO B 1 7 ? -12.117 -4.949 -19.203 1 67.62 7 PRO B N 1
ATOM 2322 C CA . PRO B 1 7 ? -10.703 -4.664 -19.438 1 67.62 7 PRO B CA 1
ATOM 2323 C C . PRO B 1 7 ? -10.492 -3.355 -20.203 1 67.62 7 PRO B C 1
ATOM 2325 O O . PRO B 1 7 ? -9.508 -2.648 -19.953 1 67.62 7 PRO B O 1
ATOM 2328 N N . SER B 1 8 ? -11.406 -3.119 -21.141 1 71.12 8 SER B N 1
ATOM 2329 C CA . SER B 1 8 ? -11.258 -1.872 -21.875 1 71.12 8 SER B CA 1
ATOM 2330 C C . SER B 1 8 ? -11.43 -0.661 -20.969 1 71.12 8 SER B C 1
ATOM 2332 O O . SER B 1 8 ? -10.711 0.334 -21.109 1 71.12 8 SER B O 1
ATOM 2334 N N . VAL B 1 9 ? -12.336 -0.835 -20.109 1 74.75 9 VAL B N 1
ATOM 2335 C CA . VAL B 1 9 ? -12.586 0.236 -19.141 1 74.75 9 VAL B CA 1
ATOM 2336 C C . VAL B 1 9 ? -11.375 0.396 -18.219 1 74.75 9 VAL B C 1
ATOM 2338 O O . VAL B 1 9 ? -10.922 1.516 -17.969 1 74.75 9 VAL B O 1
ATOM 2341 N N . LEU B 1 10 ? -10.836 -0.707 -17.875 1 75.31 10 LEU B N 1
ATOM 2342 C CA . LEU B 1 10 ? -9.68 -0.679 -17 1 75.31 10 LEU B CA 1
ATOM 2343 C C . LEU B 1 10 ? -8.484 -0.02 -17.688 1 75.31 10 LEU B C 1
ATOM 2345 O O . LEU B 1 10 ? -7.801 0.812 -17.078 1 75.31 10 LEU B O 1
ATOM 2349 N N . SER B 1 11 ? -8.391 -0.403 -18.906 1 76.31 11 SER B N 1
ATOM 2350 C CA . SER B 1 11 ? -7.262 0.147 -19.656 1 76.31 11 SER B CA 1
ATOM 2351 C C . SER B 1 11 ? -7.367 1.664 -19.766 1 76.31 11 SER B C 1
ATOM 2353 O O . SER B 1 11 ? -6.41 2.383 -19.469 1 76.31 11 SER B O 1
ATOM 2355 N N . ASP B 1 12 ? -8.469 2.172 -20.109 1 81.12 12 ASP B N 1
ATOM 2356 C CA . ASP B 1 12 ? -8.656 3.598 -20.359 1 81.12 12 ASP B CA 1
ATOM 2357 C C . ASP B 1 12 ? -8.633 4.395 -19.062 1 81.12 12 ASP B C 1
ATOM 2359 O O . ASP B 1 12 ? -8.047 5.48 -19 1 81.12 12 ASP B O 1
ATOM 2363 N N . LEU B 1 13 ? -9.117 3.805 -18.047 1 87.06 13 LEU B N 1
ATOM 2364 C CA . LEU B 1 13 ? -9.367 4.613 -16.844 1 87.06 13 LEU B CA 1
ATOM 2365 C C . LEU B 1 13 ? -8.273 4.387 -15.805 1 87.06 13 LEU B C 1
ATOM 2367 O O . LEU B 1 13 ? -8.148 5.164 -14.859 1 87.06 13 LEU B O 1
ATOM 2371 N N . ILE B 1 14 ? -7.453 3.393 -16.031 1 86.38 14 ILE B N 1
ATOM 2372 C CA . ILE B 1 14 ? -6.457 3.082 -15.008 1 86.38 14 ILE B CA 1
ATOM 2373 C C . ILE B 1 14 ? -5.059 3.121 -15.625 1 86.38 14 ILE B C 1
ATOM 2375 O O . ILE B 1 14 ? -4.211 3.908 -15.195 1 86.38 14 ILE B O 1
ATOM 2379 N N . LEU B 1 15 ? -4.84 2.486 -16.719 1 84.62 15 LEU B N 1
ATOM 2380 C CA . LEU B 1 15 ? -3.5 2.275 -17.25 1 84.62 15 LEU B CA 1
ATOM 2381 C C . LEU B 1 15 ? -2.99 3.533 -17.953 1 84.62 15 LEU B C 1
ATOM 2383 O O . LEU B 1 15 ? -1.779 3.723 -18.094 1 84.62 15 LEU B O 1
ATOM 2387 N N . SER B 1 16 ? -3.918 4.395 -18.312 1 87.44 16 SER B N 1
ATOM 2388 C CA . SER B 1 16 ? -3.512 5.629 -18.984 1 87.44 16 SER B CA 1
ATOM 2389 C C . SER B 1 16 ? -3.4 6.781 -17.984 1 87.44 16 SER B C 1
ATOM 2391 O O . SER B 1 16 ? -2.939 7.871 -18.344 1 87.44 16 SER B O 1
ATOM 2393 N N . ARG B 1 17 ? -3.795 6.582 -16.812 1 93.69 17 ARG B N 1
ATOM 2394 C CA . ARG B 1 17 ? -3.809 7.613 -15.781 1 93.69 17 ARG B CA 1
ATOM 2395 C C . ARG B 1 17 ? -2.74 7.348 -14.727 1 93.69 17 ARG B C 1
ATOM 2397 O O . ARG B 1 17 ? -3.037 6.809 -13.656 1 93.69 17 ARG B O 1
ATOM 2404 N N . THR B 1 18 ? -1.537 7.793 -15.102 1 95.25 18 THR B N 1
ATOM 2405 C CA . THR B 1 18 ? -0.413 7.363 -14.273 1 95.25 18 THR B CA 1
ATOM 2406 C C . THR B 1 18 ? 0.351 8.57 -13.734 1 95.25 18 THR B C 1
ATOM 2408 O O . THR B 1 18 ? 1.489 8.438 -13.281 1 95.25 18 THR B O 1
ATOM 2411 N N . GLY B 1 19 ? -0.266 9.75 -13.781 1 97.5 19 GLY B N 1
ATOM 2412 C CA . GLY B 1 19 ? 0.391 10.945 -13.273 1 97.5 19 GLY B CA 1
ATOM 2413 C C . GLY B 1 19 ? 1.546 11.406 -14.141 1 97.5 19 GLY B C 1
ATOM 2414 O O . GLY B 1 19 ? 1.444 11.406 -15.367 1 97.5 19 GLY B O 1
ATOM 2415 N N . ALA B 1 20 ? 2.596 11.852 -13.508 1 97.56 20 ALA B N 1
ATOM 2416 C CA . ALA B 1 20 ? 3.754 12.383 -14.219 1 97.56 20 ALA B CA 1
ATOM 2417 C C . ALA B 1 20 ? 4.621 11.258 -14.773 1 97.56 20 ALA B C 1
ATOM 2419 O O . ALA B 1 20 ? 4.762 10.203 -14.141 1 97.56 20 ALA B O 1
ATOM 2420 N N . SER B 1 21 ? 5.258 11.477 -15.898 1 95.56 21 SER B N 1
ATOM 2421 C CA . SER B 1 21 ? 6.195 10.516 -16.469 1 95.56 21 SER B 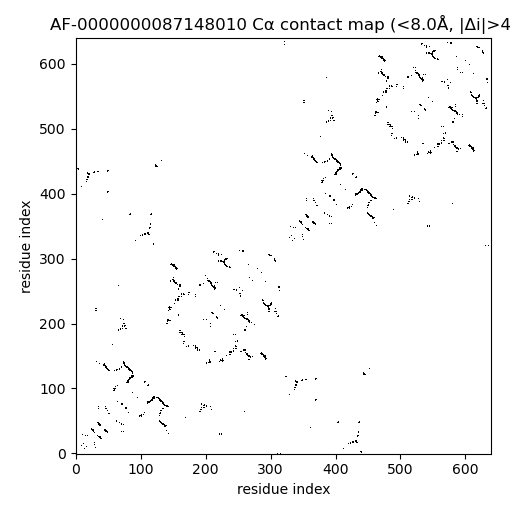CA 1
ATOM 2422 C C . SER B 1 21 ? 7.512 10.508 -15.695 1 95.56 21 SER B C 1
ATOM 2424 O O . SER B 1 21 ? 7.91 11.531 -15.133 1 95.56 21 SER B O 1
ATOM 2426 N N . ASN B 1 22 ? 8.102 9.367 -15.625 1 96.69 22 ASN B N 1
ATOM 2427 C CA . ASN B 1 22 ? 9.406 9.18 -14.992 1 96.69 22 ASN B CA 1
ATOM 2428 C C . ASN B 1 22 ? 10.266 8.195 -15.781 1 96.69 22 ASN B C 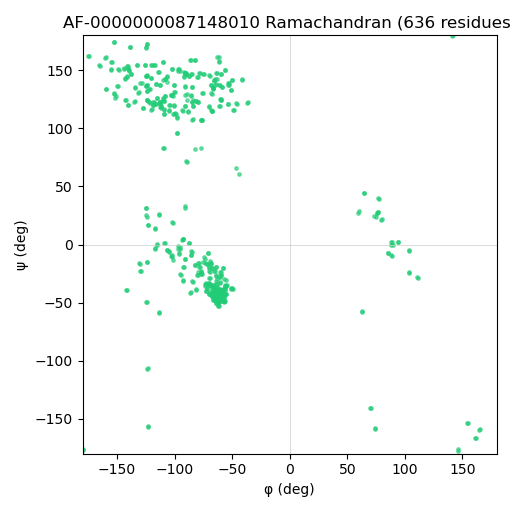1
ATOM 2430 O O . ASN B 1 22 ? 9.906 7.023 -15.914 1 96.69 22 ASN B O 1
ATOM 2434 N N . PRO B 1 23 ? 11.414 8.609 -16.25 1 95.81 23 PRO B N 1
ATOM 2435 C CA . PRO B 1 23 ? 12.25 7.738 -17.094 1 95.81 23 PRO B CA 1
ATOM 2436 C C . PRO B 1 23 ? 12.852 6.574 -16.312 1 95.81 23 PRO B C 1
ATOM 2438 O O . PRO B 1 23 ? 13.336 5.609 -16.906 1 95.81 23 PRO B O 1
ATOM 2441 N N . ASN B 1 24 ? 12.805 6.664 -14.984 1 96.69 24 ASN B N 1
ATOM 2442 C CA . ASN B 1 24 ? 13.375 5.602 -14.164 1 96.69 24 ASN B CA 1
ATOM 2443 C C . ASN B 1 24 ? 12.367 4.477 -13.93 1 96.69 24 ASN B C 1
ATOM 2445 O O . ASN B 1 24 ? 12.711 3.436 -13.367 1 96.69 24 ASN B O 1
ATOM 2449 N N . LEU B 1 25 ? 11.164 4.707 -14.312 1 96.5 25 LEU B N 1
ATOM 2450 C CA . LEU B 1 25 ? 10.188 3.629 -14.266 1 96.5 25 LEU B CA 1
ATOM 2451 C C . LEU B 1 25 ? 10.391 2.654 -15.422 1 96.5 25 LEU B C 1
ATOM 2453 O O . LEU B 1 25 ? 10.07 2.971 -16.562 1 96.5 25 LEU B O 1
ATOM 2457 N N . LEU B 1 26 ? 10.891 1.491 -15.109 1 94.62 26 LEU B N 1
ATOM 2458 C CA . LEU B 1 26 ? 11.203 0.484 -16.109 1 94.62 26 LEU B CA 1
ATOM 2459 C C . LEU B 1 26 ? 9.953 -0.285 -16.516 1 94.62 26 LEU B C 1
ATOM 2461 O O . LEU B 1 26 ? 9.805 -0.675 -17.672 1 94.62 26 LEU B O 1
ATOM 2465 N N . ALA B 1 27 ? 9.094 -0.571 -15.594 1 93.56 27 ALA B N 1
ATOM 2466 C CA . ALA B 1 27 ? 7.805 -1.232 -15.781 1 93.56 27 ALA B CA 1
ATOM 2467 C C . ALA B 1 27 ? 6.75 -0.649 -14.844 1 93.56 27 ALA B C 1
ATOM 2469 O O . ALA B 1 27 ? 6.977 -0.538 -13.641 1 93.56 27 ALA B O 1
ATOM 2470 N N . GLY B 1 28 ? 5.707 -0.219 -15.43 1 91.94 28 GLY B N 1
ATOM 2471 C CA . GLY B 1 28 ? 4.59 0.358 -14.695 1 91.94 28 GLY B CA 1
ATOM 2472 C C . GLY B 1 28 ? 3.275 -0.355 -14.953 1 91.94 28 GLY B C 1
ATOM 2473 O O . GLY B 1 28 ? 3.264 -1.539 -15.297 1 91.94 28 GLY B O 1
ATOM 2474 N N . PRO B 1 29 ? 2.209 0.327 -14.742 1 88 29 PRO B N 1
ATOM 2475 C CA . PRO B 1 29 ? 0.897 -0.305 -14.906 1 88 29 PRO B CA 1
ATOM 2476 C C . PRO B 1 29 ? 0.669 -0.84 -16.312 1 88 29 PRO B C 1
ATOM 2478 O O . PRO B 1 29 ? 0.833 -0.104 -17.297 1 88 29 PRO B O 1
ATOM 2481 N N . ALA B 1 30 ? 0.376 -2.043 -16.359 1 83.25 30 ALA B N 1
ATOM 2482 C CA . ALA B 1 30 ? 0.037 -2.729 -17.594 1 83.25 30 ALA B CA 1
ATOM 2483 C C . ALA B 1 30 ? -0.734 -4.016 -17.312 1 83.25 30 ALA B C 1
ATOM 2485 O O . ALA B 1 30 ? -0.721 -4.527 -16.203 1 83.25 30 ALA B O 1
ATOM 2486 N N . PHE B 1 31 ? -1.401 -4.492 -18.312 1 79.25 31 PHE B N 1
ATOM 2487 C CA . PHE B 1 31 ? -2.137 -5.742 -18.156 1 79.25 31 PHE B CA 1
ATOM 2488 C C . PHE B 1 31 ? -1.194 -6.883 -17.797 1 79.25 31 PHE B C 1
ATOM 2490 O O . PHE B 1 31 ? -0.16 -7.07 -18.438 1 79.25 31 PHE B O 1
ATOM 2497 N N . GLY B 1 32 ? -1.506 -7.508 -16.734 1 76.69 32 GLY B N 1
ATOM 2498 C CA . GLY B 1 32 ? -0.741 -8.672 -16.328 1 76.69 32 GLY B CA 1
ATOM 2499 C C . GLY B 1 32 ? 0.49 -8.328 -15.516 1 76.69 32 GLY B C 1
ATOM 2500 O O . GLY B 1 32 ? 1.187 -9.211 -15.016 1 76.69 32 GLY B O 1
ATOM 2501 N N . GLU B 1 33 ? 0.785 -7.07 -15.422 1 83.12 33 GLU B N 1
ATOM 2502 C CA . GLU B 1 33 ? 1.934 -6.648 -14.625 1 83.12 33 GLU B CA 1
ATOM 2503 C C . GLU B 1 33 ? 1.531 -6.363 -13.188 1 83.12 33 GLU B C 1
ATOM 2505 O O . GLU B 1 33 ? 0.775 -5.426 -12.914 1 83.12 33 GLU B O 1
ATOM 2510 N N . ASP B 1 34 ? 2.121 -7.105 -12.281 1 89 34 ASP B N 1
ATOM 2511 C CA . ASP B 1 34 ? 1.672 -7.055 -10.891 1 89 34 ASP B CA 1
ATOM 2512 C C . ASP B 1 34 ? 2.676 -6.309 -10.016 1 89 34 ASP B C 1
ATOM 2514 O O . ASP B 1 34 ? 2.471 -6.168 -8.805 1 89 34 ASP B O 1
ATOM 2518 N N . ALA B 1 35 ? 3.775 -5.938 -10.641 1 95.25 35 ALA B N 1
ATOM 2519 C CA . ALA B 1 35 ? 4.789 -5.215 -9.875 1 95.25 35 ALA B CA 1
ATOM 2520 C C . ALA B 1 35 ? 5.402 -4.09 -10.703 1 95.25 35 ALA B C 1
ATOM 2522 O O . ALA B 1 35 ? 5.457 -4.172 -11.938 1 95.25 35 ALA B O 1
ATOM 2523 N N . ALA B 1 36 ? 5.789 -3.098 -10.055 1 97.06 36 ALA B N 1
ATOM 2524 C CA . ALA B 1 36 ? 6.551 -2.018 -10.672 1 97.06 36 ALA B CA 1
ATOM 2525 C C . ALA B 1 36 ? 8.047 -2.268 -10.562 1 97.06 36 ALA B C 1
ATOM 2527 O O . ALA B 1 36 ? 8.516 -2.857 -9.586 1 97.06 36 ALA B O 1
ATOM 2528 N N . ALA B 1 37 ? 8.758 -1.883 -11.555 1 97.81 37 ALA B N 1
ATOM 2529 C CA . ALA B 1 37 ? 10.211 -1.89 -11.539 1 97.81 37 ALA B CA 1
ATOM 2530 C C . ALA B 1 37 ? 10.773 -0.479 -11.711 1 97.81 37 ALA B C 1
ATOM 2532 O O . ALA B 1 37 ? 10.5 0.185 -12.711 1 97.81 37 ALA B O 1
ATOM 2533 N N . ILE B 1 38 ? 11.516 -0.047 -10.727 1 97.62 38 ILE B N 1
ATOM 2534 C CA . ILE B 1 38 ? 12.031 1.317 -10.688 1 97.62 38 ILE B CA 1
ATOM 2535 C C . ILE B 1 38 ? 13.555 1.291 -10.617 1 97.62 38 ILE B C 1
ATOM 2537 O O . ILE B 1 38 ? 14.125 0.683 -9.711 1 97.62 38 ILE B O 1
ATOM 2541 N N . ARG B 1 39 ? 14.211 1.912 -11.57 1 96.31 39 ARG B N 1
ATOM 2542 C CA . ARG B 1 39 ? 15.656 2.045 -11.516 1 96.31 39 ARG B CA 1
ATOM 2543 C C . ARG B 1 39 ? 16.078 3.01 -10.414 1 96.31 39 ARG B C 1
ATOM 2545 O O . ARG B 1 39 ? 15.602 4.145 -10.359 1 96.31 39 ARG B O 1
ATOM 2552 N N . ILE B 1 40 ? 16.812 2.574 -9.461 1 93.44 40 ILE B N 1
ATOM 2553 C CA . ILE B 1 40 ? 17.406 3.438 -8.438 1 93.44 40 ILE B CA 1
ATOM 2554 C C . ILE B 1 40 ? 18.906 3.227 -8.383 1 93.44 40 ILE B C 1
ATOM 2556 O O . ILE B 1 40 ? 19.438 2.318 -9.031 1 93.44 40 ILE B O 1
ATOM 2560 N N . ASP B 1 41 ? 19.594 4.121 -7.641 1 87.25 41 ASP B N 1
ATOM 2561 C CA . ASP B 1 41 ? 21.031 3.926 -7.496 1 87.25 41 ASP B CA 1
ATOM 2562 C C . ASP B 1 41 ? 21.344 2.586 -6.828 1 87.25 41 ASP B C 1
ATOM 2564 O O . ASP B 1 41 ? 20.812 2.289 -5.754 1 87.25 41 ASP B O 1
ATOM 2568 N N . GLY B 1 42 ? 22.062 1.683 -7.473 1 83.31 42 GLY B N 1
ATOM 2569 C CA . GLY B 1 42 ? 22.438 0.403 -6.898 1 83.31 42 GLY B CA 1
ATOM 2570 C C . GLY B 1 42 ? 21.609 -0.756 -7.418 1 83.31 42 GLY B C 1
ATOM 2571 O O . GLY B 1 42 ? 21.828 -1.906 -7.035 1 83.31 42 GLY B O 1
ATOM 2572 N N . GLY B 1 43 ? 20.625 -0.453 -8.219 1 90.56 43 GLY B N 1
ATOM 2573 C CA . GLY B 1 43 ? 19.875 -1.56 -8.789 1 90.56 43 GLY B CA 1
ATOM 2574 C C . GLY B 1 43 ? 18.453 -1.188 -9.164 1 90.56 43 GLY B C 1
ATOM 2575 O O . GLY B 1 43 ? 18.188 -0.063 -9.602 1 90.56 43 GLY B O 1
ATOM 2576 N N . THR B 1 44 ? 17.562 -2.205 -9.156 1 96.38 44 THR B N 1
ATOM 2577 C CA . THR B 1 44 ? 16.156 -2.047 -9.508 1 96.38 44 THR B CA 1
ATOM 2578 C C . THR B 1 44 ? 15.266 -2.367 -8.312 1 96.38 44 THR B C 1
ATOM 2580 O O . THR B 1 44 ? 15.375 -3.441 -7.719 1 96.38 44 THR B O 1
ATOM 2583 N N . LEU B 1 45 ? 14.484 -1.399 -7.918 1 97.81 45 LEU B N 1
ATOM 2584 C CA . LEU B 1 45 ? 13.484 -1.613 -6.875 1 97.81 45 LEU B CA 1
ATOM 2585 C C . LEU B 1 45 ? 12.203 -2.184 -7.465 1 97.81 45 LEU B C 1
ATOM 2587 O O . LEU B 1 45 ? 11.633 -1.613 -8.398 1 97.81 45 LEU B O 1
ATOM 2591 N N . ILE B 1 46 ? 11.805 -3.33 -6.965 1 98.44 46 ILE B N 1
ATOM 2592 C CA . ILE B 1 46 ? 10.516 -3.914 -7.32 1 98.44 46 ILE B CA 1
ATOM 2593 C C . ILE B 1 46 ? 9.5 -3.633 -6.215 1 98.44 46 ILE B C 1
ATOM 2595 O O . ILE B 1 46 ? 9.797 -3.807 -5.031 1 98.44 46 ILE B O 1
ATOM 2599 N N . ALA B 1 47 ? 8.32 -3.152 -6.582 1 98.56 47 ALA B N 1
ATOM 2600 C CA . ALA B 1 47 ? 7.258 -2.834 -5.637 1 98.56 47 ALA B CA 1
ATOM 2601 C C . ALA B 1 47 ? 5.914 -3.373 -6.117 1 98.56 47 ALA B C 1
ATOM 2603 O O . ALA B 1 47 ? 5.582 -3.26 -7.301 1 98.56 47 ALA B O 1
ATOM 2604 N N . SER B 1 48 ? 5.191 -3.969 -5.242 1 98.06 48 SER B N 1
ATOM 2605 C CA . SER B 1 48 ? 3.861 -4.484 -5.559 1 98.06 48 SER B CA 1
ATOM 2606 C C . SER B 1 48 ? 2.895 -4.27 -4.398 1 98.06 48 SER B C 1
ATOM 2608 O O . SER B 1 48 ? 3.295 -4.312 -3.234 1 98.06 48 SER B O 1
ATOM 2610 N N . THR B 1 49 ? 1.644 -3.982 -4.715 1 97.5 49 THR B N 1
ATOM 2611 C CA . THR B 1 49 ? 0.586 -3.904 -3.713 1 97.5 49 THR B CA 1
ATOM 2612 C C . THR B 1 49 ? -0.611 -4.758 -4.121 1 97.5 49 THR B C 1
ATOM 2614 O O . THR B 1 49 ? -0.948 -4.836 -5.305 1 97.5 49 THR B O 1
ATOM 2617 N N . ASP B 1 50 ? -1.148 -5.422 -3.152 1 94.94 50 ASP B N 1
ATOM 2618 C CA . ASP B 1 50 ? -2.27 -6.312 -3.432 1 94.94 50 ASP B CA 1
ATOM 2619 C C . ASP B 1 50 ? -3.162 -6.473 -2.201 1 94.94 50 ASP B C 1
ATOM 2621 O O . ASP B 1 50 ? -2.674 -6.781 -1.111 1 94.94 50 ASP B O 1
ATOM 2625 N N . PRO B 1 51 ? -4.449 -6.281 -2.385 1 93.5 51 PRO B N 1
ATOM 2626 C CA . PRO B 1 51 ? -5.395 -6.523 -1.295 1 93.5 51 PRO B CA 1
ATOM 2627 C C . PRO B 1 51 ? -5.926 -7.953 -1.28 1 93.5 51 PRO B C 1
ATOM 2629 O O . PRO B 1 51 ? -6 -8.602 -2.33 1 93.5 51 PRO B O 1
ATOM 2632 N N . ILE B 1 52 ? -6.207 -8.453 -0.1 1 87.56 52 ILE B N 1
ATOM 2633 C CA . ILE B 1 52 ? -6.926 -9.703 0.1 1 87.56 52 ILE B CA 1
ATOM 2634 C C . ILE B 1 52 ? -8.297 -9.422 0.72 1 87.56 52 ILE B C 1
ATOM 2636 O O . ILE B 1 52 ? -8.383 -8.891 1.829 1 87.56 52 ILE B O 1
ATOM 2640 N N . SER B 1 53 ? -9.398 -9.789 -0.007 1 77.69 53 SER B N 1
ATOM 2641 C CA . SER B 1 53 ? -10.734 -9.43 0.46 1 77.69 53 SER B CA 1
ATOM 2642 C C . SER B 1 53 ? -11.625 -10.656 0.597 1 77.69 53 SER B C 1
ATOM 2644 O O . SER B 1 53 ? -12.672 -10.602 1.239 1 77.69 53 SER B O 1
ATOM 2646 N N . LEU B 1 54 ? -11.25 -11.773 0.04 1 66.5 54 LEU B N 1
ATOM 2647 C CA . LEU B 1 54 ? -12.164 -12.906 -0.046 1 66.5 54 LEU B CA 1
ATOM 2648 C C . LEU B 1 54 ? -11.836 -13.953 1.014 1 66.5 54 LEU B C 1
ATOM 2650 O O . LEU B 1 54 ? -12.617 -14.875 1.251 1 66.5 54 LEU B O 1
ATOM 2654 N N . ALA B 1 55 ? -10.766 -13.781 1.646 1 65 55 ALA B N 1
ATOM 2655 C CA . ALA B 1 55 ? -10.375 -14.828 2.588 1 65 55 ALA B CA 1
ATOM 2656 C C . ALA B 1 55 ? -10.961 -14.562 3.973 1 65 55 ALA B C 1
ATOM 2658 O O . ALA B 1 55 ? -10.852 -13.453 4.496 1 65 55 ALA B O 1
ATOM 2659 N N . ALA B 1 56 ? -11.617 -15.539 4.328 1 65.06 56 ALA B N 1
ATOM 2660 C CA . ALA B 1 56 ? -12.211 -15.406 5.656 1 65.06 56 ALA B CA 1
ATOM 2661 C C . ALA B 1 56 ? -11.234 -15.852 6.742 1 65.06 56 ALA B C 1
ATOM 2663 O O . ALA B 1 56 ? -11.086 -15.188 7.766 1 65.06 56 ALA B O 1
ATOM 2664 N N . GLU B 1 57 ? -10.641 -17 6.242 1 82.81 57 GLU B N 1
ATOM 2665 C CA . GLU B 1 57 ? -9.664 -17.531 7.184 1 82.81 57 GLU B CA 1
ATOM 2666 C C . GLU B 1 57 ? -8.234 -17.281 6.691 1 82.81 57 GLU B C 1
ATOM 2668 O O . GLU B 1 57 ? -8.008 -17.125 5.488 1 82.81 57 GLU B O 1
ATOM 2673 N N . ARG B 1 58 ? -7.25 -16.922 7.457 1 91.56 58 ARG B N 1
ATOM 2674 C CA . ARG B 1 58 ? -5.816 -16.812 7.219 1 91.56 58 ARG B CA 1
ATOM 2675 C C . ARG B 1 58 ? -5.484 -15.586 6.375 1 91.56 58 ARG B C 1
ATOM 2677 O O . ARG B 1 58 ? -4.574 -15.625 5.547 1 91.56 58 ARG B O 1
ATOM 2684 N N . ILE B 1 59 ? -6.344 -14.578 6.379 1 92.88 59 ILE B N 1
ATOM 2685 C CA . ILE B 1 59 ? -6.203 -13.383 5.551 1 92.88 59 ILE B CA 1
ATOM 2686 C C . ILE B 1 59 ? -4.793 -12.82 5.695 1 92.88 59 ILE B C 1
ATOM 2688 O O . ILE B 1 59 ? -4.188 -12.391 4.715 1 92.88 59 ILE B O 1
ATOM 2692 N N . GLY B 1 60 ? -4.211 -12.859 6.91 1 95.38 60 GLY B N 1
ATOM 2693 C CA . GLY B 1 60 ? -2.871 -12.336 7.133 1 95.38 60 GLY B CA 1
ATOM 2694 C C . GLY B 1 60 ? -1.795 -13.156 6.441 1 95.38 60 GLY B C 1
ATOM 2695 O O . GLY B 1 60 ? -0.892 -12.594 5.816 1 95.38 60 GLY B O 1
ATOM 2696 N N . GLN B 1 61 ? -1.911 -14.438 6.535 1 96.06 61 GLN B N 1
ATOM 2697 C CA . GLN B 1 61 ? -0.961 -15.336 5.887 1 96.06 61 GLN B CA 1
ATOM 2698 C C . GLN B 1 61 ? -1.002 -15.18 4.371 1 96.06 61 GLN B C 1
ATOM 2700 O O . GLN B 1 61 ? 0.042 -15.078 3.723 1 96.06 61 GLN B O 1
ATOM 2705 N N . LEU B 1 62 ? -2.182 -15.148 3.838 1 95 62 LEU B N 1
ATOM 2706 C CA . LEU B 1 62 ? -2.371 -15.031 2.396 1 95 62 LEU B CA 1
ATOM 2707 C C . LEU B 1 62 ? -1.851 -13.695 1.889 1 95 62 LEU B C 1
ATOM 2709 O O . LEU B 1 62 ? -1.229 -13.625 0.825 1 95 62 LEU B O 1
ATOM 2713 N N . ALA B 1 63 ? -2.111 -12.695 2.641 1 96.19 63 ALA B N 1
ATOM 2714 C CA . ALA B 1 63 ? -1.683 -11.359 2.232 1 96.19 63 ALA B CA 1
ATOM 2715 C C . ALA B 1 63 ? -0.165 -11.289 2.096 1 96.19 63 ALA B C 1
ATOM 2717 O O . ALA B 1 63 ? 0.351 -10.75 1.113 1 96.19 63 ALA B O 1
ATOM 2718 N N . VAL B 1 64 ? 0.556 -11.852 3.057 1 97.88 64 VAL B N 1
ATOM 2719 C CA . VAL B 1 64 ? 2.016 -11.836 3.027 1 97.88 64 VAL B CA 1
ATOM 2720 C C . VAL B 1 64 ? 2.514 -12.633 1.824 1 97.88 64 VAL B C 1
ATOM 2722 O O . VAL B 1 64 ? 3.371 -12.164 1.071 1 97.88 64 VAL B O 1
ATOM 2725 N N . ALA B 1 65 ? 1.949 -13.734 1.627 1 96.81 65 ALA B N 1
ATOM 2726 C CA . ALA B 1 65 ? 2.391 -14.617 0.55 1 96.81 65 ALA B CA 1
ATOM 2727 C C . ALA B 1 65 ? 2.154 -13.984 -0.815 1 96.81 65 ALA B C 1
ATOM 2729 O O . ALA B 1 65 ? 3.059 -13.938 -1.652 1 96.81 65 ALA B O 1
ATOM 2730 N N . VAL B 1 66 ? 1.004 -13.469 -1.041 1 95.31 66 VAL B N 1
ATOM 2731 C CA . VAL B 1 66 ? 0.622 -12.953 -2.35 1 95.31 66 VAL B CA 1
ATOM 2732 C C . VAL B 1 66 ? 1.477 -11.734 -2.691 1 95.31 66 VAL B C 1
ATOM 2734 O O . VAL B 1 66 ? 2.023 -11.641 -3.793 1 95.31 66 VAL B O 1
ATOM 2737 N N . ALA B 1 67 ? 1.636 -10.867 -1.765 1 96.94 67 ALA B N 1
ATOM 2738 C CA . ALA B 1 67 ? 2.406 -9.648 -2.018 1 96.94 67 ALA B CA 1
ATOM 2739 C C . ALA B 1 67 ? 3.873 -9.977 -2.283 1 96.94 67 ALA B C 1
ATOM 2741 O O . ALA B 1 67 ? 4.492 -9.391 -3.172 1 96.94 67 ALA B O 1
ATOM 2742 N N . SER B 1 68 ? 4.438 -10.859 -1.522 1 98.56 68 SER B N 1
ATOM 2743 C CA . SER B 1 68 ? 5.84 -11.219 -1.709 1 98.56 68 SER B CA 1
ATOM 2744 C C . SER B 1 68 ? 6.039 -12.016 -2.996 1 98.56 68 SER B C 1
ATOM 2746 O O . SER B 1 68 ? 7.07 -11.883 -3.66 1 98.56 68 SER B O 1
ATOM 2748 N N . ASN B 1 69 ? 5.023 -12.82 -3.361 1 98.62 69 ASN B N 1
ATOM 2749 C CA . ASN B 1 69 ? 5.09 -13.57 -4.609 1 98.62 69 ASN B CA 1
ATOM 2750 C C . ASN B 1 69 ? 5.172 -12.641 -5.82 1 98.62 69 ASN B C 1
ATOM 2752 O O . ASN B 1 69 ? 5.906 -12.914 -6.77 1 98.62 69 ASN B O 1
ATOM 2756 N N . ASP B 1 70 ? 4.418 -11.609 -5.805 1 97.81 70 ASP B N 1
ATOM 2757 C CA . ASP B 1 70 ? 4.434 -10.648 -6.902 1 97.81 70 ASP B CA 1
ATOM 2758 C C . ASP B 1 70 ? 5.836 -10.086 -7.117 1 97.81 70 ASP B C 1
ATOM 2760 O O . ASP B 1 70 ? 6.297 -9.977 -8.258 1 97.81 70 ASP B O 1
ATOM 2764 N N . VAL B 1 71 ? 6.504 -9.711 -6.062 1 98.56 71 VAL B N 1
ATOM 2765 C CA . VAL B 1 71 ? 7.848 -9.148 -6.137 1 98.56 71 VAL B CA 1
ATOM 2766 C C . VAL B 1 71 ? 8.828 -10.219 -6.613 1 98.56 71 VAL B C 1
ATOM 2768 O O . VAL B 1 71 ? 9.664 -9.953 -7.48 1 98.56 71 VAL B O 1
ATOM 2771 N N . ALA B 1 72 ? 8.688 -11.406 -6.055 1 98.75 72 ALA B N 1
ATOM 2772 C CA . ALA B 1 72 ? 9.57 -12.508 -6.434 1 98.75 72 ALA B CA 1
ATOM 2773 C C . ALA B 1 72 ? 9.414 -12.844 -7.91 1 98.75 72 ALA B C 1
ATOM 2775 O O . ALA B 1 72 ? 10.414 -13.039 -8.617 1 98.75 72 ALA B O 1
ATOM 2776 N N . ALA B 1 73 ? 8.188 -12.906 -8.398 1 98.5 73 ALA B N 1
ATOM 2777 C CA . ALA B 1 73 ? 7.91 -13.273 -9.781 1 98.5 73 ALA B CA 1
ATOM 2778 C C . ALA B 1 73 ? 8.492 -12.25 -10.75 1 98.5 73 ALA B C 1
ATOM 2780 O O . ALA B 1 73 ? 8.695 -12.539 -11.93 1 98.5 73 ALA B O 1
ATOM 2781 N N . ALA B 1 74 ? 8.781 -11.047 -10.25 1 98.12 74 ALA B N 1
ATOM 2782 C CA . ALA B 1 74 ? 9.375 -10 -11.07 1 98.12 74 ALA B CA 1
ATOM 2783 C C . ALA B 1 74 ? 10.898 -10.023 -10.969 1 98.12 74 ALA B C 1
ATOM 2785 O O . ALA B 1 74 ? 11.578 -9.133 -11.492 1 98.12 74 ALA B O 1
ATOM 2786 N N . GLY B 1 75 ? 11.414 -11 -10.281 1 98.06 75 GLY B N 1
ATOM 2787 C CA . GLY B 1 75 ? 12.859 -11.148 -10.148 1 98.06 75 GLY B CA 1
ATOM 2788 C C . GLY B 1 75 ? 13.422 -10.492 -8.906 1 98.06 75 GLY B C 1
ATOM 2789 O O . GLY B 1 75 ? 14.625 -10.539 -8.664 1 98.06 75 GLY B O 1
ATOM 2790 N N . GLY B 1 76 ? 12.57 -9.914 -8.086 1 98.12 76 GLY B N 1
ATOM 2791 C CA . GLY B 1 76 ? 13.008 -9.242 -6.875 1 98.12 76 GLY B CA 1
ATOM 2792 C C . GLY B 1 76 ? 13.234 -10.188 -5.715 1 98.12 76 GLY B C 1
ATOM 2793 O O . GLY B 1 76 ? 12.75 -11.32 -5.727 1 98.12 76 GLY B O 1
ATOM 2794 N N . ARG B 1 77 ? 14.008 -9.758 -4.781 1 97.81 77 ARG B N 1
ATOM 2795 C CA . ARG B 1 77 ? 14.133 -10.383 -3.469 1 97.81 77 ARG B CA 1
ATOM 2796 C C . ARG B 1 77 ? 13.266 -9.672 -2.438 1 97.81 77 ARG B C 1
ATOM 2798 O O . ARG B 1 77 ? 13.703 -8.711 -1.806 1 97.81 77 ARG B O 1
ATOM 2805 N N . PRO B 1 78 ? 12.031 -10.227 -2.225 1 98.69 78 PRO B N 1
ATOM 2806 C CA . PRO B 1 78 ? 11.164 -9.562 -1.241 1 98.69 78 PRO B CA 1
ATOM 2807 C C . PRO B 1 78 ? 11.852 -9.367 0.11 1 98.69 78 PRO B C 1
ATOM 2809 O O . PRO B 1 78 ? 12.477 -10.297 0.626 1 98.69 78 PRO B O 1
ATOM 2812 N N . GLU B 1 79 ? 11.656 -8.18 0.7 1 98.56 79 GLU B N 1
ATOM 2813 C CA . GLU B 1 79 ? 12.359 -7.926 1.953 1 98.56 79 GLU B CA 1
ATOM 2814 C C . GLU B 1 79 ? 11.484 -7.145 2.93 1 98.56 79 GLU B C 1
ATOM 2816 O O . GLU B 1 79 ? 11.531 -7.383 4.141 1 98.56 79 GLU B O 1
ATOM 2821 N N . TYR B 1 80 ? 10.711 -6.18 2.475 1 98.75 80 TYR B N 1
ATOM 2822 C CA . TYR B 1 80 ? 9.945 -5.297 3.35 1 98.75 80 TYR B CA 1
ATOM 2823 C C . TYR B 1 80 ? 8.469 -5.324 2.992 1 98.75 80 TYR B C 1
ATOM 2825 O O . TYR B 1 80 ? 8.109 -5.426 1.816 1 98.75 80 TYR B O 1
ATOM 2833 N N . LEU B 1 81 ? 7.645 -5.207 3.992 1 98.69 81 LEU B N 1
ATOM 2834 C CA . LEU B 1 81 ? 6.195 -5.137 3.84 1 98.69 81 LEU B CA 1
ATOM 2835 C C . LEU B 1 81 ? 5.641 -3.881 4.5 1 98.69 81 LEU B C 1
ATOM 2837 O O . LEU B 1 81 ? 6.105 -3.477 5.566 1 98.69 81 LEU B O 1
ATOM 2841 N N . LEU B 1 82 ? 4.738 -3.219 3.83 1 98.38 82 LEU B N 1
ATOM 2842 C CA . LEU B 1 82 ? 3.824 -2.268 4.453 1 98.38 82 LEU B CA 1
ATOM 2843 C C . LEU B 1 82 ? 2.406 -2.824 4.5 1 98.38 82 LEU B C 1
ATOM 2845 O O . LEU B 1 82 ? 1.861 -3.232 3.471 1 98.38 82 LEU B O 1
ATOM 2849 N N . SER B 1 83 ? 1.818 -2.793 5.688 1 96.81 83 SER B N 1
ATOM 2850 C CA . SER B 1 83 ? 0.541 -3.477 5.867 1 96.81 83 SER B CA 1
ATOM 2851 C C . SER B 1 83 ? -0.575 -2.488 6.188 1 96.81 83 SER B C 1
ATOM 2853 O O . SER B 1 83 ? -0.455 -1.69 7.121 1 96.81 83 SER B O 1
ATOM 2855 N N . THR B 1 84 ? -1.621 -2.527 5.434 1 95.88 84 THR B N 1
ATOM 2856 C CA . THR B 1 84 ? -2.855 -1.809 5.723 1 95.88 84 THR B CA 1
ATOM 2857 C C . THR B 1 84 ? -3.965 -2.779 6.121 1 95.88 84 THR B C 1
ATOM 2859 O O . THR B 1 84 ? -4.426 -3.574 5.301 1 95.88 84 THR B O 1
ATOM 2862 N N . VAL B 1 85 ? -4.367 -2.717 7.375 1 94.31 85 VAL B N 1
ATOM 2863 C CA . VAL B 1 85 ? -5.414 -3.586 7.902 1 94.31 85 VAL B CA 1
ATOM 2864 C C . VAL B 1 85 ? -6.676 -2.77 8.172 1 94.31 85 VAL B C 1
ATOM 2866 O O . VAL B 1 85 ? -6.668 -1.855 9 1 94.31 85 VAL B O 1
ATOM 2869 N N . LEU B 1 86 ? -7.715 -3.076 7.469 1 92.94 86 LEU B N 1
ATOM 2870 C CA . LEU B 1 86 ? -9.016 -2.432 7.617 1 92.94 86 LEU B CA 1
ATOM 2871 C C . LEU B 1 86 ? -10.023 -3.379 8.258 1 92.94 86 LEU B C 1
ATOM 2873 O O . LEU B 1 86 ? -10.258 -4.477 7.75 1 92.94 86 LEU B O 1
ATOM 2877 N N . LEU B 1 87 ? -10.57 -2.932 9.344 1 92.25 87 LEU B N 1
ATOM 2878 C CA . LEU B 1 87 ? -11.445 -3.789 10.141 1 92.25 87 LEU B CA 1
ATOM 2879 C C . LEU B 1 87 ? -12.875 -3.266 10.125 1 92.25 87 LEU B C 1
ATOM 2881 O O . LEU B 1 87 ? -13.094 -2.053 10.102 1 92.25 87 LEU B O 1
ATOM 2885 N N . PRO B 1 88 ? -13.867 -4.195 10.211 1 91.06 88 PRO B N 1
ATOM 2886 C CA . PRO B 1 88 ? -15.266 -3.768 10.273 1 91.06 88 PRO B CA 1
ATOM 2887 C C . PRO B 1 88 ? -15.664 -3.252 11.656 1 91.06 88 PRO B C 1
ATOM 2889 O O . PRO B 1 88 ? -16.672 -2.549 11.789 1 91.06 88 PRO B O 1
ATOM 2892 N N . ASP B 1 89 ? -14.898 -3.697 12.711 1 89.5 89 ASP B N 1
ATOM 2893 C CA . ASP B 1 89 ? -15.172 -3.322 14.094 1 89.5 89 ASP B CA 1
ATOM 2894 C C . ASP B 1 89 ? -13.898 -3.354 14.938 1 89.5 89 ASP B C 1
ATOM 2896 O O . ASP B 1 89 ? -12.82 -3.656 14.422 1 89.5 89 ASP B O 1
ATOM 2900 N N . ALA B 1 90 ? -14.031 -2.938 16.125 1 87.5 90 ALA B N 1
ATOM 2901 C CA . ALA B 1 90 ? -12.875 -2.855 17 1 87.5 90 ALA B CA 1
ATOM 2902 C C . ALA B 1 90 ? -12.695 -4.152 17.781 1 87.5 90 ALA B C 1
ATOM 2904 O O . ALA B 1 90 ? -12.281 -4.129 18.953 1 87.5 90 ALA B O 1
ATOM 2905 N N . ASP B 1 91 ? -13.055 -5.277 17.172 1 90 91 ASP B N 1
ATOM 2906 C CA . ASP B 1 91 ? -12.891 -6.578 17.812 1 90 91 ASP B CA 1
ATOM 2907 C C . ASP B 1 91 ? -11.406 -6.93 17.969 1 90 91 ASP B C 1
ATOM 2909 O O . ASP B 1 91 ? -10.742 -7.242 16.984 1 90 91 ASP B O 1
ATOM 2913 N N . VAL B 1 92 ? -10.961 -7.012 19.172 1 90.62 92 VAL B N 1
ATOM 2914 C CA . VAL B 1 92 ? -9.547 -7.211 19.484 1 90.62 92 VAL B CA 1
ATOM 2915 C C . VAL B 1 92 ? -9.117 -8.609 19.062 1 90.62 92 VAL B C 1
ATOM 2917 O O . VAL B 1 92 ? -7.984 -8.812 18.609 1 90.62 92 VAL B O 1
ATOM 2920 N N . ASP B 1 93 ? -9.992 -9.555 19.188 1 92.62 93 ASP B N 1
ATOM 2921 C CA . ASP B 1 93 ? -9.656 -10.93 18.812 1 92.62 93 ASP B CA 1
ATOM 2922 C C . ASP B 1 93 ? -9.383 -11.039 17.312 1 92.62 93 ASP B C 1
ATOM 2924 O O . ASP B 1 93 ? -8.469 -11.758 16.906 1 92.62 93 ASP B O 1
ATOM 2928 N N . ARG B 1 94 ? -10.172 -10.398 16.578 1 91.5 94 ARG B N 1
ATOM 2929 C CA . ARG B 1 94 ? -9.969 -10.367 15.133 1 91.5 94 ARG B CA 1
ATOM 2930 C C . ARG B 1 94 ? -8.633 -9.727 14.781 1 91.5 94 ARG B C 1
ATOM 2932 O O . ARG B 1 94 ? -7.902 -10.234 13.922 1 91.5 94 ARG B O 1
ATOM 2939 N N . LEU B 1 95 ? -8.391 -8.633 15.414 1 92.38 95 LEU B N 1
ATOM 2940 C CA . LEU B 1 95 ? -7.125 -7.941 15.195 1 92.38 95 LEU B CA 1
ATOM 2941 C C . LEU B 1 95 ? -5.949 -8.836 15.57 1 92.38 95 LEU B C 1
ATOM 2943 O O . LEU B 1 95 ? -4.973 -8.93 14.82 1 92.38 95 LEU B O 1
ATOM 2947 N N . GLU B 1 96 ? -6.031 -9.438 16.703 1 93.88 96 GLU B N 1
ATOM 2948 C CA . GLU B 1 96 ? -4.984 -10.336 17.188 1 93.88 96 GLU B CA 1
ATOM 2949 C C . GLU B 1 96 ? -4.73 -11.461 16.188 1 93.88 96 GLU B C 1
ATOM 2951 O O . GLU B 1 96 ? -3.578 -11.805 15.906 1 93.88 96 GLU B O 1
ATOM 2956 N N . THR B 1 97 ? -5.777 -11.977 15.672 1 94.12 97 THR B N 1
ATOM 2957 C CA . THR B 1 97 ? -5.668 -13.07 14.711 1 94.12 97 THR B CA 1
ATOM 2958 C C . THR B 1 97 ? -4.957 -12.609 13.445 1 94.12 97 THR B C 1
ATOM 2960 O O . THR B 1 97 ? -3.998 -13.242 12.992 1 94.12 97 THR B O 1
ATOM 2963 N N . ILE B 1 98 ? -5.391 -11.547 12.898 1 94.31 98 ILE B N 1
ATOM 2964 C CA . ILE B 1 98 ? -4.863 -11.055 11.625 1 94.31 98 ILE B CA 1
ATOM 2965 C C . ILE B 1 98 ? -3.402 -10.648 11.797 1 94.31 98 ILE B C 1
ATOM 2967 O O . ILE B 1 98 ? -2.545 -11.055 11.008 1 94.31 98 ILE B O 1
ATOM 2971 N N . THR B 1 99 ? -3.088 -9.898 12.82 1 95.69 99 THR B N 1
ATOM 2972 C CA . THR B 1 99 ? -1.722 -9.43 13.016 1 95.69 99 THR B CA 1
ATOM 2973 C C . THR B 1 99 ? -0.805 -10.586 13.414 1 95.69 99 THR B C 1
ATOM 2975 O O . THR B 1 99 ? 0.379 -10.586 13.07 1 95.69 99 THR B O 1
ATOM 2978 N N . GLY B 1 100 ? -1.355 -11.508 14.164 1 96.75 100 GLY B N 1
ATOM 2979 C CA . GLY B 1 100 ? -0.592 -12.719 14.438 1 96.75 100 GLY B CA 1
ATOM 2980 C C . GLY B 1 100 ? -0.201 -13.477 13.18 1 96.75 100 GLY B C 1
ATOM 2981 O O . GLY B 1 100 ? 0.933 -13.938 13.055 1 96.75 100 GLY B O 1
ATOM 2982 N N . GLN B 1 101 ? -1.123 -13.633 12.289 1 96.56 101 GLN B N 1
ATOM 2983 C CA . GLN B 1 101 ? -0.872 -14.289 11.008 1 96.56 101 GLN B CA 1
ATOM 2984 C C . GLN B 1 101 ? 0.173 -13.531 10.203 1 96.56 101 GLN B C 1
ATOM 2986 O O . GLN B 1 101 ? 1.079 -14.133 9.625 1 96.56 101 GLN B O 1
ATOM 2991 N N . LEU B 1 102 ? 0.01 -12.195 10.164 1 97.5 102 LEU B N 1
ATOM 2992 C CA . LEU B 1 102 ? 0.972 -11.359 9.461 1 97.5 102 LEU B CA 1
ATOM 2993 C C . LEU B 1 102 ? 2.377 -11.555 10.016 1 97.5 102 LEU B C 1
ATOM 2995 O O . LEU B 1 102 ? 3.324 -11.781 9.258 1 97.5 102 LEU B O 1
ATOM 2999 N N . ASP B 1 103 ? 2.463 -11.508 11.289 1 98.06 103 ASP B N 1
ATOM 3000 C CA . ASP B 1 103 ? 3.738 -11.625 11.992 1 98.06 103 ASP B CA 1
ATOM 3001 C C . ASP B 1 103 ? 4.383 -12.984 11.734 1 98.06 103 ASP B C 1
ATOM 3003 O O . ASP B 1 103 ? 5.547 -13.062 11.336 1 98.06 103 ASP B O 1
ATOM 3007 N N . ALA B 1 104 ? 3.672 -13.977 11.938 1 97.88 104 ALA B N 1
ATOM 3008 C CA . ALA B 1 104 ? 4.188 -15.336 11.828 1 97.88 104 ALA B CA 1
ATOM 3009 C C . ALA B 1 104 ? 4.637 -15.641 10.398 1 97.88 104 ALA B C 1
ATOM 3011 O O . ALA B 1 104 ? 5.707 -16.203 10.188 1 97.88 104 ALA B O 1
ATOM 3012 N N . GLU B 1 105 ? 3.832 -15.281 9.445 1 98 105 GLU B N 1
ATOM 3013 C CA . GLU B 1 105 ? 4.164 -15.578 8.055 1 98 105 GLU B CA 1
ATOM 3014 C C . GLU B 1 105 ? 5.344 -14.734 7.578 1 98 105 GLU B C 1
ATOM 3016 O O . GLU B 1 105 ? 6.223 -15.227 6.867 1 98 105 GLU B O 1
ATOM 3021 N N . ALA B 1 106 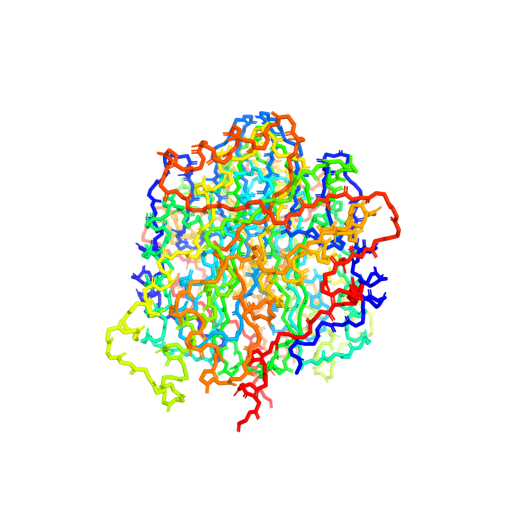? 5.355 -13.453 7.934 1 98.56 106 ALA B N 1
ATOM 3022 C CA . ALA B 1 106 ? 6.488 -12.594 7.586 1 98.56 106 ALA B CA 1
ATOM 3023 C C . ALA B 1 106 ? 7.785 -13.133 8.18 1 98.56 106 ALA B C 1
ATOM 3025 O O . ALA B 1 106 ? 8.812 -13.203 7.5 1 98.56 106 ALA B O 1
ATOM 3026 N N . ASP B 1 107 ? 7.695 -13.516 9.391 1 98.44 107 ASP B N 1
ATOM 3027 C CA . ASP B 1 107 ? 8.867 -14.086 10.055 1 98.44 107 ASP B CA 1
ATOM 3028 C C . ASP B 1 107 ? 9.328 -15.359 9.352 1 98.44 107 ASP B C 1
ATOM 3030 O O . ASP B 1 107 ? 10.516 -15.531 9.086 1 98.44 107 ASP B O 1
ATOM 3034 N N . ARG B 1 108 ? 8.414 -16.188 9.086 1 98 108 ARG B N 1
ATOM 3035 C CA . ARG B 1 108 ? 8.703 -17.453 8.414 1 98 108 ARG B CA 1
ATOM 3036 C C . ARG B 1 108 ? 9.414 -17.219 7.086 1 98 108 ARG B C 1
ATOM 3038 O O . ARG B 1 108 ? 10.336 -17.953 6.727 1 98 108 ARG B O 1
ATOM 3045 N N . LEU B 1 109 ? 9.07 -16.188 6.371 1 98.19 109 LEU B N 1
ATOM 3046 C CA . LEU B 1 109 ? 9.602 -15.93 5.039 1 98.19 109 LEU B CA 1
ATOM 3047 C C . LEU B 1 109 ? 10.781 -14.969 5.102 1 98.19 109 LEU B C 1
ATOM 3049 O O . LEU B 1 109 ? 11.344 -14.609 4.066 1 98.19 109 LEU B O 1
ATOM 3053 N N . GLY B 1 110 ? 11.125 -14.5 6.242 1 98.38 110 GLY B N 1
ATOM 3054 C CA . GLY B 1 110 ? 12.258 -13.594 6.41 1 98.38 110 GLY B CA 1
ATOM 3055 C C . GLY B 1 110 ? 11.953 -12.172 5.973 1 98.38 110 GLY B C 1
ATOM 3056 O O . GLY B 1 110 ? 12.852 -11.461 5.508 1 98.38 110 GLY B O 1
ATOM 3057 N N . LEU B 1 111 ? 10.734 -11.805 6.062 1 98.69 111 LEU B N 1
ATOM 3058 C CA . LEU B 1 111 ? 10.305 -10.477 5.648 1 98.69 111 LEU B CA 1
ATOM 3059 C C . LEU B 1 111 ? 10.094 -9.57 6.855 1 98.69 111 LEU B C 1
ATOM 3061 O O . LEU B 1 111 ? 9.742 -10.047 7.938 1 98.69 111 LEU B O 1
ATOM 3065 N N . THR B 1 112 ? 10.281 -8.305 6.66 1 98.56 112 THR B N 1
ATOM 3066 C CA . THR B 1 112 ? 10.125 -7.316 7.719 1 98.56 112 THR B CA 1
ATOM 3067 C C . THR B 1 112 ? 8.922 -6.414 7.438 1 98.56 112 THR B C 1
ATOM 3069 O O . THR B 1 112 ? 8.828 -5.809 6.367 1 98.56 112 THR B O 1
ATOM 3072 N N . ILE B 1 113 ? 8.008 -6.387 8.367 1 98.12 113 ILE B N 1
ATOM 3073 C CA . ILE B 1 113 ? 6.941 -5.391 8.297 1 98.12 113 ILE B CA 1
ATOM 3074 C C . ILE B 1 113 ? 7.477 -4.035 8.75 1 98.12 113 ILE B C 1
ATOM 3076 O O . ILE B 1 113 ? 7.672 -3.812 9.953 1 98.12 113 ILE B O 1
ATOM 3080 N N . ALA B 1 114 ? 7.645 -3.158 7.789 1 97.56 114 ALA B N 1
ATOM 3081 C CA . ALA B 1 114 ? 8.383 -1.92 8.031 1 97.56 114 ALA B CA 1
ATOM 3082 C C . ALA B 1 114 ? 7.438 -0.793 8.445 1 97.56 114 ALA B C 1
ATOM 3084 O O . ALA B 1 114 ? 7.875 0.236 8.961 1 97.56 114 ALA B O 1
ATOM 3085 N N . GLY B 1 115 ? 6.199 -0.925 8.172 1 95 115 GLY B N 1
ATOM 3086 C CA . GLY B 1 115 ? 5.188 0.079 8.461 1 95 115 GLY B CA 1
ATOM 3087 C C . GLY B 1 115 ? 3.791 -0.34 8.039 1 95 115 GLY B C 1
ATOM 3088 O O . GLY B 1 115 ? 3.584 -1.473 7.602 1 95 115 GLY B O 1
ATOM 3089 N N . GLY B 1 116 ? 2.887 0.649 8.258 1 94 116 GLY B N 1
ATOM 3090 C CA . GLY B 1 116 ? 1.524 0.324 7.859 1 94 116 GLY B CA 1
ATOM 3091 C C . GLY B 1 116 ? 0.486 1.222 8.508 1 94 116 GLY B C 1
ATOM 3092 O O . GLY B 1 116 ? 0.798 2.338 8.93 1 94 116 GLY B O 1
ATOM 3093 N N . HIS B 1 117 ? -0.721 0.753 8.367 1 91.69 117 HIS B N 1
ATOM 3094 C CA . HIS B 1 117 ? -1.895 1.444 8.891 1 91.69 117 HIS B CA 1
ATOM 3095 C C . HIS B 1 117 ? -2.988 0.456 9.281 1 91.69 117 HIS B C 1
ATOM 3097 O O . HIS B 1 117 ? -3.236 -0.517 8.562 1 91.69 117 HIS B O 1
ATOM 3103 N N . THR B 1 118 ? -3.57 0.706 10.398 1 90.56 118 THR B N 1
ATOM 3104 C CA . THR B 1 118 ? -4.703 -0.096 10.852 1 90.56 118 THR B CA 1
ATOM 3105 C C . THR B 1 118 ? -5.855 0.798 11.305 1 90.56 118 THR B C 1
ATOM 3107 O O . THR B 1 118 ? -5.652 1.736 12.078 1 90.56 118 THR B O 1
ATOM 3110 N N . GLU B 1 119 ? -7.066 0.517 10.812 1 88.44 119 GLU B N 1
ATOM 3111 C CA . GLU B 1 119 ? -8.211 1.312 11.242 1 88.44 119 GLU B CA 1
ATOM 3112 C C . GLU B 1 119 ? -9.516 0.522 11.109 1 88.44 119 GLU B C 1
ATOM 3114 O O . GLU B 1 119 ? -9.562 -0.482 10.398 1 88.44 119 GLU B O 1
ATOM 3119 N N . VAL B 1 120 ? -10.484 0.955 11.875 1 89 120 VAL B N 1
ATOM 3120 C CA . VAL B 1 120 ? -11.852 0.482 11.695 1 89 120 VAL B CA 1
ATOM 3121 C C . VAL B 1 120 ? -12.547 1.322 10.625 1 89 120 VAL B C 1
ATOM 3123 O O . VAL B 1 120 ? -12.492 2.553 10.664 1 89 120 VAL B O 1
ATOM 3126 N N . VAL B 1 121 ? -13.117 0.706 9.68 1 87.31 121 VAL B N 1
ATOM 3127 C CA . VAL B 1 121 ? -13.797 1.382 8.578 1 87.31 121 VAL B CA 1
ATOM 3128 C C . VAL B 1 121 ? -15.297 1.115 8.656 1 87.31 121 VAL B C 1
ATOM 3130 O O . VAL B 1 121 ? -15.734 -0.033 8.562 1 87.31 121 VAL B O 1
ATOM 3133 N N . ALA B 1 122 ? -16.016 2.219 8.75 1 83 122 ALA B N 1
ATOM 3134 C CA . ALA B 1 122 ? -17.469 2.098 8.75 1 83 122 ALA B CA 1
ATOM 3135 C C . ALA B 1 122 ? -17.969 1.59 7.406 1 83 122 ALA B C 1
ATOM 3137 O O . ALA B 1 122 ? -17.531 2.051 6.352 1 83 122 ALA B O 1
ATOM 3138 N N . GLY B 1 123 ? -18.891 0.626 7.43 1 85.25 123 GLY B N 1
ATOM 3139 C CA . GLY B 1 123 ? -19.469 0.116 6.199 1 85.25 123 GLY B CA 1
ATOM 3140 C C . GLY B 1 123 ? -18.672 -1.021 5.59 1 85.25 123 GLY B C 1
ATOM 3141 O O . GLY B 1 123 ? -18.953 -1.448 4.465 1 85.25 123 GLY B O 1
ATOM 3142 N N . LEU B 1 124 ? -17.656 -1.412 6.215 1 88.5 124 LEU B N 1
ATOM 3143 C CA . LEU B 1 124 ? -16.938 -2.617 5.832 1 88.5 124 LEU B CA 1
ATOM 3144 C C . LEU B 1 124 ? -17.5 -3.842 6.547 1 88.5 124 LEU B C 1
ATOM 3146 O O . LEU B 1 124 ? -17.641 -3.84 7.77 1 88.5 124 LEU B O 1
ATOM 3150 N N . GLU B 1 125 ? -17.812 -4.895 5.809 1 89.31 125 GLU B N 1
ATOM 3151 C CA . GLU B 1 125 ? -18.469 -6.059 6.402 1 89.31 125 GLU B CA 1
ATOM 3152 C C . GLU B 1 125 ? -17.438 -7.098 6.844 1 89.31 125 GLU B C 1
ATOM 3154 O O . GLU B 1 125 ? -17.688 -7.875 7.77 1 89.31 125 GLU B O 1
ATOM 3159 N N . ARG B 1 126 ? -16.344 -7.148 6.133 1 89.25 126 ARG B N 1
ATOM 3160 C CA . ARG B 1 126 ? -15.273 -8.102 6.418 1 89.25 126 ARG B CA 1
ATOM 3161 C C . ARG B 1 126 ? -13.914 -7.414 6.434 1 89.25 126 ARG B C 1
ATOM 3163 O O . ARG B 1 126 ? -13.727 -6.387 5.781 1 89.25 126 ARG B O 1
ATOM 3170 N N . PRO B 1 127 ? -12.961 -8.023 7.172 1 91.81 127 PRO B N 1
ATOM 3171 C CA . PRO B 1 127 ? -11.633 -7.41 7.184 1 91.81 127 PRO B CA 1
ATOM 3172 C C . PRO B 1 127 ? -10.969 -7.414 5.809 1 91.81 127 PRO B C 1
ATOM 3174 O O . PRO B 1 127 ? -11.227 -8.305 5 1 91.81 127 PRO B O 1
ATOM 3177 N N . LEU B 1 128 ? -10.203 -6.422 5.57 1 92.88 128 LEU B N 1
ATOM 3178 C CA . LEU B 1 128 ? -9.359 -6.312 4.387 1 92.88 128 LEU B CA 1
ATOM 3179 C C . LEU B 1 128 ? -7.902 -6.094 4.773 1 92.88 128 LEU B C 1
ATOM 3181 O O . LEU B 1 128 ? -7.609 -5.34 5.707 1 92.88 128 LEU B O 1
ATOM 3185 N N . CYS B 1 129 ? -7.051 -6.836 4.176 1 94.56 129 CYS B N 1
ATOM 3186 C CA . CYS B 1 129 ? -5.609 -6.668 4.355 1 94.56 129 CYS B CA 1
ATOM 3187 C C . CYS B 1 129 ? -4.926 -6.363 3.027 1 94.56 129 CYS B C 1
ATOM 3189 O O . CYS B 1 129 ? -5.004 -7.152 2.088 1 94.56 129 CYS B O 1
ATOM 3191 N N . SER B 1 130 ? -4.363 -5.223 2.924 1 95.69 130 SER B N 1
ATOM 3192 C CA . SER B 1 130 ? -3.6 -4.832 1.744 1 95.69 130 SER B CA 1
ATOM 3193 C C . SER B 1 130 ? -2.117 -4.68 2.07 1 95.69 130 SER B C 1
ATOM 3195 O O . SER B 1 130 ? -1.745 -3.902 2.951 1 95.69 130 SER B O 1
ATOM 3197 N N . LEU B 1 131 ? -1.315 -5.43 1.361 1 97.81 131 LEU B N 1
ATOM 3198 C CA . LEU B 1 131 ? 0.118 -5.344 1.615 1 97.81 131 LEU B CA 1
ATOM 3199 C C . LEU B 1 131 ? 0.857 -4.816 0.391 1 97.81 131 LEU B C 1
ATOM 3201 O O . LEU B 1 131 ? 0.517 -5.16 -0.743 1 97.81 131 LEU B O 1
ATOM 3205 N N . THR B 1 132 ? 1.773 -3.975 0.654 1 98.56 132 THR B N 1
ATOM 3206 C CA . THR B 1 132 ? 2.805 -3.6 -0.307 1 98.56 132 THR B CA 1
ATOM 3207 C C . THR B 1 132 ? 4.129 -4.285 0.023 1 98.56 132 THR B C 1
ATOM 3209 O O . THR B 1 132 ? 4.562 -4.285 1.177 1 98.56 132 THR B O 1
ATOM 3212 N N . CYS B 1 133 ? 4.684 -4.91 -0.919 1 98.81 133 CYS B N 1
ATOM 3213 C CA . CYS B 1 133 ? 5.973 -5.574 -0.745 1 98.81 133 CYS B CA 1
ATOM 3214 C C . CYS B 1 133 ? 7.051 -4.891 -1.575 1 98.81 133 CYS B C 1
ATOM 3216 O O . CYS B 1 133 ? 6.805 -4.492 -2.715 1 98.81 133 CYS B O 1
ATOM 3218 N N . LEU B 1 134 ? 8.234 -4.703 -0.979 1 98.62 134 LEU B N 1
ATOM 3219 C CA . LEU B 1 134 ? 9.398 -4.098 -1.618 1 98.62 134 LEU B CA 1
ATOM 3220 C C . LEU B 1 134 ? 10.578 -5.066 -1.628 1 98.62 134 LEU B C 1
ATOM 3222 O O . LEU B 1 134 ? 10.797 -5.793 -0.657 1 98.62 134 LEU B O 1
ATOM 3226 N N . GLY B 1 135 ? 11.32 -5.027 -2.684 1 97.69 135 GLY B N 1
ATOM 3227 C CA . GLY B 1 135 ? 12.555 -5.797 -2.793 1 97.69 135 GLY B CA 1
ATOM 3228 C C . GLY B 1 135 ? 13.438 -5.348 -3.939 1 97.69 135 GLY B C 1
ATOM 3229 O O . GLY B 1 135 ? 12.953 -4.793 -4.93 1 97.69 135 GLY B O 1
ATOM 3230 N N . MET B 1 136 ? 14.711 -5.586 -3.83 1 97.19 136 MET B N 1
ATOM 3231 C CA . MET B 1 136 ? 15.664 -5.258 -4.887 1 97.19 136 MET B CA 1
ATOM 3232 C C . MET B 1 136 ? 15.836 -6.426 -5.852 1 97.19 136 MET B C 1
ATOM 3234 O O . MET B 1 136 ? 15.711 -7.586 -5.457 1 97.19 136 MET B O 1
ATOM 3238 N N . ALA B 1 137 ? 16.062 -6.129 -7.059 1 97 137 ALA B N 1
ATOM 3239 C CA . ALA B 1 137 ? 16.344 -7.145 -8.07 1 97 137 ALA B CA 1
ATOM 3240 C C . ALA B 1 137 ? 17.672 -6.863 -8.766 1 97 137 ALA B C 1
ATOM 3242 O O . ALA B 1 137 ? 18 -5.707 -9.055 1 97 137 ALA B O 1
ATOM 3243 N N . ASP B 1 138 ? 18.469 -7.891 -8.984 1 94.31 138 ASP B N 1
ATOM 3244 C CA . ASP B 1 138 ? 19.625 -7.77 -9.867 1 94.31 138 ASP B CA 1
ATOM 3245 C C . ASP B 1 138 ? 19.188 -7.703 -11.328 1 94.31 138 ASP B C 1
ATOM 3247 O O . ASP B 1 138 ? 19.75 -6.941 -12.117 1 94.31 138 ASP B O 1
ATOM 3251 N N . ARG B 1 139 ? 18.219 -8.508 -11.586 1 94.38 139 ARG B N 1
ATOM 3252 C CA . ARG B 1 139 ? 17.609 -8.562 -12.914 1 94.38 139 ARG B CA 1
ATOM 3253 C C . ARG B 1 139 ? 16.094 -8.586 -12.82 1 94.38 139 ARG B C 1
ATOM 3255 O O . ARG B 1 139 ? 15.516 -9.461 -12.172 1 94.38 139 ARG B O 1
ATOM 3262 N N . PHE B 1 140 ? 15.555 -7.566 -13.508 1 95.5 140 PHE B N 1
ATOM 3263 C CA . PHE B 1 140 ? 14.102 -7.523 -13.602 1 95.5 140 PHE B CA 1
ATOM 3264 C C . PHE B 1 140 ? 13.602 -8.555 -14.609 1 95.5 140 PHE B C 1
ATOM 3266 O O . PHE B 1 140 ? 14.133 -8.656 -15.719 1 95.5 140 PHE B O 1
ATOM 3273 N N . VAL B 1 141 ? 12.578 -9.383 -14.148 1 97.25 141 VAL B N 1
ATOM 3274 C CA . VAL B 1 141 ? 11.945 -10.359 -15.039 1 97.25 141 VAL B CA 1
ATOM 3275 C C . VAL B 1 141 ? 10.508 -9.945 -15.32 1 97.25 141 VAL B C 1
ATOM 3277 O O . VAL B 1 141 ? 9.68 -9.875 -14.398 1 97.25 141 VAL B O 1
ATOM 3280 N N . THR B 1 142 ? 10.148 -9.695 -16.531 1 95.12 142 THR B N 1
ATOM 3281 C CA . THR B 1 142 ? 8.82 -9.219 -16.891 1 95.12 142 THR B CA 1
ATOM 3282 C C . THR B 1 142 ? 7.855 -10.383 -17.078 1 95.12 142 THR B C 1
ATOM 3284 O O . THR B 1 142 ? 8.289 -11.523 -17.281 1 95.12 142 THR B O 1
ATOM 3287 N N . THR B 1 143 ? 6.559 -10.102 -16.984 1 96 143 THR B N 1
ATOM 3288 C CA . THR B 1 143 ? 5.52 -11.07 -17.328 1 96 143 THR B CA 1
ATOM 3289 C C . THR B 1 143 ? 5.477 -11.312 -18.828 1 96 143 THR B C 1
ATOM 3291 O O . THR B 1 143 ? 5.16 -12.414 -19.281 1 96 143 THR B O 1
ATOM 3294 N N . GLY B 1 144 ? 5.848 -10.328 -19.641 1 95.75 144 GLY B N 1
ATOM 3295 C CA . GLY B 1 144 ? 5.66 -10.375 -21.078 1 95.75 144 GLY B CA 1
ATOM 3296 C C . GLY B 1 144 ? 6.934 -10.719 -21.844 1 95.75 144 GLY B C 1
ATOM 3297 O O . GLY B 1 144 ? 7.035 -10.461 -23.031 1 95.75 144 GLY B O 1
ATOM 3298 N N . GLY B 1 145 ? 7.887 -11.281 -21.172 1 96.56 145 GLY B N 1
ATOM 3299 C CA . GLY B 1 145 ? 9.18 -11.5 -21.797 1 96.56 145 GLY B CA 1
ATOM 3300 C C . GLY B 1 145 ? 9.273 -12.812 -22.547 1 96.56 145 GLY B C 1
ATOM 3301 O O . GLY B 1 145 ? 10.305 -13.125 -23.141 1 96.56 145 GLY B O 1
ATOM 3302 N N . ALA B 1 146 ? 8.164 -13.562 -22.547 1 97.94 146 ALA B N 1
ATOM 3303 C CA . ALA B 1 146 ? 8.156 -14.867 -23.219 1 97.94 146 ALA B CA 1
ATOM 3304 C C . ALA B 1 146 ? 8.445 -14.727 -24.703 1 97.94 146 ALA B C 1
ATOM 3306 O O . ALA B 1 146 ? 7.93 -13.812 -25.359 1 97.94 146 ALA B O 1
ATOM 3307 N N . ALA B 1 147 ? 9.25 -15.602 -25.203 1 97.81 147 ALA B N 1
ATOM 3308 C CA . ALA B 1 147 ? 9.617 -15.57 -26.609 1 97.81 147 ALA B CA 1
ATOM 3309 C C . ALA B 1 147 ? 9.305 -16.906 -27.297 1 97.81 147 ALA B C 1
ATOM 3311 O O . ALA B 1 147 ? 9.453 -17.969 -26.688 1 97.81 147 ALA B O 1
ATOM 3312 N N . PRO B 1 148 ? 8.891 -16.766 -28.625 1 98.62 148 PRO B N 1
ATOM 3313 C CA . PRO B 1 148 ? 8.672 -18.031 -29.328 1 98.62 148 PRO B CA 1
ATOM 3314 C C . PRO B 1 148 ? 9.852 -18.984 -29.219 1 98.62 148 PRO B C 1
ATOM 3316 O O . PRO B 1 148 ? 11 -18.578 -29.406 1 98.62 148 PRO B O 1
ATOM 3319 N N . GLY B 1 149 ? 9.539 -20.219 -28.906 1 98.69 149 GLY B N 1
ATOM 3320 C CA . GLY B 1 149 ? 10.562 -21.234 -28.703 1 98.69 149 GLY B CA 1
ATOM 3321 C C . GLY B 1 149 ? 10.805 -21.547 -27.234 1 98.69 149 GLY B C 1
ATOM 3322 O O . GLY B 1 149 ? 11.289 -22.641 -26.906 1 98.69 149 GLY B O 1
ATOM 3323 N N . ASP B 1 150 ? 10.516 -20.672 -26.344 1 98.88 150 ASP B N 1
ATOM 3324 C CA . ASP B 1 150 ? 10.695 -20.875 -24.906 1 98.88 150 ASP B CA 1
ATOM 3325 C C . ASP B 1 150 ? 9.875 -22.062 -24.406 1 98.88 150 ASP B C 1
ATOM 3327 O O . ASP B 1 150 ? 8.805 -22.344 -24.953 1 98.88 150 ASP B O 1
ATOM 3331 N N . ARG B 1 151 ? 10.422 -22.734 -23.422 1 98.94 151 ARG B N 1
ATOM 3332 C CA . ARG B 1 151 ? 9.648 -23.719 -22.688 1 98.94 151 ARG B CA 1
ATOM 3333 C C . ARG B 1 151 ? 8.891 -23.078 -21.531 1 98.94 151 ARG B C 1
ATOM 3335 O O . ARG B 1 151 ? 9.352 -22.094 -20.953 1 98.94 151 ARG B O 1
ATOM 3342 N N . ILE B 1 152 ? 7.707 -23.609 -21.297 1 98.94 152 ILE B N 1
ATOM 3343 C CA . ILE B 1 152 ? 6.875 -23.125 -20.203 1 98.94 152 ILE B CA 1
ATOM 3344 C C . ILE B 1 152 ? 6.992 -24.062 -19 1 98.94 152 ILE B C 1
ATOM 3346 O O . ILE B 1 152 ? 6.668 -25.25 -19.109 1 98.94 152 ILE B O 1
ATOM 3350 N N . LEU B 1 153 ? 7.438 -23.578 -17.875 1 98.94 153 LEU B N 1
ATOM 3351 C CA . LEU B 1 153 ? 7.594 -24.359 -16.656 1 98.94 153 LEU B CA 1
ATOM 3352 C C . LEU B 1 153 ? 6.547 -23.969 -15.617 1 98.94 153 LEU B C 1
ATOM 3354 O O . LEU B 1 153 ? 6.164 -22.797 -15.523 1 98.94 153 LEU B O 1
ATOM 3358 N N . LEU B 1 154 ? 6.078 -24.922 -14.914 1 98.94 154 LEU B N 1
ATOM 3359 C CA . LEU B 1 154 ? 5.176 -24.75 -13.781 1 98.94 154 LEU B CA 1
ATOM 3360 C C . LEU B 1 154 ? 5.762 -25.391 -12.523 1 98.94 154 LEU B C 1
ATOM 3362 O O . LEU B 1 154 ? 6.141 -26.562 -12.539 1 98.94 154 LEU B O 1
ATOM 3366 N N . THR B 1 155 ? 5.887 -24.594 -11.484 1 98.81 155 THR B N 1
ATOM 3367 C CA . THR B 1 155 ? 6.383 -25.141 -10.219 1 98.81 155 THR B CA 1
ATOM 3368 C C . THR B 1 155 ? 5.223 -25.609 -9.344 1 98.81 155 THR B C 1
ATOM 3370 O O . THR B 1 155 ? 4.121 -25.062 -9.422 1 98.81 155 THR B O 1
ATOM 3373 N N . LYS B 1 156 ? 5.438 -26.719 -8.477 1 98.25 156 LYS B N 1
ATOM 3374 C CA . LYS B 1 156 ? 4.578 -27.328 -7.457 1 98.25 156 LYS B CA 1
ATOM 3375 C C . LYS B 1 156 ? 3.305 -27.891 -8.078 1 98.25 156 LYS B C 1
ATOM 3377 O O . LYS B 1 156 ? 3.047 -29.094 -7.988 1 98.25 156 LYS B O 1
ATOM 3382 N N . GLY B 1 157 ? 2.469 -26.984 -8.805 1 98.25 157 GLY B N 1
ATOM 3383 C CA . GLY B 1 157 ? 1.246 -27.469 -9.43 1 98.25 157 GLY B CA 1
ATOM 3384 C C . GLY B 1 157 ? 0.1 -26.484 -9.336 1 98.25 157 GLY B C 1
ATOM 3385 O O . GLY B 1 157 ? 0.246 -25.406 -8.75 1 98.25 157 GLY B O 1
ATOM 3386 N N . ALA B 1 158 ? -1.035 -26.859 -9.883 1 98.56 158 ALA B N 1
ATOM 3387 C CA . ALA B 1 158 ? -2.209 -25.984 -9.953 1 98.56 158 ALA B CA 1
ATOM 3388 C C . ALA B 1 158 ? -3.027 -26.078 -8.664 1 98.56 158 ALA B C 1
ATOM 3390 O O . ALA B 1 158 ? -3.059 -27.109 -8.008 1 98.56 158 ALA B O 1
ATOM 3391 N N . GLY B 1 159 ? -3.629 -24.969 -8.297 1 98.19 159 GLY B N 1
ATOM 3392 C CA . GLY B 1 159 ? -4.695 -24.922 -7.309 1 98.19 159 GLY B CA 1
ATOM 3393 C C . GLY B 1 159 ? -4.195 -25.078 -5.883 1 98.19 159 GLY B C 1
ATOM 3394 O O . GLY B 1 159 ? -4.922 -25.562 -5.012 1 98.19 159 GLY B O 1
ATOM 3395 N N . ILE B 1 160 ? -2.98 -24.703 -5.621 1 97.75 160 ILE B N 1
ATOM 3396 C CA . ILE B 1 160 ? -2.393 -24.906 -4.301 1 97.75 160 ILE B CA 1
ATOM 3397 C C . ILE B 1 160 ? -3.188 -24.125 -3.258 1 97.75 160 ILE B C 1
ATOM 3399 O O . ILE B 1 160 ? -3.641 -24.703 -2.26 1 97.75 160 ILE B O 1
ATOM 3403 N N . GLU B 1 161 ? -3.391 -22.891 -3.461 1 96.12 161 GLU B N 1
ATOM 3404 C CA . GLU B 1 161 ? -4.152 -22.078 -2.518 1 96.12 161 GLU B CA 1
ATOM 3405 C C . GLU B 1 161 ? -5.586 -22.578 -2.391 1 96.12 161 GLU B C 1
ATOM 3407 O O . GLU B 1 161 ? -6.117 -22.688 -1.282 1 96.12 161 GLU B O 1
ATOM 3412 N N . ALA B 1 162 ? -6.172 -22.859 -3.508 1 96.19 162 ALA B N 1
ATOM 3413 C CA . ALA B 1 162 ? -7.551 -23.344 -3.494 1 96.19 162 ALA B CA 1
ATOM 3414 C C . ALA B 1 162 ? -7.684 -24.594 -2.635 1 96.19 162 ALA B C 1
ATOM 3416 O O . ALA B 1 162 ? -8.703 -24.797 -1.964 1 96.19 162 ALA B O 1
ATOM 3417 N N . THR B 1 163 ? -6.707 -25.438 -2.711 1 97.25 163 THR B N 1
ATOM 3418 C CA . THR B 1 163 ? -6.723 -26.672 -1.932 1 97.25 163 THR B CA 1
ATOM 3419 C C . THR B 1 163 ? -6.863 -26.359 -0.442 1 97.25 163 THR B C 1
ATOM 3421 O O . THR B 1 163 ? -7.691 -26.969 0.245 1 97.25 163 THR B O 1
ATOM 3424 N N . GLY B 1 164 ? -6.035 -25.453 0.031 1 95.56 164 GLY B N 1
ATOM 3425 C CA . GLY B 1 164 ? -6.125 -25.047 1.424 1 95.56 164 GLY B CA 1
ATOM 3426 C C . GLY B 1 164 ? -7.457 -24.406 1.775 1 95.56 164 GLY B C 1
ATOM 3427 O O . GLY B 1 164 ? -8.047 -24.719 2.811 1 95.56 164 GLY B O 1
ATOM 3428 N N . VAL B 1 165 ? -7.914 -23.516 0.939 1 93.69 165 VAL B N 1
ATOM 3429 C CA . VAL B 1 165 ? -9.172 -22.797 1.183 1 93.69 165 VAL B CA 1
ATOM 3430 C C . VAL B 1 165 ? -10.32 -23.797 1.224 1 93.69 165 VAL B C 1
ATOM 3432 O O . VAL B 1 165 ? -11.18 -23.734 2.109 1 93.69 165 VAL B O 1
ATOM 3435 N N . LEU B 1 166 ? -10.352 -24.734 0.285 1 95.12 166 LEU B N 1
ATOM 3436 C CA . LEU B 1 166 ? -11.398 -25.75 0.259 1 95.12 166 LEU B CA 1
ATOM 3437 C C . LEU B 1 166 ? -11.375 -26.578 1.537 1 95.12 166 LEU B C 1
ATOM 3439 O O . LEU B 1 166 ? -12.43 -26.859 2.119 1 95.12 166 LEU B O 1
ATOM 3443 N N . ALA B 1 167 ? -10.227 -26.938 2.047 1 95.25 167 ALA B N 1
ATOM 3444 C CA . ALA B 1 167 ? -10.055 -27.828 3.195 1 95.25 167 ALA B CA 1
ATOM 3445 C C . ALA B 1 167 ? -10.461 -27.125 4.488 1 95.25 167 ALA B C 1
ATOM 3447 O O . ALA B 1 167 ? -10.672 -27.781 5.516 1 95.25 167 ALA B O 1
ATOM 3448 N N . THR B 1 168 ? -10.555 -25.812 4.434 1 92.31 168 THR B N 1
ATOM 3449 C CA . THR B 1 168 ? -10.859 -25.062 5.648 1 92.31 168 THR B CA 1
ATOM 3450 C C . THR B 1 168 ? -12.227 -24.391 5.543 1 92.31 168 THR B C 1
ATOM 3452 O O . THR B 1 168 ? -13.164 -24.766 6.25 1 92.31 168 THR B O 1
ATOM 3455 N N . ASP B 1 169 ? -12.414 -23.562 4.547 1 89.19 169 ASP B N 1
ATOM 3456 C CA . ASP B 1 169 ? -13.625 -22.75 4.43 1 89.19 169 ASP B CA 1
ATOM 3457 C C . ASP B 1 169 ? -14.797 -23.594 3.936 1 89.19 169 ASP B C 1
ATOM 3459 O O . ASP B 1 169 ? -15.961 -23.266 4.176 1 89.19 169 ASP B O 1
ATOM 3463 N N . PHE B 1 170 ? -14.523 -24.672 3.23 1 92.5 170 PHE B N 1
ATOM 3464 C CA . PHE B 1 170 ? -15.578 -25.516 2.666 1 92.5 170 PHE B CA 1
ATOM 3465 C C . PHE B 1 170 ? -15.414 -26.969 3.119 1 92.5 170 PHE B C 1
ATOM 3467 O O . PHE B 1 170 ? -15.727 -27.891 2.367 1 92.5 170 PHE B O 1
ATOM 3474 N N . ARG B 1 171 ? -14.914 -27.125 4.254 1 93.06 171 ARG B N 1
ATOM 3475 C CA . ARG B 1 171 ? -14.594 -28.453 4.785 1 93.06 171 ARG B CA 1
ATOM 3476 C C . ARG B 1 171 ? -15.82 -29.359 4.777 1 93.06 171 ARG B C 1
ATOM 3478 O O . ARG B 1 171 ? -15.719 -30.562 4.535 1 93.06 171 ARG B O 1
ATOM 3485 N N . ASP B 1 172 ? -16.953 -28.828 5 1 93.69 172 ASP B N 1
ATOM 3486 C CA . ASP B 1 172 ? -18.188 -29.578 5.113 1 93.69 172 ASP B CA 1
ATOM 3487 C C . ASP B 1 172 ? -18.609 -30.172 3.762 1 93.69 172 ASP B C 1
ATOM 3489 O O . ASP B 1 172 ? -19.422 -31.078 3.701 1 93.69 172 ASP B O 1
ATOM 3493 N N . ARG B 1 173 ? -18.031 -29.672 2.738 1 93.94 173 ARG B N 1
ATOM 3494 C CA . ARG B 1 173 ? -18.391 -30.125 1.398 1 93.94 173 ARG B CA 1
ATOM 3495 C C . ARG B 1 173 ? -17.406 -31.188 0.911 1 93.94 173 ARG B C 1
ATOM 3497 O O . ARG B 1 173 ? -17.578 -31.75 -0.175 1 93.94 173 ARG B O 1
ATOM 3504 N N . LEU B 1 174 ? -16.453 -31.406 1.691 1 95.25 174 LEU B N 1
ATOM 3505 C CA . LEU B 1 174 ? -15.406 -32.312 1.269 1 95.25 174 LEU B CA 1
ATOM 3506 C C . LEU B 1 174 ? -15.594 -33.688 1.91 1 95.25 174 LEU B C 1
ATOM 3508 O O . LEU B 1 174 ? -15.555 -33.812 3.137 1 95.25 174 LEU B O 1
ATOM 3512 N N . ASP B 1 175 ? -15.898 -34.656 1.099 1 93.88 175 ASP B N 1
ATOM 3513 C CA . ASP B 1 175 ? -15.914 -36.031 1.558 1 93.88 175 ASP B CA 1
ATOM 3514 C C . ASP B 1 175 ? -14.547 -36.688 1.368 1 93.88 175 ASP B C 1
ATOM 3516 O O . ASP B 1 175 ? -14.367 -37.531 0.468 1 93.88 175 ASP B O 1
ATOM 3520 N N . LEU B 1 176 ? -13.594 -36.281 2.172 1 95.25 176 LEU B N 1
ATOM 3521 C CA . LEU B 1 176 ? -12.219 -36.75 2.09 1 95.25 176 LEU B CA 1
ATOM 3522 C C . LEU B 1 176 ? -11.789 -37.438 3.396 1 95.25 176 LEU B C 1
ATOM 3524 O O . LEU B 1 176 ? -12.359 -37.156 4.453 1 95.25 176 LEU B O 1
ATOM 3528 N N . SER B 1 177 ? -10.875 -38.281 3.334 1 95 177 SER B N 1
ATOM 3529 C CA . SER B 1 177 ? -10.297 -38.875 4.539 1 95 177 SER B CA 1
ATOM 3530 C C . SER B 1 177 ? -9.609 -37.812 5.395 1 95 177 SER B C 1
ATOM 3532 O O . SER B 1 177 ? -9.266 -36.75 4.906 1 95 177 SER B O 1
ATOM 3534 N N . ALA B 1 178 ? -9.391 -38.125 6.625 1 94.56 178 ALA B N 1
ATOM 3535 C CA . ALA B 1 178 ? -8.711 -37.219 7.543 1 94.56 178 ALA B CA 1
ATOM 3536 C C . ALA B 1 178 ? -7.305 -36.906 7.051 1 94.56 178 ALA B C 1
ATOM 3538 O O . ALA B 1 178 ? -6.855 -35.75 7.133 1 94.56 178 ALA B O 1
ATOM 3539 N N . ASP B 1 179 ? -6.738 -37.875 6.582 1 95.31 179 ASP B N 1
ATOM 3540 C CA . ASP B 1 179 ? -5.383 -37.719 6.066 1 95.31 179 ASP B CA 1
ATOM 3541 C C . ASP B 1 179 ? -5.367 -36.75 4.863 1 95.31 179 ASP B C 1
ATOM 3543 O O . ASP B 1 179 ? -4.488 -35.906 4.754 1 95.31 179 ASP B O 1
ATOM 3547 N N . ALA B 1 180 ? -6.266 -36.938 3.975 1 94.56 180 ALA B N 1
ATOM 3548 C CA . ALA B 1 180 ? -6.371 -36.094 2.797 1 94.56 180 ALA B CA 1
ATOM 3549 C C . ALA B 1 180 ? -6.688 -34.656 3.191 1 94.56 180 ALA B C 1
ATOM 3551 O O . ALA B 1 180 ? -6.172 -33.719 2.586 1 94.56 180 ALA B O 1
ATOM 3552 N N . LEU B 1 181 ? -7.461 -34.562 4.184 1 96.12 181 LEU B N 1
ATOM 3553 C CA . LEU B 1 181 ? -7.824 -33.219 4.672 1 96.12 181 LEU B CA 1
ATOM 3554 C C . LEU B 1 181 ? -6.625 -32.531 5.312 1 96.12 181 LEU B C 1
ATOM 3556 O O . LEU B 1 181 ? -6.441 -31.328 5.152 1 96.12 181 LEU B O 1
ATOM 3560 N N . ASP B 1 182 ? -5.914 -33.281 6.031 1 96.44 182 ASP B N 1
ATOM 3561 C CA . ASP B 1 182 ? -4.707 -32.719 6.645 1 96.44 182 ASP B CA 1
ATOM 3562 C C . ASP B 1 182 ? -3.715 -32.25 5.586 1 96.44 182 ASP B C 1
ATOM 3564 O O . ASP B 1 182 ? -3.139 -31.172 5.699 1 96.44 182 ASP B O 1
ATOM 3568 N N . ARG B 1 183 ? -3.518 -33.031 4.586 1 96.25 183 ARG B N 1
ATOM 3569 C CA . ARG B 1 183 ? -2.629 -32.656 3.488 1 96.25 183 ARG B CA 1
ATOM 3570 C C . ARG B 1 183 ? -3.145 -31.438 2.752 1 96.25 183 ARG B C 1
ATOM 3572 O O . ARG B 1 183 ? -2.365 -30.562 2.373 1 96.25 183 ARG B O 1
ATOM 3579 N N . ALA B 1 184 ? -4.438 -31.438 2.533 1 97.06 184 ALA B N 1
ATOM 3580 C CA . ALA B 1 184 ? -5.051 -30.297 1.854 1 97.06 184 ALA B CA 1
ATOM 3581 C C . ALA B 1 184 ? -4.871 -29.016 2.662 1 97.06 184 ALA B C 1
ATOM 3583 O O . ALA B 1 184 ? -4.566 -27.969 2.104 1 97.06 184 ALA B O 1
ATOM 3584 N N . THR B 1 185 ? -5.012 -29.141 3.916 1 95.38 185 THR B N 1
ATOM 3585 C CA . THR B 1 185 ? -4.832 -27.984 4.789 1 95.38 185 THR B CA 1
ATOM 3586 C C . THR B 1 185 ? -3.379 -27.516 4.77 1 95.38 185 THR B C 1
ATOM 3588 O O . THR B 1 185 ? -3.111 -26.312 4.812 1 95.38 185 THR B O 1
ATOM 3591 N N . ALA B 1 186 ? -2.461 -28.438 4.656 1 96.31 186 ALA B N 1
ATOM 3592 C CA . ALA B 1 186 ? -1.032 -28.141 4.672 1 96.31 186 ALA B CA 1
ATOM 3593 C C . ALA B 1 186 ? -0.603 -27.422 3.393 1 96.31 186 ALA B C 1
ATOM 3595 O O . ALA B 1 186 ? 0.509 -26.891 3.311 1 96.31 186 ALA B O 1
ATOM 3596 N N . ALA B 1 187 ? -1.538 -27.328 2.42 1 96.5 187 ALA B N 1
ATOM 3597 C CA . ALA B 1 187 ? -1.245 -26.625 1.174 1 96.5 187 ALA B CA 1
ATOM 3598 C C . ALA B 1 187 ? -0.896 -25.172 1.438 1 96.5 187 ALA B C 1
ATOM 3600 O O . ALA B 1 187 ? -0.125 -24.562 0.69 1 96.5 187 ALA B O 1
ATOM 3601 N N . PHE B 1 188 ? -1.333 -24.594 2.543 1 95 188 PHE B N 1
ATOM 3602 C CA . PHE B 1 188 ? -1.05 -23.219 2.906 1 95 188 PHE B CA 1
ATOM 3603 C C . PHE B 1 188 ? 0.439 -23.016 3.158 1 95 188 PHE B C 1
ATOM 3605 O O . PHE B 1 188 ? 0.953 -21.906 3.025 1 95 188 PHE B O 1
ATOM 3612 N N . ASP B 1 189 ? 1.145 -24.078 3.471 1 95.5 189 ASP B N 1
ATOM 3613 C CA . ASP B 1 189 ? 2.576 -23.984 3.744 1 95.5 189 ASP B CA 1
ATOM 3614 C C . ASP B 1 189 ? 3.371 -23.781 2.457 1 95.5 189 ASP B C 1
ATOM 3616 O O . ASP B 1 189 ? 4.551 -23.438 2.498 1 95.5 189 ASP B O 1
ATOM 3620 N N . ASP B 1 190 ? 2.68 -23.953 1.33 1 97.25 190 ASP B N 1
ATOM 3621 C CA . ASP B 1 190 ? 3.379 -23.938 0.049 1 97.25 190 ASP B CA 1
ATOM 3622 C C . ASP B 1 190 ? 2.959 -22.734 -0.794 1 97.25 190 ASP B C 1
ATOM 3624 O O . ASP B 1 190 ? 3.127 -22.734 -2.016 1 97.25 190 ASP B O 1
ATOM 3628 N N . LEU B 1 191 ? 2.521 -21.703 -0.189 1 97.31 191 LEU B N 1
ATOM 3629 C CA . LEU B 1 191 ? 1.95 -20.578 -0.917 1 97.31 191 LEU B CA 1
ATOM 3630 C C . LEU B 1 191 ? 3.047 -19.688 -1.494 1 97.31 191 LEU B C 1
ATOM 3632 O O . LEU B 1 191 ? 2.828 -18.984 -2.484 1 97.31 191 LEU B O 1
ATOM 3636 N N . SER B 1 192 ? 4.223 -19.672 -0.906 1 98.44 192 SER B N 1
ATOM 3637 C CA . SER B 1 192 ? 5.297 -18.781 -1.351 1 98.44 192 SER B CA 1
ATOM 3638 C C . SER B 1 192 ? 6.004 -19.359 -2.576 1 98.44 192 SER B C 1
ATOM 3640 O O . SER B 1 192 ? 6.242 -20.562 -2.66 1 98.44 192 SER B O 1
ATOM 3642 N N . VAL B 1 193 ? 6.406 -18.469 -3.475 1 98.75 193 VAL B N 1
ATOM 3643 C CA . VAL B 1 193 ? 7.176 -18.875 -4.641 1 98.75 193 VAL B CA 1
ATOM 3644 C C . VAL B 1 193 ? 8.562 -18.234 -4.602 1 98.75 193 VAL B C 1
ATOM 3646 O O . VAL B 1 193 ? 9.266 -18.219 -5.613 1 98.75 193 VAL B O 1
ATOM 3649 N N . MET B 1 194 ? 8.961 -17.672 -3.471 1 98.56 194 MET B N 1
ATOM 3650 C CA . MET B 1 194 ? 10.234 -16.969 -3.346 1 98.56 194 MET B CA 1
ATOM 3651 C C . MET B 1 194 ? 11.406 -17.875 -3.695 1 98.56 194 MET B C 1
ATOM 3653 O O . MET B 1 194 ? 12.289 -17.5 -4.457 1 98.56 194 MET B O 1
ATOM 3657 N N . PRO B 1 195 ? 11.445 -19.172 -3.221 1 98.38 195 PRO B N 1
ATOM 3658 C CA . PRO B 1 195 ? 12.57 -20.031 -3.598 1 98.38 195 PRO B CA 1
ATOM 3659 C C . PRO B 1 195 ? 12.594 -20.344 -5.09 1 98.38 195 PRO B C 1
ATOM 3661 O O . PRO B 1 195 ? 13.656 -20.344 -5.711 1 98.38 195 PRO B O 1
ATOM 3664 N N . GLU B 1 196 ? 11.445 -20.625 -5.68 1 98.75 196 GLU B N 1
ATOM 3665 C CA . GLU B 1 196 ? 11.336 -20.891 -7.113 1 98.75 196 GLU B CA 1
ATOM 3666 C C . GLU B 1 196 ? 11.867 -19.719 -7.934 1 98.75 196 GLU B C 1
ATOM 3668 O O . GLU B 1 196 ? 12.656 -19.922 -8.867 1 98.75 196 GLU B O 1
ATOM 3673 N N . ALA B 1 197 ? 11.406 -18.531 -7.566 1 98.75 197 ALA B N 1
ATOM 3674 C CA . ALA B 1 197 ? 11.789 -17.312 -8.289 1 98.75 197 ALA B CA 1
ATOM 3675 C C . ALA B 1 197 ? 13.289 -17.062 -8.188 1 98.75 197 ALA B C 1
ATOM 3677 O O . ALA B 1 197 ? 13.922 -16.641 -9.156 1 98.75 197 ALA B O 1
ATOM 3678 N N . ALA B 1 198 ? 13.852 -17.312 -7.004 1 98.25 198 ALA B N 1
ATOM 3679 C CA . ALA B 1 198 ? 15.281 -17.125 -6.809 1 98.25 198 ALA B CA 1
ATOM 3680 C C . ALA B 1 198 ? 16.094 -18.016 -7.742 1 98.25 198 ALA B C 1
ATOM 3682 O O . ALA B 1 198 ? 17.109 -17.609 -8.289 1 98.25 198 ALA B O 1
ATOM 3683 N N . VAL B 1 199 ? 15.625 -19.219 -7.941 1 98.5 199 VAL B N 1
ATOM 3684 C CA . VAL B 1 199 ? 16.312 -20.188 -8.797 1 98.5 199 VAL B CA 1
ATOM 3685 C C . VAL B 1 199 ? 16.172 -19.781 -10.258 1 98.5 199 VAL B C 1
ATOM 3687 O O . VAL B 1 199 ? 17.125 -19.875 -11.031 1 98.5 199 VAL B O 1
ATOM 3690 N N . LEU B 1 200 ? 15.039 -19.266 -10.664 1 98.75 200 LEU B N 1
ATOM 3691 C CA . LEU B 1 200 ? 14.711 -19.109 -12.078 1 98.75 200 LEU B CA 1
ATOM 3692 C C . LEU B 1 200 ? 15.062 -17.719 -12.57 1 98.75 200 LEU B C 1
ATOM 3694 O O . LEU B 1 200 ? 15.289 -17.516 -13.766 1 98.75 200 LEU B O 1
ATOM 3698 N N . ALA B 1 201 ? 15.094 -16.703 -11.703 1 98.12 201 ALA B N 1
ATOM 3699 C CA . ALA B 1 201 ? 15.219 -15.289 -12.062 1 98.12 201 ALA B CA 1
ATOM 3700 C C . ALA B 1 201 ? 16.453 -15.055 -12.93 1 98.12 201 ALA B C 1
ATOM 3702 O O . ALA B 1 201 ? 16.406 -14.273 -13.883 1 98.12 201 ALA B O 1
ATOM 3703 N N . PRO B 1 202 ? 17.578 -15.781 -12.711 1 97.19 202 PRO B N 1
ATOM 3704 C CA . PRO B 1 202 ? 18.781 -15.508 -13.508 1 97.19 202 PRO B CA 1
ATOM 3705 C C . PRO B 1 202 ? 18.609 -15.891 -14.977 1 97.19 202 PRO B C 1
ATOM 3707 O O . PRO B 1 202 ? 19.297 -15.359 -15.844 1 97.19 202 PRO B O 1
ATOM 3710 N N . THR B 1 203 ? 17.609 -16.781 -15.281 1 97.5 203 THR B N 1
ATOM 3711 C CA . THR B 1 203 ? 17.609 -17.312 -16.641 1 97.5 203 THR B CA 1
ATOM 3712 C C . THR B 1 203 ? 16.219 -17.188 -17.266 1 97.5 203 THR B C 1
ATOM 3714 O O . THR B 1 203 ? 16.078 -17.266 -18.5 1 97.5 203 THR B O 1
ATOM 3717 N N . ALA B 1 204 ? 15.188 -16.984 -16.516 1 98.62 204 ALA B N 1
ATOM 3718 C CA . ALA B 1 204 ? 13.82 -16.969 -17.031 1 98.62 204 ALA B CA 1
ATOM 3719 C C . ALA B 1 204 ? 13.602 -15.789 -17.969 1 98.62 204 ALA B C 1
ATOM 3721 O O . ALA B 1 204 ? 14.094 -14.688 -17.719 1 98.62 204 ALA B O 1
ATOM 3722 N N . THR B 1 205 ? 12.883 -16.016 -19.016 1 98.69 205 THR B N 1
ATOM 3723 C CA . THR B 1 205 ? 12.492 -14.945 -19.922 1 98.69 205 THR B CA 1
ATOM 3724 C C . THR B 1 205 ? 11.242 -14.234 -19.406 1 98.69 205 THR B C 1
ATOM 3726 O O . THR B 1 205 ? 11.047 -13.047 -19.672 1 98.69 205 THR B O 1
ATOM 3729 N N . ALA B 1 206 ? 10.43 -14.945 -18.766 1 98.44 206 ALA B N 1
ATOM 3730 C CA . ALA B 1 206 ? 9.234 -14.414 -18.109 1 98.44 206 ALA B CA 1
ATOM 3731 C C . ALA B 1 206 ? 8.891 -15.219 -16.859 1 98.44 206 ALA B C 1
ATOM 3733 O O . ALA B 1 206 ? 9.195 -16.406 -16.781 1 98.44 206 ALA B O 1
ATOM 3734 N N . MET B 1 207 ? 8.312 -14.602 -15.93 1 98.69 207 MET B N 1
ATOM 3735 C CA . MET B 1 207 ? 7.742 -15.258 -14.758 1 98.69 207 MET B CA 1
ATOM 3736 C C . MET B 1 207 ? 6.41 -14.625 -14.367 1 98.69 207 MET B C 1
ATOM 3738 O O . MET B 1 207 ? 6.18 -13.445 -14.633 1 98.69 207 MET B O 1
ATOM 3742 N N . HIS B 1 208 ? 5.555 -15.367 -13.781 1 98.25 208 HIS B N 1
ATOM 3743 C CA . HIS B 1 208 ? 4.254 -14.914 -13.305 1 98.25 208 HIS B CA 1
ATOM 3744 C C . HIS B 1 208 ? 3.697 -15.859 -12.242 1 98.25 208 HIS B C 1
ATOM 3746 O O . HIS B 1 208 ? 3.803 -17.078 -12.383 1 98.25 208 HIS B O 1
ATOM 3752 N N . ASP B 1 209 ? 3.223 -15.336 -11.203 1 97.88 209 ASP B N 1
ATOM 3753 C CA . ASP B 1 209 ? 2.566 -16.156 -10.195 1 97.88 209 ASP B CA 1
ATOM 3754 C C . ASP B 1 209 ? 1.048 -16.109 -10.344 1 97.88 209 ASP B C 1
ATOM 3756 O O . ASP B 1 209 ? 0.424 -15.086 -10.031 1 97.88 209 ASP B O 1
ATOM 3760 N N . PRO B 1 210 ? 0.438 -17.203 -10.711 1 95.94 210 PRO B N 1
ATOM 3761 C CA . PRO B 1 210 ? -1.02 -17.234 -10.859 1 95.94 210 PRO B CA 1
ATOM 3762 C C . PRO B 1 210 ? -1.748 -17.016 -9.531 1 95.94 210 PRO B C 1
ATOM 3764 O O . PRO B 1 210 ? -1.312 -17.516 -8.492 1 95.94 210 PRO B O 1
ATOM 3767 N N . THR B 1 211 ? -2.777 -16.234 -9.531 1 93.19 211 THR B N 1
ATOM 3768 C CA . THR B 1 211 ? -3.65 -16.016 -8.383 1 93.19 211 THR B CA 1
ATOM 3769 C C . THR B 1 211 ? -5.098 -16.344 -8.734 1 93.19 211 THR B C 1
ATOM 3771 O O . THR B 1 211 ? -5.445 -17.516 -8.914 1 93.19 211 THR B O 1
ATOM 3774 N N . GLU B 1 212 ? -5.938 -15.352 -8.891 1 91.38 212 GLU B N 1
ATOM 3775 C CA . GLU B 1 212 ? -7.324 -15.586 -9.289 1 91.38 212 GLU B CA 1
ATOM 3776 C C . GLU B 1 212 ? -7.402 -16.125 -10.711 1 91.38 212 GLU B C 1
ATOM 3778 O O . GLU B 1 212 ? -6.711 -15.648 -11.609 1 91.38 212 GLU B O 1
ATOM 3783 N N . GLY B 1 213 ? -8.195 -17.109 -10.891 1 94.75 213 GLY B N 1
ATOM 3784 C CA . GLY B 1 213 ? -8.336 -17.75 -12.188 1 94.75 213 GLY B CA 1
ATOM 3785 C C . GLY B 1 213 ? -7.34 -18.859 -12.414 1 94.75 213 GLY B C 1
ATOM 3786 O O . GLY B 1 213 ? -7.441 -19.609 -13.398 1 94.75 213 GLY B O 1
ATOM 3787 N N . GLY B 1 214 ? -6.363 -18.984 -11.492 1 97.06 214 GLY B N 1
ATOM 3788 C CA . GLY B 1 214 ? -5.457 -20.109 -11.438 1 97.06 214 GLY B CA 1
ATOM 3789 C C . GLY B 1 214 ? -4.406 -20.094 -12.531 1 97.06 214 GLY B C 1
ATOM 3790 O O . GLY B 1 214 ? -4.078 -19.031 -13.062 1 97.06 214 GLY B O 1
ATOM 3791 N N . VAL B 1 215 ? -3.893 -21.297 -12.781 1 98.38 215 VAL B N 1
ATOM 3792 C CA . VAL B 1 215 ? -2.816 -21.469 -13.75 1 98.38 215 VAL B CA 1
ATOM 3793 C C . VAL B 1 215 ? -3.281 -21 -15.133 1 98.38 215 VAL B C 1
ATOM 3795 O O . VAL B 1 215 ? -2.527 -20.359 -15.859 1 98.38 215 VAL B O 1
ATOM 3798 N N . LEU B 1 216 ? -4.516 -21.281 -15.461 1 98.12 216 LEU B N 1
ATOM 3799 C CA . LEU B 1 216 ? -5.02 -20.891 -16.766 1 98.12 216 LEU B CA 1
ATOM 3800 C C . LEU B 1 216 ? -5.02 -19.375 -16.922 1 98.12 216 LEU B C 1
ATOM 3802 O O . LEU B 1 216 ? -4.547 -18.859 -17.938 1 98.12 216 LEU B O 1
ATOM 3806 N N . GLU B 1 217 ? -5.539 -18.688 -15.969 1 96.31 217 GLU B N 1
ATOM 3807 C CA . GLU B 1 217 ? -5.535 -17.219 -16.031 1 96.31 217 GLU B CA 1
ATOM 3808 C C . GLU B 1 217 ? -4.113 -16.672 -16.078 1 96.31 217 GLU B C 1
ATOM 3810 O O . GLU B 1 217 ? -3.838 -15.719 -16.812 1 96.31 217 GLU B O 1
ATOM 3815 N N . GLY B 1 218 ? -3.229 -17.234 -15.266 1 97 218 GLY B N 1
ATOM 3816 C CA . GLY B 1 218 ? -1.833 -16.828 -15.312 1 97 218 GLY B CA 1
ATOM 3817 C C . GLY B 1 218 ? -1.223 -16.953 -16.703 1 97 218 GLY B C 1
ATOM 3818 O O . GLY B 1 218 ? -0.514 -16.062 -17.156 1 97 218 GLY B O 1
ATOM 3819 N N . LEU B 1 219 ? -1.526 -18.031 -17.344 1 98.38 219 LEU B N 1
ATOM 3820 C CA . LEU B 1 219 ? -1.037 -18.266 -18.703 1 98.38 219 LEU B CA 1
ATOM 3821 C C . LEU B 1 219 ? -1.621 -17.234 -19.656 1 98.38 219 LEU B C 1
ATOM 3823 O O . LEU B 1 219 ? -0.915 -16.719 -20.531 1 98.38 219 LEU B O 1
ATOM 3827 N N . ILE B 1 220 ? -2.865 -16.938 -19.516 1 96.69 220 ILE B N 1
ATOM 3828 C CA . ILE B 1 220 ? -3.521 -15.953 -20.375 1 96.69 220 ILE B CA 1
ATOM 3829 C C . ILE B 1 220 ? -2.859 -14.594 -20.219 1 96.69 220 ILE B C 1
ATOM 3831 O O . ILE B 1 220 ? -2.562 -13.914 -21.203 1 96.69 220 ILE B O 1
ATOM 3835 N N . GLU B 1 221 ? -2.602 -14.266 -19 1 95.31 221 GLU B N 1
ATOM 3836 C CA . GLU B 1 221 ? -1.96 -12.984 -18.719 1 95.31 221 GLU B CA 1
ATOM 3837 C C . GLU B 1 221 ? -0.567 -12.914 -19.328 1 95.31 221 GLU B C 1
ATOM 3839 O O . GLU B 1 221 ? -0.178 -11.883 -19.891 1 95.31 221 GLU B O 1
ATOM 3844 N N . MET B 1 222 ? 0.162 -13.992 -19.234 1 97.19 222 MET B N 1
ATOM 3845 C CA . MET B 1 222 ? 1.491 -14.047 -19.844 1 97.19 222 MET B CA 1
ATOM 3846 C C . MET B 1 222 ? 1.404 -13.93 -21.359 1 97.19 222 MET B C 1
ATOM 3848 O O . MET B 1 222 ? 2.197 -13.219 -21.969 1 97.19 222 MET B O 1
ATOM 3852 N N . ALA B 1 223 ? 0.447 -14.602 -21.938 1 97.44 223 ALA B N 1
ATOM 3853 C CA . ALA B 1 223 ? 0.262 -14.562 -23.391 1 97.44 223 ALA B CA 1
ATOM 3854 C C . ALA B 1 223 ? -0.055 -13.148 -23.859 1 97.44 223 ALA B C 1
ATOM 3856 O O . ALA B 1 223 ? 0.538 -12.664 -24.828 1 97.44 223 ALA B O 1
ATOM 3857 N N . LEU B 1 224 ? -0.938 -12.547 -23.188 1 93.56 224 LEU B N 1
ATOM 3858 C CA . LEU B 1 224 ? -1.361 -11.195 -23.531 1 93.56 224 LEU B CA 1
ATOM 3859 C C . LEU B 1 224 ? -0.216 -10.203 -23.359 1 93.56 224 LEU B C 1
ATOM 3861 O O . LEU B 1 224 ? 0.024 -9.367 -24.234 1 93.56 224 LEU B O 1
ATOM 3865 N N . ALA B 1 225 ? 0.475 -10.352 -22.312 1 92.94 225 ALA B N 1
ATOM 3866 C CA . ALA B 1 225 ? 1.582 -9.438 -22.031 1 92.94 225 ALA B CA 1
ATOM 3867 C C . ALA B 1 225 ? 2.701 -9.602 -23.047 1 92.94 225 ALA B C 1
ATOM 3869 O O . ALA B 1 225 ? 3.332 -8.617 -23.453 1 92.94 225 ALA B O 1
ATOM 3870 N N . GLY B 1 226 ? 2.951 -10.789 -23.469 1 95 226 GLY B N 1
ATOM 3871 C CA . GLY B 1 226 ? 4.059 -11.062 -24.359 1 95 226 GLY B CA 1
ATOM 3872 C C . GLY B 1 226 ? 3.674 -10.977 -25.828 1 95 226 GLY B C 1
ATOM 3873 O O . GLY B 1 226 ? 4.543 -10.938 -26.703 1 95 226 GLY B O 1
ATOM 3874 N N . GLY B 1 227 ? 2.402 -10.938 -26.062 1 95.88 227 GLY B N 1
ATOM 3875 C CA . GLY B 1 227 ? 1.95 -10.969 -27.438 1 95.88 227 GLY B CA 1
ATOM 3876 C C . GLY B 1 227 ? 2.281 -12.266 -28.156 1 95.88 227 GLY B C 1
ATOM 3877 O O . GLY B 1 227 ? 2.758 -12.25 -29.297 1 95.88 227 GLY B O 1
ATOM 3878 N N . VAL B 1 228 ? 2.053 -13.383 -27.484 1 98.12 228 VAL B N 1
ATOM 3879 C CA . VAL B 1 228 ? 2.449 -14.688 -28.016 1 98.12 228 VAL B CA 1
ATOM 3880 C C . VAL B 1 228 ? 1.348 -15.711 -27.75 1 98.12 228 VAL B C 1
ATOM 3882 O O . VAL B 1 228 ? 0.382 -15.422 -27.031 1 98.12 228 VAL B O 1
ATOM 3885 N N . THR B 1 229 ? 1.478 -16.844 -28.344 1 98.69 229 THR B N 1
ATOM 3886 C CA . THR B 1 229 ? 0.63 -17.984 -28.031 1 98.69 229 THR B CA 1
ATOM 3887 C C . THR B 1 229 ? 1.362 -18.984 -27.141 1 98.69 229 THR B C 1
ATOM 3889 O O . THR B 1 229 ? 2.502 -19.359 -27.422 1 98.69 229 THR B O 1
ATOM 3892 N N . LEU B 1 230 ? 0.755 -19.344 -26.078 1 98.88 230 LEU B N 1
ATOM 3893 C CA . LEU B 1 230 ? 1.279 -20.391 -25.203 1 98.88 230 LEU B CA 1
ATOM 3894 C C . LEU B 1 230 ? 0.6 -21.719 -25.5 1 98.88 230 LEU B C 1
ATOM 3896 O O . LEU B 1 230 ? -0.589 -21.891 -25.219 1 98.88 230 LEU B O 1
ATOM 3900 N N . ALA B 1 231 ? 1.323 -22.609 -26.078 1 98.88 231 ALA B N 1
ATOM 3901 C CA . ALA B 1 231 ? 0.831 -23.969 -26.297 1 98.88 231 ALA B CA 1
ATOM 3902 C C . ALA B 1 231 ? 1.118 -24.875 -25.109 1 98.88 231 ALA B C 1
ATOM 3904 O O . ALA B 1 231 ? 2.275 -25.203 -24.828 1 98.88 231 ALA B O 1
ATOM 3905 N N . VAL B 1 232 ? 0.035 -25.328 -24.453 1 98.81 232 VAL B N 1
ATOM 3906 C CA . VAL B 1 232 ? 0.18 -26.016 -23.172 1 98.81 232 VAL B CA 1
ATOM 3907 C C . VAL B 1 232 ? -0.43 -27.406 -23.266 1 98.81 232 VAL B C 1
ATOM 3909 O O . VAL B 1 232 ? -1.527 -27.578 -23.797 1 98.81 232 VAL B O 1
ATOM 3912 N N . ASP B 1 233 ? 0.269 -28.422 -22.781 1 98.56 233 ASP B N 1
ATOM 3913 C CA . ASP B 1 233 ? -0.273 -29.766 -22.594 1 98.56 233 ASP B CA 1
ATOM 3914 C C . ASP B 1 233 ? -0.998 -29.875 -21.25 1 98.56 233 ASP B C 1
ATOM 3916 O O . ASP B 1 233 ? -0.36 -29.969 -20.203 1 98.56 233 ASP B O 1
ATOM 3920 N N . ARG B 1 234 ? -2.273 -29.922 -21.359 1 97.75 234 ARG B N 1
ATOM 3921 C CA . ARG B 1 234 ? -3.084 -29.938 -20.141 1 97.75 234 ARG B CA 1
ATOM 3922 C C . ARG B 1 234 ? -2.689 -31.109 -19.234 1 97.75 234 ARG B C 1
ATOM 3924 O O . ARG B 1 234 ? -2.688 -30.969 -18.016 1 97.75 234 ARG B O 1
ATOM 3931 N N . ASP B 1 235 ? -2.379 -32.25 -19.828 1 97.19 235 ASP B N 1
ATOM 3932 C CA . ASP B 1 235 ? -2.059 -33.438 -19.062 1 97.19 235 ASP B CA 1
ATOM 3933 C C . ASP B 1 235 ? -0.708 -33.312 -18.359 1 97.19 235 ASP B C 1
ATOM 3935 O O . ASP B 1 235 ? -0.416 -34.031 -17.406 1 97.19 235 ASP B O 1
ATOM 3939 N N . ALA B 1 236 ? 0.09 -32.406 -18.828 1 98.06 236 ALA B N 1
ATOM 3940 C CA . ALA B 1 236 ? 1.404 -32.188 -18.234 1 98.06 236 ALA B CA 1
ATOM 3941 C C . ALA B 1 236 ? 1.305 -31.297 -17 1 98.06 236 ALA B C 1
ATOM 3943 O O . ALA B 1 236 ? 2.234 -31.234 -16.188 1 98.06 236 ALA B O 1
ATOM 3944 N N . VAL B 1 237 ? 0.213 -30.562 -16.828 1 98.5 237 VAL B N 1
ATOM 3945 C CA . VAL B 1 237 ? 0.047 -29.688 -15.68 1 98.5 237 VAL B CA 1
ATOM 3946 C C . VAL B 1 237 ? -0.103 -30.516 -14.414 1 98.5 237 VAL B C 1
ATOM 3948 O O . VAL B 1 237 ? -1.07 -31.266 -14.266 1 98.5 237 VAL B O 1
ATOM 3951 N N . HIS B 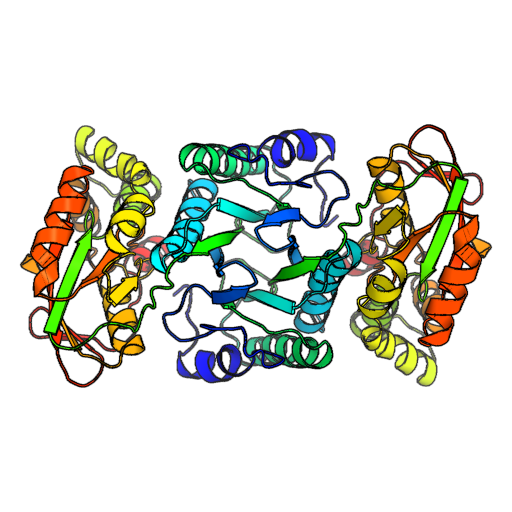1 238 ? 0.825 -30.375 -13.57 1 98.12 238 HIS B N 1
ATOM 3952 C CA . HIS B 1 238 ? 0.81 -31.141 -12.328 1 98.12 238 HIS B CA 1
ATOM 3953 C C . HIS B 1 238 ? -0.328 -30.688 -11.422 1 98.12 238 HIS B C 1
ATOM 3955 O O . HIS B 1 238 ? -0.545 -29.484 -11.234 1 98.12 238 HIS B O 1
ATOM 3961 N N . VAL B 1 239 ? -1.081 -31.594 -10.938 1 98.56 239 VAL B N 1
ATOM 3962 C CA . VAL B 1 239 ? -2.102 -31.406 -9.914 1 98.56 239 VAL B CA 1
ATOM 3963 C C . VAL B 1 239 ? -1.891 -32.406 -8.781 1 98.56 239 VAL B C 1
ATOM 3965 O O . VAL B 1 239 ? -1.947 -33.625 -9.008 1 98.56 239 VAL B O 1
ATOM 3968 N N . ARG B 1 240 ? -1.62 -31.922 -7.605 1 97.81 240 ARG B N 1
ATOM 3969 C CA . ARG B 1 240 ? -1.398 -32.812 -6.461 1 97.81 240 ARG B CA 1
ATOM 3970 C C . ARG B 1 240 ? -2.637 -33.656 -6.172 1 97.81 240 ARG B C 1
ATOM 3972 O O . ARG B 1 240 ? -3.756 -33.25 -6.492 1 97.81 240 ARG B O 1
ATOM 3979 N N . GLU B 1 241 ? -2.432 -34.75 -5.512 1 97.12 241 GLU B N 1
ATOM 3980 C CA . GLU B 1 241 ? -3.514 -35.688 -5.223 1 97.12 241 GLU B CA 1
ATOM 3981 C C . GLU B 1 241 ? -4.594 -35.031 -4.363 1 97.12 241 GLU B C 1
ATOM 3983 O O . GLU B 1 241 ? -5.785 -35.156 -4.652 1 97.12 241 GLU B O 1
ATOM 3988 N N . GLU B 1 242 ? -4.172 -34.375 -3.332 1 97.19 242 GLU B N 1
ATOM 3989 C CA . GLU B 1 242 ? -5.129 -33.719 -2.441 1 97.19 242 GLU B CA 1
ATOM 3990 C C . GLU B 1 242 ? -5.883 -32.625 -3.156 1 97.19 242 GLU B C 1
ATOM 3992 O O . GLU B 1 242 ? -7.047 -32.344 -2.857 1 97.19 242 GLU B O 1
ATOM 3997 N N . THR B 1 243 ? -5.203 -31.922 -4.117 1 98 243 THR B N 1
ATOM 3998 C CA . THR B 1 243 ? -5.855 -30.891 -4.91 1 98 243 THR B CA 1
ATOM 3999 C C . THR B 1 243 ? -6.922 -31.5 -5.82 1 98 243 THR B C 1
ATOM 4001 O O . THR B 1 243 ? -8.039 -30.984 -5.895 1 98 243 THR B O 1
ATOM 4004 N N . ARG B 1 244 ? -6.543 -32.531 -6.473 1 97.62 244 ARG B N 1
ATOM 4005 C CA . ARG B 1 244 ? -7.488 -33.25 -7.336 1 97.62 244 ARG B CA 1
ATOM 4006 C C . ARG B 1 244 ? -8.719 -33.688 -6.555 1 97.62 244 ARG B C 1
ATOM 4008 O O . ARG B 1 244 ? -9.852 -33.5 -7.004 1 97.62 244 ARG B O 1
ATOM 4015 N N . ALA B 1 245 ? -8.5 -34.281 -5.445 1 97.38 245 ALA B N 1
ATOM 4016 C CA . ALA B 1 245 ? -9.586 -34.781 -4.617 1 97.38 245 ALA B CA 1
ATOM 4017 C C . ALA B 1 245 ? -10.492 -33.656 -4.137 1 97.38 245 ALA B C 1
ATOM 4019 O O . ALA B 1 245 ? -11.719 -33.75 -4.215 1 97.38 245 ALA B O 1
ATOM 4020 N N . ALA B 1 246 ? -9.891 -32.625 -3.621 1 97.62 246 ALA B N 1
ATOM 4021 C CA . ALA B 1 246 ? -10.656 -31.5 -3.084 1 97.62 246 ALA B CA 1
ATOM 4022 C C . ALA B 1 246 ? -11.477 -30.812 -4.18 1 97.62 246 ALA B C 1
ATOM 4024 O O . ALA B 1 246 ? -12.656 -30.531 -3.99 1 97.62 246 ALA B O 1
ATOM 4025 N N . CYS B 1 247 ? -10.844 -30.562 -5.297 1 97.75 247 CYS B N 1
ATOM 4026 C CA . CYS B 1 247 ? -11.531 -29.906 -6.406 1 97.75 247 CYS B CA 1
ATOM 4027 C C . CYS B 1 247 ? -12.656 -30.781 -6.945 1 97.75 247 CYS B C 1
ATOM 4029 O O . CYS B 1 247 ? -13.742 -30.281 -7.25 1 97.75 247 CYS B O 1
ATOM 4031 N N . ALA B 1 248 ? -12.406 -32.031 -7.074 1 97.31 248 ALA B N 1
ATOM 4032 C CA . ALA B 1 248 ? -13.422 -32.969 -7.562 1 97.31 248 ALA B CA 1
ATOM 4033 C C . ALA B 1 248 ? -14.633 -32.969 -6.641 1 97.31 248 ALA B C 1
ATOM 4035 O O . ALA B 1 248 ? -15.773 -33.062 -7.109 1 97.31 248 ALA B O 1
ATOM 4036 N N . ALA B 1 249 ? -14.406 -32.906 -5.379 1 96.44 249 ALA B N 1
ATOM 4037 C CA . ALA B 1 249 ? -15.469 -32.969 -4.379 1 96.44 249 ALA B CA 1
ATOM 4038 C C . ALA B 1 249 ? -16.469 -31.812 -4.559 1 96.44 249 ALA B C 1
ATOM 4040 O O . ALA B 1 249 ? -17.641 -31.953 -4.223 1 96.44 249 ALA B O 1
ATOM 4041 N N . VAL B 1 250 ? -15.969 -30.734 -5.086 1 96.31 250 VAL B N 1
ATOM 4042 C CA . VAL B 1 250 ? -16.859 -29.578 -5.195 1 96.31 250 VAL B CA 1
ATOM 4043 C C . VAL B 1 250 ? -17.094 -29.234 -6.664 1 96.31 250 VAL B C 1
ATOM 4045 O O . VAL B 1 250 ? -17.719 -28.234 -6.984 1 96.31 250 VAL B O 1
ATOM 4048 N N . GLY B 1 251 ? -16.531 -29.953 -7.574 1 96.69 251 GLY B N 1
ATOM 4049 C CA . GLY B 1 251 ? -16.812 -29.859 -9 1 96.69 251 GLY B CA 1
ATOM 4050 C C . GLY B 1 251 ? -16.156 -28.656 -9.656 1 96.69 251 GLY B C 1
ATOM 4051 O O . GLY B 1 251 ? -16.766 -27.984 -10.492 1 96.69 251 GLY B O 1
ATOM 4052 N N . VAL B 1 252 ? -14.938 -28.375 -9.266 1 97.25 252 VAL B N 1
ATOM 4053 C CA . VAL B 1 252 ? -14.242 -27.25 -9.891 1 97.25 252 VAL B CA 1
ATOM 4054 C C . VAL B 1 252 ? -12.992 -27.75 -10.609 1 97.25 252 VAL B C 1
ATOM 4056 O O . VAL B 1 252 ? -12.516 -28.859 -10.336 1 97.25 252 VAL B O 1
ATOM 4059 N N . ASP B 1 253 ? -12.539 -27.016 -11.617 1 97.94 253 ASP B N 1
ATOM 4060 C CA . ASP B 1 253 ? -11.336 -27.312 -12.383 1 97.94 253 ASP B CA 1
ATOM 4061 C C . ASP B 1 253 ? -10.086 -26.781 -11.688 1 97.94 253 ASP B C 1
ATOM 4063 O O . ASP B 1 253 ? -9.938 -25.562 -11.523 1 97.94 253 ASP B O 1
ATOM 4067 N N . PRO B 1 254 ? -9.133 -27.672 -11.32 1 98.31 254 PRO B N 1
ATOM 4068 C CA . PRO B 1 254 ? -7.941 -27.234 -10.586 1 98.31 254 PRO B CA 1
ATOM 4069 C C . PRO B 1 254 ? -7.148 -26.172 -11.344 1 98.31 254 PRO B C 1
ATOM 4071 O O . PRO B 1 254 ? -6.355 -25.438 -10.742 1 98.31 254 PRO B O 1
ATOM 4074 N N . LEU B 1 255 ? -7.297 -26.016 -12.656 1 98.31 255 LEU B N 1
ATOM 4075 C CA . LEU B 1 255 ? -6.555 -25.047 -13.445 1 98.31 255 LEU B CA 1
ATOM 4076 C C . LEU B 1 255 ? -7.25 -23.688 -13.43 1 98.31 255 LEU B C 1
ATOM 4078 O O . LEU B 1 255 ? -6.699 -22.688 -13.898 1 98.31 255 LEU B O 1
ATOM 4082 N N . ARG B 1 256 ? -8.461 -23.594 -12.82 1 97.94 256 ARG B N 1
ATOM 4083 C CA . ARG B 1 256 ? -9.266 -22.375 -12.867 1 97.94 256 ARG B CA 1
ATOM 4084 C C . ARG B 1 256 ? -9.625 -21.906 -11.461 1 97.94 256 ARG B C 1
ATOM 4086 O O . ARG B 1 256 ? -10.688 -21.312 -11.25 1 97.94 256 ARG B O 1
ATOM 4093 N N . VAL B 1 257 ? -8.844 -22.25 -10.5 1 97.12 257 VAL B N 1
ATOM 4094 C CA . VAL B 1 257 ? -9.086 -21.875 -9.117 1 97.12 257 VAL B CA 1
ATOM 4095 C C . VAL B 1 257 ? -7.863 -21.141 -8.555 1 97.12 257 VAL B C 1
ATOM 4097 O O . VAL B 1 257 ? -6.828 -21.062 -9.227 1 97.12 257 VAL B O 1
ATOM 4100 N N . LEU B 1 258 ? -7.941 -20.594 -7.375 1 95.44 258 LEU B N 1
ATOM 4101 C CA . LEU B 1 258 ? -6.867 -19.812 -6.754 1 95.44 258 LEU B CA 1
ATOM 4102 C C . LEU B 1 258 ? -5.531 -20.547 -6.891 1 95.44 258 LEU B C 1
ATOM 4104 O O . LEU B 1 258 ? -5.367 -21.656 -6.379 1 95.44 258 LEU B O 1
ATOM 4108 N N . GLY B 1 259 ? -4.617 -19.859 -7.527 1 96.38 259 GLY B N 1
ATOM 4109 C CA . GLY B 1 259 ? -3.416 -20.562 -7.953 1 96.38 259 GLY B CA 1
ATOM 4110 C C . GLY B 1 259 ? -2.186 -20.172 -7.16 1 96.38 259 GLY B C 1
ATOM 4111 O O . GLY B 1 259 ? -1.092 -20.688 -7.406 1 96.38 259 GLY B O 1
ATOM 4112 N N . SER B 1 260 ? -2.291 -19.266 -6.137 1 96.25 260 SER B N 1
ATOM 4113 C CA . SER B 1 260 ? -1.113 -18.891 -5.363 1 96.25 260 SER B CA 1
ATOM 4114 C C . SER B 1 260 ? -0.357 -20.109 -4.875 1 96.25 260 SER B C 1
ATOM 4116 O O . SER B 1 260 ? -0.969 -21.109 -4.461 1 96.25 260 SER B O 1
ATOM 4118 N N . GLY B 1 261 ? 0.945 -20 -4.902 1 97.69 261 GLY B N 1
ATOM 4119 C CA . GLY B 1 261 ? 1.814 -21.141 -4.613 1 97.69 261 GLY B CA 1
ATOM 4120 C C . GLY B 1 261 ? 2.568 -21.641 -5.828 1 97.69 261 GLY B C 1
ATOM 4121 O O . GLY B 1 261 ? 3.654 -22.203 -5.699 1 97.69 261 GLY B O 1
ATOM 4122 N N . ALA B 1 262 ? 1.999 -21.438 -6.949 1 98.5 262 ALA B N 1
ATOM 4123 C CA . ALA B 1 262 ? 2.623 -21.859 -8.203 1 98.5 262 ALA B CA 1
ATOM 4124 C C . ALA B 1 262 ? 3.365 -20.703 -8.859 1 98.5 262 ALA B C 1
ATOM 4126 O O . ALA B 1 262 ? 2.967 -19.547 -8.719 1 98.5 262 ALA B O 1
ATOM 4127 N N . LEU B 1 263 ? 4.406 -21 -9.57 1 98.88 263 LEU B N 1
ATOM 4128 C CA . LEU B 1 263 ? 5.117 -20.062 -10.414 1 98.88 263 LEU B CA 1
ATOM 4129 C C . LEU B 1 263 ? 5.191 -20.562 -11.852 1 98.88 263 LEU B C 1
ATOM 4131 O O . LEU B 1 263 ? 5.559 -21.719 -12.094 1 98.88 263 LEU B O 1
ATOM 4135 N N . LEU B 1 264 ? 4.711 -19.734 -12.75 1 98.88 264 LEU B N 1
ATOM 4136 C CA . LEU B 1 264 ? 4.914 -19.953 -14.18 1 98.88 264 LEU B CA 1
ATOM 4137 C C . LEU B 1 264 ? 6.176 -19.25 -14.656 1 98.88 264 LEU B C 1
ATOM 4139 O O . LEU B 1 264 ? 6.449 -18.109 -14.258 1 98.88 264 LEU B O 1
ATOM 4143 N N . ALA B 1 265 ? 6.949 -19.938 -15.461 1 98.88 265 ALA B N 1
ATOM 4144 C CA . ALA B 1 265 ? 8.156 -19.344 -16.016 1 98.88 265 ALA B CA 1
ATOM 4145 C C . ALA B 1 265 ? 8.391 -19.812 -17.453 1 98.88 265 ALA B C 1
ATOM 4147 O O . ALA B 1 265 ? 8.039 -20.953 -17.797 1 98.88 265 ALA B O 1
ATOM 4148 N N . THR B 1 266 ? 8.852 -18.953 -18.25 1 98.88 266 THR B N 1
ATOM 4149 C CA . THR B 1 266 ? 9.383 -19.375 -19.547 1 98.88 266 THR B CA 1
ATOM 4150 C C . THR B 1 266 ? 10.906 -19.281 -19.562 1 98.88 266 THR B C 1
ATOM 4152 O O . THR B 1 266 ? 11.484 -18.391 -18.938 1 98.88 266 THR B O 1
ATOM 4155 N N . VAL B 1 267 ? 11.539 -20.172 -20.234 1 98.81 267 VAL B N 1
ATOM 4156 C CA . VAL B 1 267 ? 13 -20.234 -20.328 1 98.81 267 VAL B CA 1
ATOM 4157 C C . VAL B 1 267 ? 13.398 -20.641 -21.75 1 98.81 267 VAL B C 1
ATOM 4159 O O . VAL B 1 267 ? 12.641 -21.297 -22.453 1 98.81 267 VAL B O 1
ATOM 4162 N N . ASP B 1 268 ? 14.602 -20.203 -22.094 1 98.56 268 ASP B N 1
ATOM 4163 C CA . ASP B 1 268 ? 15.18 -20.703 -23.344 1 98.56 268 ASP B CA 1
ATOM 4164 C C . ASP B 1 268 ? 15.18 -22.234 -23.375 1 98.56 268 ASP B C 1
ATOM 4166 O O . ASP B 1 268 ? 15.469 -22.875 -22.359 1 98.56 268 ASP B O 1
ATOM 4170 N N . PRO B 1 269 ? 14.844 -22.797 -24.531 1 98.12 269 PRO B N 1
ATOM 4171 C CA . PRO B 1 269 ? 14.797 -24.266 -24.625 1 98.12 269 PRO B CA 1
ATOM 4172 C C . PRO B 1 269 ? 16.109 -24.922 -24.203 1 98.12 269 PRO B C 1
ATOM 4174 O O . PRO B 1 269 ? 16.094 -26.016 -23.625 1 98.12 269 PRO B O 1
ATOM 4177 N N . ASP B 1 270 ? 17.203 -24.25 -24.406 1 98.06 270 ASP B N 1
ATOM 4178 C CA . ASP B 1 270 ? 18.516 -24.812 -24.062 1 98.06 270 ASP B CA 1
ATOM 4179 C C . ASP B 1 270 ? 18.734 -24.781 -22.547 1 98.06 270 ASP B C 1
ATOM 4181 O O . ASP B 1 270 ? 19.609 -25.484 -22.031 1 98.06 270 ASP B O 1
ATOM 4185 N N . ASP B 1 271 ? 17.922 -24.016 -21.812 1 97.75 271 ASP B N 1
ATOM 4186 C CA . ASP B 1 271 ? 18.094 -23.859 -20.375 1 97.75 271 ASP B CA 1
ATOM 4187 C C . ASP B 1 271 ? 17.047 -24.656 -19.594 1 97.75 271 ASP B C 1
ATOM 4189 O O . ASP B 1 271 ? 17.109 -24.75 -18.375 1 97.75 271 ASP B O 1
ATOM 4193 N N . ALA B 1 272 ? 16.094 -25.25 -20.266 1 98.19 272 ALA B N 1
ATOM 4194 C CA . ALA B 1 272 ? 14.938 -25.859 -19.625 1 98.19 272 ALA B CA 1
ATOM 4195 C C . ALA B 1 272 ? 15.367 -26.984 -18.688 1 98.19 272 ALA B C 1
ATOM 4197 O O . ALA B 1 272 ? 14.945 -27.031 -17.531 1 98.19 272 ALA B O 1
ATOM 4198 N N . SER B 1 273 ? 16.188 -27.859 -19.203 1 98.31 273 SER B N 1
ATOM 4199 C CA . SER B 1 273 ? 16.625 -29 -18.391 1 98.31 273 SER B CA 1
ATOM 4200 C C . SER B 1 273 ? 17.422 -28.547 -17.188 1 98.31 273 SER B C 1
ATOM 4202 O O . SER B 1 273 ? 17.25 -29.078 -16.078 1 98.31 273 SER B O 1
ATOM 4204 N N . THR B 1 274 ? 18.297 -27.609 -17.391 1 98.31 274 THR B N 1
ATOM 4205 C CA . THR B 1 274 ? 19.109 -27.062 -16.312 1 98.31 274 THR B CA 1
ATOM 4206 C C . THR B 1 274 ? 18.234 -26.375 -15.266 1 98.31 274 THR B C 1
ATOM 4208 O O . THR B 1 274 ? 18.484 -26.5 -14.07 1 98.31 274 THR B O 1
ATOM 4211 N N . ALA B 1 275 ? 17.25 -25.656 -15.719 1 98.56 275 ALA B N 1
ATOM 4212 C CA . ALA B 1 275 ? 16.328 -24.969 -14.805 1 98.56 275 ALA B CA 1
ATOM 4213 C C . ALA B 1 275 ? 15.562 -25.984 -13.953 1 98.56 275 ALA B C 1
ATOM 4215 O O . ALA B 1 275 ? 15.445 -25.812 -12.742 1 98.56 275 ALA B O 1
ATOM 4216 N N . LEU B 1 276 ? 15.094 -27.031 -14.57 1 98.69 276 LEU B N 1
ATOM 4217 C CA . LEU B 1 276 ? 14.344 -28.062 -13.859 1 98.69 276 LEU B CA 1
ATOM 4218 C C . LEU B 1 276 ? 15.234 -28.766 -12.844 1 98.69 276 LEU B C 1
ATOM 4220 O O . LEU B 1 276 ? 14.805 -29.047 -11.727 1 98.69 276 LEU B O 1
ATOM 4224 N N . ALA B 1 277 ? 16.422 -29 -13.234 1 98.56 277 ALA B N 1
ATOM 4225 C CA . ALA B 1 277 ? 17.375 -29.656 -12.336 1 98.56 277 ALA B CA 1
ATOM 4226 C C . ALA B 1 277 ? 17.688 -28.766 -11.133 1 98.56 277 ALA B C 1
ATOM 4228 O O . ALA B 1 277 ? 17.781 -29.25 -10.008 1 98.56 277 ALA B O 1
ATOM 4229 N N . ALA B 1 278 ? 17.891 -27.484 -11.375 1 98.56 278 ALA B N 1
ATOM 4230 C CA . ALA B 1 278 ? 18.188 -26.547 -10.297 1 98.56 278 ALA B CA 1
ATOM 4231 C C . ALA B 1 278 ? 17.031 -26.469 -9.297 1 98.56 278 ALA B C 1
ATOM 4233 O O . ALA B 1 278 ? 17.25 -26.406 -8.086 1 98.56 278 ALA B O 1
ATOM 4234 N N . LEU B 1 279 ? 15.82 -26.484 -9.797 1 98.75 279 LEU B N 1
ATOM 4235 C CA . LEU B 1 279 ? 14.648 -26.5 -8.93 1 98.75 279 LEU B CA 1
ATOM 4236 C C . LEU B 1 279 ? 14.602 -27.797 -8.109 1 98.75 279 LEU B C 1
ATOM 4238 O O . LEU B 1 279 ? 14.367 -27.75 -6.902 1 98.75 279 LEU B O 1
ATOM 4242 N N . HIS B 1 280 ? 14.844 -28.859 -8.781 1 98.25 280 HIS B N 1
ATOM 4243 C CA . HIS B 1 280 ? 14.852 -30.156 -8.117 1 98.25 280 HIS B CA 1
ATOM 4244 C C . HIS B 1 280 ? 15.906 -30.203 -7.012 1 98.25 280 HIS B C 1
ATOM 4246 O O . HIS B 1 280 ? 15.656 -30.75 -5.938 1 98.25 280 HIS B O 1
ATOM 4252 N N . ASP B 1 281 ? 17.062 -29.672 -7.277 1 98.31 281 ASP B N 1
ATOM 4253 C CA . ASP B 1 281 ? 18.156 -29.641 -6.309 1 98.31 281 ASP B CA 1
ATOM 4254 C C . ASP B 1 281 ? 17.734 -28.875 -5.047 1 98.31 281 ASP B C 1
ATOM 4256 O O . ASP B 1 281 ? 18.266 -29.125 -3.963 1 98.31 281 ASP B O 1
ATOM 4260 N N . GLU B 1 282 ? 16.797 -27.953 -5.18 1 97.81 282 GLU B N 1
ATOM 4261 C CA . GLU B 1 282 ? 16.297 -27.188 -4.039 1 97.81 282 GLU B CA 1
ATOM 4262 C C . GLU B 1 282 ? 15.055 -27.844 -3.441 1 97.81 282 GLU B C 1
ATOM 4264 O O . GLU B 1 282 ? 14.398 -27.266 -2.57 1 97.81 282 GLU B O 1
ATOM 4269 N N . GLY B 1 283 ? 14.68 -29.016 -3.98 1 97.88 283 GLY B N 1
ATOM 4270 C CA . GLY B 1 283 ? 13.531 -29.75 -3.473 1 97.88 283 GLY B CA 1
ATOM 4271 C C . GLY B 1 283 ? 12.211 -29.203 -3.982 1 97.88 283 GLY B C 1
ATOM 4272 O O . GLY B 1 283 ? 11.172 -29.375 -3.34 1 97.88 283 GLY B O 1
ATOM 4273 N N . ILE B 1 284 ? 12.219 -28.516 -5.051 1 98.12 284 ILE B N 1
ATOM 4274 C CA . ILE B 1 284 ? 11.016 -27.906 -5.605 1 98.12 284 ILE B CA 1
ATOM 4275 C C . ILE B 1 284 ? 10.547 -28.703 -6.82 1 98.12 284 ILE B C 1
ATOM 4277 O O . ILE B 1 284 ? 11.273 -28.844 -7.805 1 98.12 284 ILE B O 1
ATOM 4281 N N . ASP B 1 285 ? 9.336 -29.203 -6.727 1 97.88 285 ASP B N 1
ATOM 4282 C CA . ASP B 1 285 ? 8.742 -29.891 -7.871 1 97.88 285 ASP B CA 1
ATOM 4283 C C . ASP B 1 285 ? 8.453 -28.906 -9 1 97.88 285 ASP B C 1
ATOM 4285 O O . ASP B 1 285 ? 7.996 -27.781 -8.758 1 97.88 285 ASP B O 1
ATOM 4289 N N . ALA B 1 286 ? 8.758 -29.297 -10.219 1 98.62 286 ALA B N 1
ATOM 4290 C CA . ALA B 1 286 ? 8.477 -28.484 -11.406 1 98.62 286 ALA B CA 1
ATOM 4291 C C . ALA B 1 286 ? 8.352 -29.359 -12.648 1 98.62 286 ALA B C 1
ATOM 4293 O O . ALA B 1 286 ? 8.93 -30.453 -12.719 1 98.62 286 ALA B O 1
ATOM 4294 N N . VAL B 1 287 ? 7.562 -28.891 -13.578 1 98.69 287 VAL B N 1
ATOM 4295 C CA . VAL B 1 287 ? 7.32 -29.656 -14.789 1 98.69 287 VAL B CA 1
ATOM 4296 C C . VAL B 1 287 ? 7.336 -28.734 -16 1 98.69 287 VAL B C 1
ATOM 4298 O O . VAL B 1 287 ? 7.07 -27.531 -15.875 1 98.69 287 VAL B O 1
ATOM 4301 N N . ASP B 1 288 ? 7.777 -29.234 -17.078 1 98.75 288 ASP B N 1
ATOM 4302 C CA . ASP B 1 288 ? 7.621 -28.594 -18.391 1 98.75 288 ASP B CA 1
ATOM 4303 C C . ASP B 1 288 ? 6.227 -28.844 -18.953 1 98.75 288 ASP B C 1
ATOM 4305 O O . ASP B 1 288 ? 5.836 -29.984 -19.188 1 98.75 288 ASP B O 1
ATOM 4309 N N . VAL B 1 289 ? 5.496 -27.734 -19.25 1 98.81 289 VAL B N 1
ATOM 4310 C CA . VAL B 1 289 ? 4.09 -27.969 -19.562 1 98.81 289 VAL B CA 1
ATOM 4311 C C . VAL B 1 289 ? 3.816 -27.547 -21 1 98.81 289 VAL B C 1
ATOM 4313 O O . VAL B 1 289 ? 2.693 -27.672 -21.5 1 98.81 289 VAL B O 1
ATOM 4316 N N . GLY B 1 290 ? 4.77 -27.016 -21.656 1 98.75 290 GLY B N 1
ATOM 4317 C CA . GLY B 1 290 ? 4.488 -26.609 -23.031 1 98.75 290 GLY B CA 1
ATOM 4318 C C . GLY B 1 290 ? 5.539 -25.688 -23.609 1 98.75 290 GLY B C 1
ATOM 4319 O O . GLY B 1 290 ? 6.703 -25.719 -23.203 1 98.75 290 GLY B O 1
ATOM 4320 N N . ARG B 1 291 ? 5.109 -24.938 -24.672 1 98.75 291 ARG B N 1
ATOM 4321 C CA . ARG B 1 291 ? 6.047 -24.094 -25.406 1 98.75 291 ARG B CA 1
ATOM 4322 C C . ARG B 1 291 ? 5.383 -22.812 -25.859 1 98.75 291 ARG B C 1
ATOM 4324 O O . ARG B 1 291 ? 4.168 -22.766 -26.062 1 98.75 291 ARG B O 1
ATOM 4331 N N . VAL B 1 292 ? 6.211 -21.812 -25.969 1 98.88 292 VAL B N 1
ATOM 4332 C CA . VAL B 1 292 ? 5.754 -20.531 -26.516 1 98.88 292 VAL B CA 1
ATOM 4333 C C . VAL B 1 292 ? 5.816 -20.562 -28.031 1 98.88 292 VAL B C 1
ATOM 4335 O O . VAL B 1 292 ? 6.801 -21.031 -28.609 1 98.88 292 VAL B O 1
ATOM 4338 N N . GLU B 1 293 ? 4.801 -20.094 -28.656 1 98.75 293 GLU B N 1
ATOM 4339 C CA . GLU B 1 293 ? 4.734 -20.031 -30.125 1 98.75 293 GLU B CA 1
ATOM 4340 C C . GLU B 1 293 ? 4.422 -18.609 -30.609 1 98.75 293 GLU B C 1
ATOM 4342 O O . GLU B 1 293 ? 3.832 -17.828 -29.875 1 98.75 293 GLU B O 1
ATOM 4347 N N . ALA B 1 294 ? 4.867 -18.375 -31.828 1 98 294 ALA B N 1
ATOM 4348 C CA . ALA B 1 294 ? 4.457 -17.125 -32.469 1 98 294 ALA B CA 1
ATOM 4349 C C . ALA B 1 294 ? 2.969 -17.141 -32.812 1 98 294 ALA B C 1
ATOM 4351 O O . ALA B 1 294 ? 2.424 -18.188 -33.156 1 98 294 ALA B O 1
ATOM 4352 N N . GLY B 1 295 ? 2.305 -16.047 -32.719 1 96.62 295 GLY B N 1
ATOM 4353 C CA . GLY B 1 295 ? 0.892 -15.93 -33.031 1 96.62 295 GLY B CA 1
ATOM 4354 C C . GLY B 1 295 ? 0.157 -14.93 -32.156 1 96.62 295 GLY B C 1
ATOM 4355 O O . GLY B 1 295 ? 0.773 -14.227 -31.359 1 96.62 295 GLY B O 1
ATOM 4356 N N . ASP B 1 296 ? -1.161 -14.891 -32.438 1 96.94 296 ASP B N 1
ATOM 4357 C CA . ASP B 1 296 ? -1.986 -14 -31.609 1 96.94 296 ASP B CA 1
ATOM 4358 C C . ASP B 1 296 ? -1.987 -14.43 -30.156 1 96.94 296 ASP B C 1
ATOM 4360 O O . ASP B 1 296 ? -1.928 -15.625 -29.859 1 96.94 296 ASP B O 1
ATOM 4364 N N . PRO B 1 297 ? -1.983 -13.531 -29.266 1 97.25 297 PRO B N 1
ATOM 4365 C CA . PRO B 1 297 ? -1.983 -13.859 -27.844 1 97.25 297 PRO B CA 1
ATOM 4366 C C . PRO B 1 297 ? -3.121 -14.797 -27.453 1 97.25 297 PRO B C 1
ATOM 4368 O O . PRO B 1 297 ? -4.293 -14.484 -27.688 1 97.25 297 PRO B O 1
ATOM 4371 N N . ALA B 1 298 ? -2.771 -15.922 -26.922 1 98.19 298 ALA B N 1
ATOM 4372 C CA . ALA B 1 298 ? -3.742 -16.922 -26.484 1 98.19 298 ALA B CA 1
ATOM 4373 C C . ALA B 1 298 ? -3.053 -18.094 -25.781 1 98.19 298 ALA B C 1
ATOM 4375 O O . ALA B 1 298 ? -1.832 -18.234 -25.859 1 98.19 298 ALA B O 1
ATOM 4376 N N . VAL B 1 299 ? -3.844 -18.797 -25.078 1 98.62 299 VAL B N 1
ATOM 4377 C CA . VAL B 1 299 ? -3.422 -20.094 -24.547 1 98.62 299 VAL B CA 1
ATOM 4378 C C . VAL B 1 299 ? -4.082 -21.219 -25.359 1 98.62 299 VAL B C 1
ATOM 4380 O O . VAL B 1 299 ? -5.309 -21.297 -25.422 1 98.62 299 VAL B O 1
ATOM 4383 N N . ALA B 1 300 ? -3.311 -21.938 -26 1 98.69 300 ALA B N 1
ATOM 4384 C CA . ALA B 1 300 ? -3.795 -23.125 -26.688 1 98.69 300 ALA B CA 1
ATOM 4385 C C . ALA B 1 300 ? -3.654 -24.359 -25.797 1 98.69 300 ALA B C 1
ATOM 4387 O O . ALA B 1 300 ? -2.539 -24.766 -25.453 1 98.69 300 ALA B O 1
ATOM 4388 N N . MET B 1 301 ? -4.773 -24.969 -25.422 1 97.88 301 MET B N 1
ATOM 4389 C CA . MET B 1 301 ? -4.766 -26.094 -24.5 1 97.88 301 MET B CA 1
ATOM 4390 C C . MET B 1 301 ? -5.949 -27.016 -24.75 1 97.88 301 MET B C 1
ATOM 4392 O O . MET B 1 301 ? -7.098 -26.578 -24.781 1 97.88 301 MET B O 1
ATOM 4396 N N . GLY B 1 302 ? -5.742 -28.328 -24.953 1 94.62 302 GLY B N 1
ATOM 4397 C CA . GLY B 1 302 ? -6.793 -29.312 -25.141 1 94.62 302 GLY B CA 1
ATOM 4398 C C . GLY B 1 302 ? -7.668 -29.031 -26.344 1 94.62 302 GLY B C 1
ATOM 4399 O O . GLY B 1 302 ? -8.891 -29.203 -26.297 1 94.62 302 GLY B O 1
ATOM 4400 N N . GLY B 1 303 ? -7.188 -28.438 -27.312 1 94.06 303 GLY B N 1
ATOM 4401 C CA . GLY B 1 303 ? -7.93 -28.156 -28.531 1 94.06 303 GLY B CA 1
ATOM 4402 C C . GLY B 1 303 ? -8.688 -26.844 -28.469 1 94.06 303 GLY B C 1
ATOM 4403 O O . GLY B 1 303 ? -9.344 -26.453 -29.438 1 94.06 303 GLY B O 1
ATOM 4404 N N . ALA B 1 304 ? -8.578 -26.203 -27.375 1 95.94 304 ALA B N 1
ATOM 4405 C CA . ALA B 1 304 ? -9.258 -24.922 -27.203 1 95.94 304 ALA B CA 1
ATOM 4406 C C . ALA B 1 304 ? -8.258 -23.766 -27.172 1 95.94 304 ALA B C 1
ATOM 4408 O O . ALA B 1 304 ? -7.062 -23.984 -26.969 1 95.94 304 ALA B O 1
ATOM 4409 N N . ARG B 1 305 ? -8.773 -22.609 -27.484 1 97 305 ARG B N 1
ATOM 4410 C CA . ARG B 1 305 ? -8.008 -21.359 -27.422 1 97 305 ARG B CA 1
ATOM 4411 C C . ARG B 1 305 ? -8.625 -20.391 -26.422 1 97 305 ARG B C 1
ATOM 4413 O O . ARG B 1 305 ? -9.812 -20.078 -26.516 1 97 305 ARG B O 1
ATOM 4420 N N . TYR B 1 306 ? -7.824 -19.969 -25.438 1 97.12 306 TYR B N 1
ATOM 4421 C CA . TYR B 1 306 ? -8.297 -19.078 -24.391 1 97.12 306 TYR B CA 1
ATOM 4422 C C . TYR B 1 306 ? -7.664 -17.688 -24.531 1 97.12 306 TYR B C 1
ATOM 4424 O O . TYR B 1 306 ? -6.438 -17.562 -24.578 1 97.12 306 TYR B O 1
ATOM 4432 N N . THR B 1 307 ? -8.516 -16.625 -24.578 1 93.38 307 THR B N 1
ATOM 4433 C CA . THR B 1 307 ? -8.008 -15.273 -24.766 1 93.38 307 THR B CA 1
ATOM 4434 C C . THR B 1 307 ? -8.602 -14.336 -23.719 1 93.38 307 THR B C 1
ATOM 4436 O O . THR B 1 307 ? -8.055 -13.258 -23.453 1 93.38 307 THR B O 1
ATOM 4439 N N . ASP B 1 308 ? -9.766 -14.703 -23.141 1 90.19 308 ASP B N 1
ATOM 4440 C CA . ASP B 1 308 ? -10.492 -13.844 -22.203 1 90.19 308 ASP B CA 1
ATOM 4441 C C . ASP B 1 308 ? -10.172 -14.195 -20.766 1 90.19 308 ASP B C 1
ATOM 4443 O O . ASP B 1 308 ? -9.867 -15.344 -20.453 1 90.19 308 ASP B O 1
ATOM 4447 N N . PRO B 1 309 ? -10.25 -13.211 -19.922 1 87.44 309 PRO B N 1
ATOM 4448 C CA . PRO B 1 309 ? -10.062 -13.508 -18.5 1 87.44 309 PRO B CA 1
ATOM 4449 C C . PRO B 1 309 ? -11.039 -14.57 -17.984 1 87.44 309 PRO B C 1
ATOM 4451 O O . PRO B 1 309 ? -12.18 -14.641 -18.453 1 87.44 309 PRO B O 1
ATOM 4454 N N . ILE B 1 310 ? -10.523 -15.273 -17 1 87.94 310 ILE B N 1
ATOM 4455 C CA . ILE B 1 310 ? -11.281 -16.375 -16.406 1 87.94 310 ILE B CA 1
ATOM 4456 C C . ILE B 1 310 ? -11.914 -15.914 -15.094 1 87.94 310 ILE B C 1
ATOM 4458 O O . ILE B 1 310 ? -11.281 -15.188 -14.32 1 87.94 310 ILE B O 1
ATOM 4462 N N . ARG B 1 311 ? -13.18 -16.328 -14.938 1 87.88 311 ARG B N 1
ATOM 4463 C CA . ARG B 1 311 ? -13.758 -16.25 -13.594 1 87.88 311 ARG B CA 1
ATOM 4464 C C . ARG B 1 311 ? -13.336 -17.453 -12.742 1 87.88 311 ARG B C 1
ATOM 4466 O O . ARG B 1 311 ? -13.57 -18.594 -13.117 1 87.88 311 ARG B O 1
ATOM 4473 N N . ASP B 1 312 ? -12.766 -17.156 -11.664 1 92.75 312 ASP B N 1
ATOM 4474 C CA . ASP B 1 312 ? -12.328 -18.234 -10.773 1 92.75 312 ASP B CA 1
ATOM 4475 C C . ASP B 1 312 ? -13.5 -19.109 -10.359 1 92.75 312 ASP B C 1
ATOM 4477 O O . ASP B 1 312 ? -14.547 -18.625 -9.945 1 92.75 312 ASP B O 1
ATOM 4481 N N . ASP B 1 313 ? -13.344 -20.359 -10.383 1 94.12 313 ASP B N 1
ATOM 4482 C CA . ASP B 1 313 ? -14.43 -21.297 -10.125 1 94.12 313 ASP B CA 1
ATOM 4483 C C . ASP B 1 313 ? -14.859 -21.25 -8.664 1 94.12 313 ASP B C 1
ATOM 4485 O O . ASP B 1 313 ? -15.977 -21.656 -8.328 1 94.12 313 ASP B O 1
ATOM 4489 N N . MET B 1 314 ? -13.953 -20.812 -7.824 1 91.38 314 MET B N 1
ATOM 4490 C CA . MET B 1 314 ? -14.25 -20.766 -6.395 1 91.38 314 MET B CA 1
ATOM 4491 C C . MET B 1 314 ? -15.391 -19.781 -6.109 1 91.38 314 MET B C 1
ATOM 4493 O O . MET B 1 314 ? -16.062 -19.891 -5.078 1 91.38 314 MET B O 1
ATOM 4497 N N . TYR B 1 315 ? -15.578 -18.781 -6.965 1 88.38 315 TYR B N 1
ATOM 4498 C CA . TYR B 1 315 ? -16.578 -17.75 -6.727 1 88.38 315 TYR B CA 1
ATOM 4499 C C . TYR B 1 315 ? -17.969 -18.359 -6.641 1 88.38 315 TYR B C 1
ATOM 4501 O O . TYR B 1 315 ? -18.828 -17.875 -5.891 1 88.38 315 TYR B O 1
ATOM 4509 N N . ALA B 1 316 ? -18.188 -19.406 -7.387 1 87.56 316 ALA B N 1
ATOM 4510 C CA . ALA B 1 316 ? -19.484 -20.078 -7.371 1 87.56 316 ALA B CA 1
ATOM 4511 C C . ALA B 1 316 ? -19.781 -20.672 -5.992 1 87.56 316 ALA B C 1
ATOM 4513 O O . ALA B 1 316 ? -20.938 -20.734 -5.578 1 87.56 316 ALA B O 1
ATOM 4514 N N . LEU B 1 317 ? -18.766 -21.047 -5.289 1 87.94 317 LEU B N 1
ATOM 4515 C CA . LEU B 1 317 ? -18.906 -21.641 -3.967 1 87.94 317 LEU B CA 1
ATOM 4516 C C . LEU B 1 317 ? -19.281 -20.578 -2.934 1 87.94 317 LEU B C 1
ATOM 4518 O O . LEU B 1 317 ? -20.016 -20.844 -1.991 1 87.94 317 LEU B O 1
ATOM 4522 N N . TRP B 1 318 ? -18.781 -19.391 -3.049 1 81.44 318 TRP B N 1
ATOM 4523 C CA . TRP B 1 318 ? -19.047 -18.297 -2.104 1 81.44 318 TRP B CA 1
ATOM 4524 C C . TRP B 1 318 ? -20.422 -17.688 -2.344 1 81.44 318 TRP B C 1
ATOM 4526 O O . TRP B 1 318 ? -21 -17.078 -1.44 1 81.44 318 TRP B O 1
ATOM 4536 N N . ASP B 1 319 ? -21 -17.766 -3.523 1 77.56 319 ASP B N 1
ATOM 4537 C CA . ASP B 1 319 ? -22.297 -17.219 -3.881 1 77.56 319 ASP B CA 1
ATOM 4538 C C . ASP B 1 319 ? -23.422 -18.125 -3.377 1 77.56 319 ASP B C 1
ATOM 4540 O O . ASP B 1 319 ? -24.578 -17.703 -3.326 1 77.56 319 ASP B O 1
ATOM 4544 N N . GLU B 1 320 ? -23.219 -19.25 -3.037 1 70.88 320 GLU B N 1
ATOM 4545 C CA . GLU B 1 320 ? -24.219 -20.188 -2.535 1 70.88 320 GLU B CA 1
ATOM 4546 C C . GLU B 1 320 ? -24.531 -19.922 -1.063 1 70.88 320 GLU B C 1
ATOM 4548 O O . GLU B 1 320 ? -25.688 -20 -0.644 1 70.88 320 GLU B O 1
#

pLDDT: mean 93.83, std 8.7, range [29.31, 98.94]

Organism: NCBI:txid1816183

InterPro domains:
  IPR010918 PurM-like, C-terminal domain [PF02769] (148-296)
  IPR011854 Carbamoyl dehydratase HypE [PIRSF005644] (3-304)
  IPR011854 Carbamoyl dehydratase HypE [PTHR30303] (2-312)
  IPR016188 PurM-like, N-terminal domain [PF00586] (32-136)
  IPR036676 PurM-like, C-terminal domain superfamily [G3DSA:3.90.650.10] (140-314)
  IPR036676 PurM-like, C-terminal domain superfamily [SSF56042] (141-307)
  IPR036921 PurM-like, N-terminal domain superfamily [G3DSA:3.30.1330.10] (1-137)
  IPR036921 PurM-like, N-terminal domain superfamily [SSF55326] (3-138)

Secondary structure (DSSP, 8-state):
------HHHHIIIIIT--BS--TTEEE-S-TT--SEEEEETTEEEEEEEEEE-S-SS-HHHHHHHHHHHHHHHTT-EEEEEEEEEEESS--HHHHHHHHHHHHHHHHHHT-EEEEEEEEE-TTB-S-EEEEEEEEEESS---TT---TTPEEEEES-S-HHHHHHHHHHTGGG----HHHHHHHHGGGGG---HHHHHHHTTT-SEEE---TTHHHHHHHHHHHHHT-EEEE-GGGS---HHHHHHHHHHT--GGGS--TT--EEEE-GGGHHHHHHHHHHTT--EEEEEEEESSSSEEEETTEEE-SPPPPTTHHHH--/------HHHHIIIIIT--BS--TTEEE-S-TT--SEEEEETTEEEEEEEEEE-S-SS-HHHHHHHHHHHHHHHTT-EEEEEEEEEEESS--HHHHHHHHHHHHHHHHHHT-EEEEEEEEE-TTB-S-EEEEEEEEEESS---TT---TTPEEEEES-S-HHHHHHHHHHTGGG----HHHHHHHHGGGGG---HHHHHHHTTT-SEEE---TTHHHHHHHHHHHHHT-EEEE-GGGS---HHHHHHHHHHT--GGGS--TT--EEEE-GGGHHHHHHHHHHTT--EEEEEEEESSSSEEEETTEEE-SPPPPTHHHHHH-